Protein AF-0000000081410925 (afdb_homodimer)

Nearest PDB structures (foldseek):
  9ftc-assembly1_A  TM=9.498E-01  e=1.057E-33  Aeromonas caviae
  9ftc-assembly1_B  TM=9.482E-01  e=2.779E-33  Aeromonas caviae
  9ftb-assembly1_A-2  TM=9.381E-01  e=1.888E-33  Aeromonas caviae
  6ckj-assembly1_A  TM=8.652E-01  e=1.733E-23  Neisseria meningitidis
  1eyr-assembly1_B  TM=8.735E-01  e=2.282E-22  Neisseria meningitidis

Foldseek 3Di:
DAEEEEEEDEQDFDQDHRQQQDDAPHGGLLLLQLCQVVVLPRHPAYEYAYQDPVSQVSSVVSPHDHPDHHDPVCRDPPHDPLVSQLVVCVVDPDGFKYKYFYSRQNLDHSVLVVVQVVVCVVDVQAFKEAEKEWDPDDCQQDWDQDPVRDIDGPNVVCVPPDPVRDDTDMDHLRGMMMGGPVCSNVVPDAPDPSYHYSYDYPLSGQDDRHPVSSVVVSVSVVVCVVVVNRD/DAEEEEEEDEQDFDQDHRQQQDDAPHGGLLLLLLCQVVVLPRHPAYEYAYQDPVSQVSSVVSPHDHPDHHDPVCRDPPHDPLVSQLVVCVVDPDGFKYKYFYSRQNLDHSVLVVVQVVVCVVDVQAFKEAEKEWDPDDCQQDWDQDPVRDIDGPNVVCVPPDPVRDDTDMDHLRGMMMGGPVCSNVVPDAPDPSYHYSYDYPLSGQDDRHPVSSVVCSVSVVVCVVVVNRD

pLDDT: mean 94.56, std 4.9, range [74.19, 98.88]

Solvent-accessible surface area (backbone atoms only — not comparable to full-atom values): 24768 Å² total; per-residue (Å²): 140,41,30,32,35,40,25,60,48,58,55,76,34,85,70,41,70,44,49,55,64,37,71,51,98,86,38,36,30,29,53,49,30,46,45,42,51,61,71,49,68,68,44,79,41,47,34,42,46,23,61,29,67,68,60,43,50,55,39,43,75,62,71,33,41,54,94,57,70,41,55,69,84,65,52,47,98,76,53,52,68,65,59,50,50,38,53,51,54,72,75,44,79,92,42,57,31,37,28,41,35,37,29,63,19,82,59,58,42,42,69,58,54,49,48,24,51,50,52,37,67,74,32,81,87,42,41,30,16,30,37,23,22,60,57,94,57,70,62,60,65,22,24,28,68,47,99,84,55,18,31,31,56,66,40,64,91,40,71,84,55,55,74,88,76,46,81,73,46,27,35,78,31,62,37,42,38,34,27,33,42,64,37,54,70,69,62,60,69,66,81,23,71,40,15,35,69,34,78,44,63,59,77,55,53,57,57,65,69,39,67,67,30,46,54,37,43,50,34,43,47,53,24,33,52,74,69,65,68,70,101,141,43,28,32,33,41,25,59,47,57,56,75,33,85,72,41,68,43,49,54,63,37,71,49,96,85,36,37,29,31,52,47,31,47,45,42,51,62,72,50,68,68,45,80,41,47,35,43,46,22,62,27,68,69,60,43,52,56,39,43,74,63,71,32,40,55,95,57,70,42,58,68,84,64,52,47,96,77,52,53,69,65,59,51,51,38,52,51,54,72,75,44,78,93,42,55,31,36,28,41,35,36,30,62,18,80,59,59,40,41,68,57,53,49,49,23,52,51,52,38,68,74,31,81,85,41,42,30,15,29,38,22,22,61,57,94,56,69,63,59,66,21,24,28,67,47,99,83,54,18,30,29,56,67,40,65,89,41,72,84,54,56,75,87,77,48,79,74,45,29,36,79,32,62,37,40,38,34,27,32,41,65,36,53,70,68,62,59,68,66,80,23,72,40,15,36,68,34,79,44,62,60,77,53,51,60,56,64,69,40,68,66,31,45,54,38,43,51,35,43,48,53,23,33,52,74,68,66,66,69,98

Organism: NCBI:txid198620

Sequence (462 aa):
MSNVAIIPARGGSKRIPRKNLKPFDGVPMIVRSIRTALDSGLFDQVVVSTDDEEIADVSRAHGADVPFLRPAQLADDFTGTAAVIVHALQQLPAFDYTCCVYATAPLLQARYLREGFELLEQHADKSFAFSVSSFGFPVQRALTLDGQGALTALYPQFRDTRSQDLPEAFQDAGQFYWGRREAWLRGEVLYSPASLPVILPRHLVQDIDTAEDWTRAEYLYAALKAGGELQMSNVAIIPARGGSKRIPRKNLKPFDGVPMIVRSIRTALDSGLFDQVVVSTDDEEIADVSRAHGADVPFLRPAQLADDFTGTAAVIVHALQQLPAFDYTCCVYATAPLLQARYLREGFELLEQHADKSFAFSVSSFGFPVQRALTLDGQGALTALYPQFRDTRSQDLPEAFQDAGQFYWGRREAWLRGEVLYSPASLPVILPRHLVQDIDTAEDWTRAEYLYAALKAGGELQ

InterPro domains:
  IPR003329 Acylneuraminate cytidylyltransferase [PF02348] (4-132)
  IPR020039 Pseudaminic acid cytidylyltransferase [TIGR03584] (4-222)
  IPR029044 Nucleotide-diphospho-sugar transferases [G3DSA:3.90.550.10] (2-223)
  IPR029044 Nucleotide-diphospho-sugar transferases [SSF53448] (1-224)
  IPR050793 CMP-NeuNAc synthase [PTHR21485] (3-223)

Secondary structure (DSSP, 8-state):
--EEEEEE--S--SSSTTTTTSEETTEEHHHHHHHHHHHHT--SEEEEE-S-HHHHHHHHHTT-B--SPPPGGGSSSS--HHHHHHHHHHHS---SEEEEE-TT-TT--HHHHHHHHHHHHH-TT--EEEEEEE-SS-GGG-EEE-TTS-EEESSGGGTTS-GGGSPP-EEEEEEEEEEEHHHHHHT--SSSTTEEEEEPPGGG----SSHHHHHHHHHHHHHHHHHT---/--EEEEEE--S--SSSTTTTTSEETTEEHHHHHHHHHHHHT--SEEEEE-S-HHHHHHHHHTT-B--SPPPGGGSSSS--HHHHHHHHHHHS---SEEEEE-TT-TT--HHHHHHHHHHHHH-TT--EEEEEEE-SS-GGG-EEE-TTS-EEESSGGGTTS-GGGSPP-EEEEEEEEEEEHHHHHHT--SSSTTEEEEEPPGGG----SSHHHHHHHHHHHHHHHHHT---

Radius of gyration: 24.31 Å; Cα contacts (8 Å, |Δi|>4): 952; chains: 2; bounding box: 45×69×60 Å

Structure (mmCIF, N/CA/C/O backbone):
data_AF-0000000081410925-model_v1
#
loop_
_entity.id
_entity.type
_entity.pdbx_description
1 polymer 'Pseudaminic acid cytidylyltransferase'
#
loop_
_atom_site.group_PDB
_atom_site.id
_atom_site.type_symbol
_atom_site.label_atom_id
_atom_site.label_alt_id
_atom_site.label_comp_id
_atom_site.label_asym_id
_atom_site.label_entity_id
_atom_site.label_seq_id
_atom_site.pdbx_PDB_ins_code
_atom_site.Cartn_x
_atom_site.Cartn_y
_atom_site.Cartn_z
_atom_site.occupancy
_atom_site.B_iso_or_equiv
_atom_site.auth_seq_id
_atom_site.auth_comp_id
_atom_site.auth_asym_id
_atom_site.auth_atom_id
_atom_site.pdbx_PDB_model_num
ATOM 1 N N . MET A 1 1 ? 5.086 35.594 11.102 1 85.62 1 MET A N 1
ATOM 2 C CA . MET A 1 1 ? 4.391 34.375 10.68 1 85.62 1 MET A CA 1
ATOM 3 C C . MET A 1 1 ? 4.277 33.375 11.836 1 85.62 1 MET A C 1
ATOM 5 O O . MET A 1 1 ? 5.246 33.156 12.562 1 85.62 1 MET A O 1
ATOM 9 N N . SER A 1 2 ? 2.957 32.906 12.102 1 97.06 2 SER A N 1
ATOM 10 C CA . SER A 1 2 ? 2.729 32.031 13.242 1 97.06 2 SER A CA 1
ATOM 11 C C . SER A 1 2 ? 2.064 30.734 12.82 1 97.06 2 SER A C 1
ATOM 13 O O . SER A 1 2 ? 1.214 30.719 11.93 1 97.06 2 SER A O 1
ATOM 15 N N . ASN A 1 3 ? 2.543 29.688 13.391 1 98.56 3 ASN A N 1
ATOM 16 C CA . ASN A 1 3 ? 2.086 28.359 13.039 1 98.56 3 ASN A CA 1
ATOM 17 C C . ASN A 1 3 ? 1.581 27.594 14.266 1 98.56 3 ASN A C 1
ATOM 19 O O . ASN A 1 3 ? 2.195 27.656 15.336 1 98.56 3 ASN A O 1
ATOM 23 N N . VAL A 1 4 ? 0.459 26.938 14.102 1 98.81 4 VAL A N 1
ATOM 24 C CA . VAL A 1 4 ? -0.024 26.062 15.164 1 98.81 4 VAL A CA 1
ATOM 25 C C . VAL A 1 4 ? -0.277 24.656 14.602 1 98.81 4 VAL A C 1
ATOM 27 O O . VAL A 1 4 ? -0.769 24.516 13.484 1 98.81 4 VAL A O 1
ATOM 30 N N . ALA A 1 5 ? 0.145 23.641 15.312 1 98.88 5 ALA A N 1
ATOM 31 C CA . ALA A 1 5 ? -0.257 22.266 15.031 1 98.88 5 ALA A CA 1
ATOM 32 C C . ALA A 1 5 ? -1.471 21.859 15.867 1 98.88 5 ALA A C 1
ATOM 34 O O . ALA A 1 5 ? -1.516 22.125 17.078 1 98.88 5 ALA A O 1
ATOM 35 N N . ILE A 1 6 ? -2.443 21.328 15.242 1 98.88 6 ILE A N 1
ATOM 36 C CA . ILE A 1 6 ? -3.588 20.75 15.922 1 98.88 6 ILE A CA 1
ATOM 37 C C . ILE A 1 6 ? -3.598 19.234 15.703 1 98.88 6 ILE A C 1
ATOM 39 O O . ILE A 1 6 ? -3.643 18.766 14.57 1 98.88 6 ILE A O 1
ATOM 43 N N . ILE A 1 7 ? -3.555 18.469 16.781 1 98.81 7 ILE A N 1
ATOM 44 C CA . ILE A 1 7 ? -3.57 17 16.75 1 98.81 7 ILE A CA 1
ATOM 45 C C . ILE A 1 7 ? -4.906 16.5 17.297 1 98.81 7 ILE A C 1
ATOM 47 O O . ILE A 1 7 ? -5.129 16.469 18.5 1 98.81 7 ILE A O 1
ATOM 51 N N . PRO A 1 8 ? -5.77 16.109 16.375 1 98.12 8 PRO A N 1
ATOM 52 C CA . PRO A 1 8 ? -7.055 15.57 16.844 1 98.12 8 PRO A CA 1
ATOM 53 C C . PRO A 1 8 ? -6.938 14.148 17.375 1 98.12 8 PRO A C 1
ATOM 55 O O . PRO A 1 8 ? -6.375 13.273 16.719 1 98.12 8 PRO A O 1
ATOM 58 N N . ALA A 1 9 ? -7.449 13.906 18.609 1 96.94 9 ALA A N 1
ATOM 59 C CA . ALA A 1 9 ? -7.387 12.586 19.234 1 96.94 9 ALA A CA 1
ATOM 60 C C . ALA A 1 9 ? -8.625 12.32 20.078 1 96.94 9 ALA A C 1
ATOM 62 O O . ALA A 1 9 ? -8.664 12.711 21.25 1 96.94 9 ALA A O 1
ATOM 63 N N . ARG A 1 10 ? -9.547 11.648 19.547 1 94.5 10 ARG A N 1
ATOM 64 C CA . ARG A 1 10 ? -10.75 11.367 20.328 1 94.5 10 ARG A CA 1
ATOM 65 C C . ARG A 1 10 ? -10.562 10.133 21.203 1 94.5 10 ARG A C 1
ATOM 67 O O . ARG A 1 10 ? -9.742 9.266 20.891 1 94.5 10 ARG A O 1
ATOM 74 N N . GLY A 1 11 ? -11.398 10.047 22.172 1 91.94 11 GLY A N 1
ATOM 75 C CA . GLY A 1 11 ? -11.312 8.93 23.109 1 91.94 11 GLY A CA 1
ATOM 76 C C . GLY A 1 11 ? -11.875 7.641 22.531 1 91.94 11 GLY A C 1
ATOM 77 O O . GLY A 1 11 ? -11.375 6.555 22.844 1 91.94 11 GLY A O 1
ATOM 78 N N . GLY A 1 12 ? -12.859 7.848 21.734 1 87.75 12 GLY A N 1
ATOM 79 C CA . GLY A 1 12 ? -13.555 6.68 21.219 1 87.75 12 GLY A CA 1
ATOM 80 C C . GLY A 1 12 ? -13.023 6.211 19.875 1 87.75 12 GLY A C 1
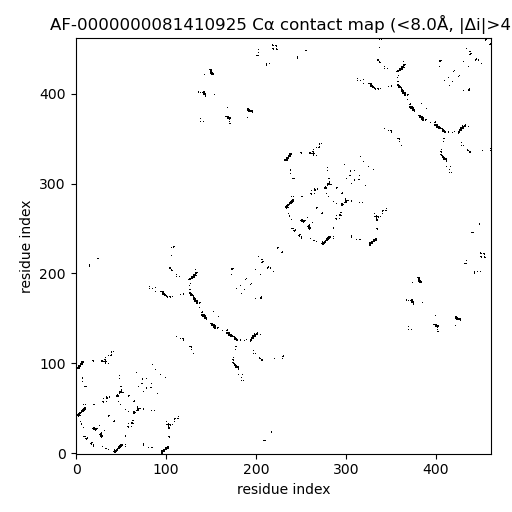ATOM 81 O O . GLY A 1 12 ? -12.969 6.98 18.922 1 87.75 12 GLY A O 1
ATOM 82 N N . SER A 1 13 ? -12.273 5.129 19.875 1 84.44 13 SER A N 1
ATOM 83 C CA . SER A 1 13 ? -11.898 4.418 18.656 1 84.44 13 SER A CA 1
ATOM 84 C C . SER A 1 13 ? -12.531 3.035 18.594 1 84.44 13 SER A C 1
ATOM 86 O O . SER A 1 13 ? -12.281 2.193 19.469 1 84.44 13 SER A O 1
ATOM 88 N N . LYS A 1 14 ? -13.297 2.84 17.578 1 83.31 14 LYS A N 1
ATOM 89 C CA . LYS A 1 14 ? -14.109 1.63 17.516 1 83.31 14 LYS A CA 1
ATOM 90 C C . LYS A 1 14 ? -13.297 0.436 17.031 1 83.31 14 LYS A C 1
ATOM 92 O O . LYS A 1 14 ? -13.336 -0.639 17.641 1 83.31 14 LYS A O 1
ATOM 97 N N . ARG A 1 15 ? -12.539 0.593 16.047 1 85.81 15 ARG A N 1
ATOM 98 C CA . ARG A 1 15 ? -11.859 -0.526 15.398 1 85.81 15 ARG A CA 1
ATOM 99 C C . ARG A 1 15 ? -10.617 -0.936 16.172 1 85.81 15 ARG A C 1
ATOM 101 O O . ARG A 1 15 ? -10.273 -2.117 16.219 1 85.81 15 ARG A O 1
ATOM 108 N N . ILE A 1 16 ? -9.922 0.066 16.719 1 92.62 16 ILE A N 1
ATOM 109 C CA . ILE A 1 16 ? -8.797 -0.135 17.625 1 92.62 16 ILE A CA 1
ATOM 110 C C . ILE A 1 16 ? -9.047 0.612 18.938 1 92.62 16 ILE A C 1
ATOM 112 O O . ILE A 1 16 ? -8.75 1.804 19.047 1 92.62 16 ILE A O 1
ATOM 116 N N . PRO A 1 17 ? -9.578 -0.077 19.906 1 92.88 17 PRO A N 1
ATOM 117 C CA . PRO A 1 17 ? -9.93 0.598 21.156 1 92.88 17 PRO A CA 1
ATOM 118 C C . PRO A 1 17 ? -8.758 1.346 21.781 1 92.88 17 PRO A C 1
ATOM 120 O O . PRO A 1 17 ? -7.668 0.781 21.922 1 92.88 17 PRO A O 1
ATOM 123 N N . ARG A 1 18 ? -9 2.652 22.094 1 94.81 18 ARG A N 1
ATOM 124 C CA . ARG A 1 18 ? -8.023 3.51 22.75 1 94.81 18 ARG A CA 1
ATOM 125 C C . ARG A 1 18 ? -6.73 3.586 21.953 1 94.81 18 ARG A C 1
ATOM 127 O O . ARG A 1 18 ? -5.637 3.547 22.516 1 94.81 18 ARG A O 1
ATOM 134 N N . LYS A 1 19 ? -6.816 3.625 20.672 1 95.12 19 LYS A N 1
ATOM 135 C CA . LYS A 1 19 ? -5.672 3.539 19.766 1 95.12 19 LYS A CA 1
ATOM 136 C C . LYS A 1 19 ? -4.648 4.629 20.078 1 95.12 19 LYS A C 1
ATOM 138 O O . LYS A 1 19 ? -3.439 4.398 19.984 1 95.12 19 LYS A O 1
ATOM 143 N N . ASN A 1 20 ? -5.07 5.848 20.531 1 97.06 20 ASN A N 1
ATOM 144 C CA . ASN A 1 20 ? -4.172 6.969 20.781 1 97.06 20 ASN A CA 1
ATOM 145 C C . ASN A 1 20 ? -3.27 6.711 21.984 1 97.06 20 ASN A C 1
ATOM 147 O O . ASN A 1 20 ? -2.158 7.234 22.047 1 97.06 20 ASN A O 1
ATOM 151 N N . LEU A 1 21 ? -3.781 5.852 22.844 1 97.81 21 LEU A N 1
ATOM 152 C CA . LEU A 1 21 ? -3.041 5.59 24.078 1 97.81 21 LEU A CA 1
ATOM 153 C C . LEU A 1 21 ? -2.334 4.238 24 1 97.81 21 LEU A C 1
ATOM 155 O O . LEU A 1 21 ? -1.508 3.92 24.859 1 97.81 21 LEU A O 1
ATOM 159 N N . LYS A 1 22 ? -2.68 3.441 23.016 1 97.12 22 LYS A N 1
ATOM 160 C CA . LYS A 1 22 ? -2.061 2.127 22.875 1 97.12 22 LYS A CA 1
ATOM 161 C C . LYS A 1 22 ? -0.561 2.25 22.609 1 97.12 22 LYS A C 1
ATOM 163 O O . LYS A 1 22 ? -0.129 3.09 21.828 1 97.12 22 LYS A O 1
ATOM 168 N N . PRO A 1 23 ? 0.211 1.453 23.312 1 97.44 23 PRO A N 1
ATOM 169 C CA . PRO A 1 23 ? 1.661 1.549 23.125 1 97.44 23 PRO A CA 1
ATOM 170 C C . PRO A 1 23 ? 2.102 1.174 21.719 1 97.44 23 PRO A C 1
ATOM 172 O O . PRO A 1 23 ? 1.662 0.154 21.188 1 97.44 23 PRO A O 1
ATOM 175 N N . PHE A 1 24 ? 2.898 1.967 21.172 1 96.94 24 PHE A N 1
ATOM 176 C CA . PHE A 1 24 ? 3.559 1.77 19.875 1 96.94 24 PHE A CA 1
ATOM 177 C C . PHE A 1 24 ? 5.059 2.002 20 1 96.94 24 PHE A C 1
ATOM 179 O O . PHE A 1 24 ? 5.504 3.139 20.172 1 96.94 24 PHE A O 1
ATOM 186 N N . ASP A 1 25 ? 5.797 0.923 19.891 1 94.5 25 ASP A N 1
ATOM 187 C CA . ASP A 1 25 ? 7.242 0.938 20.094 1 94.5 25 ASP A CA 1
ATOM 188 C C . ASP A 1 25 ? 7.605 1.61 21.422 1 94.5 25 ASP A C 1
ATOM 190 O O . ASP A 1 25 ? 8.438 2.52 21.453 1 94.5 25 ASP A O 1
ATOM 194 N N . GLY A 1 26 ? 6.844 1.349 22.469 1 95.25 26 GLY A N 1
ATOM 195 C CA . GLY A 1 26 ? 7.238 1.67 23.828 1 95.25 26 GLY A CA 1
ATOM 196 C C . GLY A 1 26 ? 6.582 2.93 24.359 1 95.25 26 GLY A C 1
ATOM 197 O O . GLY A 1 26 ? 6.727 3.264 25.547 1 95.25 26 GLY A O 1
ATOM 198 N N . VAL A 1 27 ? 5.895 3.693 23.594 1 96.62 27 VAL A N 1
ATOM 199 C CA . VAL A 1 27 ? 5.211 4.895 24.078 1 96.62 27 VAL A CA 1
ATOM 200 C C . VAL A 1 27 ? 3.801 4.945 23.484 1 96.62 27 VAL A C 1
ATOM 202 O O . VAL A 1 27 ? 3.527 4.336 22.453 1 96.62 27 VAL A O 1
ATOM 205 N N . PRO A 1 28 ? 2.918 5.652 24.141 1 98.12 28 PRO A N 1
ATOM 206 C CA . PRO A 1 28 ? 1.59 5.797 23.547 1 98.12 28 PRO A CA 1
ATOM 207 C C . PRO A 1 28 ? 1.642 6.359 22.125 1 98.12 28 PRO A C 1
ATOM 209 O O . PRO A 1 28 ? 2.445 7.25 21.844 1 98.12 28 PRO A O 1
ATOM 212 N N . MET A 1 29 ? 0.774 5.93 21.281 1 98.06 29 MET A N 1
ATOM 213 C CA . MET A 1 29 ? 0.774 6.23 19.844 1 98.06 29 MET A CA 1
ATOM 214 C C . MET A 1 29 ? 0.79 7.738 19.609 1 98.06 29 MET A C 1
ATOM 216 O O . MET A 1 29 ? 1.584 8.234 18.812 1 98.06 29 MET A O 1
ATOM 220 N N . ILE A 1 30 ? 0.045 8.492 20.375 1 98.38 30 ILE A N 1
ATOM 221 C CA . ILE A 1 30 ? -0.135 9.922 20.125 1 98.38 30 ILE A CA 1
ATOM 222 C C . ILE A 1 30 ? 1.165 10.664 20.406 1 98.38 30 ILE A C 1
ATOM 224 O O . ILE A 1 30 ? 1.417 11.727 19.844 1 98.38 30 ILE A O 1
ATOM 228 N N . VAL A 1 31 ? 1.984 10.148 21.281 1 98.25 31 VAL A N 1
ATOM 229 C CA . VAL A 1 31 ? 3.205 10.805 21.75 1 98.25 31 VAL A CA 1
ATOM 230 C C . VAL A 1 31 ? 4.168 10.977 20.578 1 98.25 31 VAL A C 1
ATOM 232 O O . VAL A 1 31 ? 4.902 11.961 20.5 1 98.25 31 VAL A O 1
ATOM 235 N N . ARG A 1 32 ? 4.109 10.078 19.656 1 97.06 32 ARG A N 1
ATOM 236 C CA . ARG A 1 32 ? 5.016 10.125 18.5 1 97.06 32 ARG A CA 1
ATOM 237 C C . ARG A 1 32 ? 4.73 11.344 17.641 1 97.06 32 ARG A C 1
ATOM 239 O O . ARG A 1 32 ? 5.652 12.055 17.234 1 97.06 32 ARG A O 1
ATOM 246 N N . SER A 1 33 ? 3.484 11.578 17.359 1 98.25 33 SER A N 1
ATOM 247 C CA . SER A 1 33 ? 3.107 12.758 16.578 1 98.25 33 SER A CA 1
ATOM 248 C C . SER A 1 33 ? 3.389 14.039 17.344 1 98.25 33 SER A C 1
ATOM 250 O O . SER A 1 33 ? 3.85 15.031 16.766 1 98.25 33 SER A O 1
ATOM 252 N N . ILE A 1 34 ? 3.139 14.031 18.672 1 98.69 34 ILE A N 1
ATOM 253 C CA . ILE A 1 34 ? 3.395 15.195 19.516 1 98.69 34 ILE A CA 1
ATOM 254 C C . ILE A 1 34 ? 4.879 15.547 19.469 1 98.69 34 ILE A C 1
ATOM 256 O O . ILE A 1 34 ? 5.242 16.688 19.188 1 98.69 34 ILE A O 1
ATOM 260 N N . ARG A 1 35 ? 5.691 14.562 19.672 1 97.94 35 ARG A N 1
ATOM 261 C CA . ARG A 1 35 ? 7.133 14.789 19.734 1 97.94 35 ARG A CA 1
ATOM 262 C C . ARG A 1 35 ? 7.66 15.281 18.391 1 97.94 35 ARG A C 1
ATOM 264 O O . ARG A 1 35 ? 8.484 16.188 18.344 1 97.94 35 ARG A O 1
ATOM 271 N N . THR A 1 36 ? 7.168 14.688 17.297 1 98 36 THR A N 1
ATOM 272 C CA . THR A 1 36 ? 7.613 15.109 15.977 1 98 36 THR A CA 1
ATOM 273 C C . THR A 1 36 ? 7.23 16.562 15.719 1 98 36 THR A C 1
ATOM 275 O O . THR A 1 36 ? 8.039 17.344 15.203 1 98 36 THR A O 1
ATOM 278 N N . ALA A 1 37 ? 6.055 16.922 16.094 1 98.56 37 ALA A N 1
ATOM 279 C CA . ALA A 1 37 ? 5.602 18.297 15.922 1 98.56 37 ALA A CA 1
ATOM 280 C C . ALA A 1 37 ? 6.441 19.266 16.75 1 98.56 37 ALA A C 1
ATOM 282 O O . ALA A 1 37 ? 6.906 20.297 16.234 1 98.56 37 ALA A O 1
ATOM 283 N N . LEU A 1 38 ? 6.711 18.922 17.984 1 98.44 38 LEU A N 1
ATOM 284 C CA . LEU A 1 38 ? 7.484 19.766 18.891 1 98.44 38 LEU A CA 1
ATOM 285 C C . LEU A 1 38 ? 8.93 19.891 18.406 1 98.44 38 LEU A C 1
ATOM 287 O O . LEU A 1 38 ? 9.461 21 18.312 1 98.44 38 LEU A O 1
ATOM 291 N N . ASP A 1 39 ? 9.469 18.797 18.047 1 97.25 39 ASP A N 1
ATOM 292 C CA . ASP A 1 39 ? 10.883 18.75 17.703 1 97.25 39 ASP A CA 1
ATOM 293 C C . ASP A 1 39 ? 11.141 19.406 16.344 1 97.25 39 ASP A C 1
ATOM 295 O O . ASP A 1 39 ? 12.281 19.75 16.031 1 97.25 39 ASP A O 1
ATOM 299 N N . SER A 1 40 ? 10.102 19.516 15.555 1 97.75 40 SER A N 1
ATOM 300 C CA . SER A 1 40 ? 10.25 20.094 14.219 1 97.75 40 SER A CA 1
ATOM 301 C C . SER A 1 40 ? 10.68 21.547 14.297 1 97.75 40 SER A C 1
ATOM 303 O O . SER A 1 40 ? 11.266 22.078 13.352 1 97.75 40 SER A O 1
ATOM 305 N N . GLY A 1 41 ? 10.281 22.281 15.367 1 97.44 41 GLY A N 1
ATOM 306 C CA . GLY A 1 41 ? 10.562 23.703 15.523 1 97.44 41 GLY A CA 1
ATOM 307 C C . GLY A 1 41 ? 9.711 24.578 14.625 1 97.44 41 GLY A C 1
ATOM 308 O O . GLY A 1 41 ? 9.969 25.781 14.484 1 97.44 41 GLY A O 1
ATOM 309 N N . LEU A 1 42 ? 8.719 24 14.031 1 98.25 42 LEU A N 1
ATOM 310 C CA . LEU A 1 42 ? 7.918 24.703 13.031 1 98.25 42 LEU A CA 1
ATOM 311 C C . LEU A 1 42 ? 6.742 25.422 13.688 1 98.25 42 LEU A C 1
ATOM 313 O O . LEU A 1 42 ? 6.129 26.297 13.07 1 98.25 42 LEU A O 1
ATOM 317 N N . PHE A 1 43 ? 6.438 25.047 14.883 1 98.69 43 PHE A N 1
ATOM 318 C CA . PHE A 1 43 ? 5.156 25.469 15.438 1 98.69 43 PHE A CA 1
ATOM 319 C C . PHE A 1 43 ? 5.363 26.344 16.672 1 98.69 43 PHE A C 1
ATOM 321 O O . PHE A 1 43 ? 6.199 26.031 17.516 1 98.69 43 PHE A O 1
ATOM 328 N N . ASP A 1 44 ? 4.613 27.391 16.75 1 98.62 44 ASP A N 1
ATOM 329 C CA . ASP A 1 44 ? 4.57 28.219 17.953 1 98.62 44 ASP A CA 1
ATOM 330 C C . ASP A 1 44 ? 3.822 27.516 19.078 1 98.62 44 ASP A C 1
ATOM 332 O O . ASP A 1 44 ? 4.086 27.766 20.25 1 98.62 44 ASP A O 1
ATOM 336 N N . GLN A 1 45 ? 2.928 26.719 18.719 1 98.62 45 GLN A N 1
ATOM 337 C CA . GLN A 1 45 ? 2.146 25.922 19.656 1 98.62 45 GLN A CA 1
ATOM 338 C C . GLN A 1 45 ? 1.742 24.578 19.062 1 98.62 45 GLN A C 1
ATOM 340 O O . GLN A 1 45 ? 1.415 24.5 17.875 1 98.62 45 GLN A O 1
ATOM 345 N N . VAL A 1 46 ? 1.784 23.531 19.859 1 98.88 46 VAL A N 1
ATOM 346 C CA . VAL A 1 46 ? 1.276 22.203 19.516 1 98.88 46 VAL A CA 1
ATOM 347 C C . VAL A 1 46 ? 0.104 21.844 20.422 1 98.88 46 VAL A C 1
ATOM 349 O O . VAL A 1 46 ? 0.271 21.719 21.641 1 98.88 46 VAL A O 1
ATOM 352 N N . VAL A 1 47 ? -1.062 21.688 19.812 1 98.88 47 VAL A N 1
ATOM 353 C CA . VAL A 1 47 ? -2.299 21.531 20.578 1 98.88 47 VAL A CA 1
ATOM 354 C C . VAL A 1 47 ? -2.928 20.172 20.281 1 98.88 47 VAL A C 1
ATOM 356 O O . VAL A 1 47 ? -3.033 19.781 19.109 1 98.88 47 VAL A O 1
ATOM 359 N N . VAL A 1 48 ? -3.295 19.469 21.328 1 98.88 48 VAL A N 1
ATOM 360 C CA . VAL A 1 48 ? -4.094 18.25 21.156 1 98.88 48 VAL A CA 1
ATOM 361 C C . VAL A 1 48 ? -5.566 18.562 21.406 1 98.88 48 VAL A C 1
ATOM 363 O O . VAL A 1 48 ? -5.918 19.141 22.453 1 98.88 48 VAL A O 1
ATOM 366 N N . SER A 1 49 ? -6.395 18.328 20.422 1 98.69 49 SER A N 1
ATOM 367 C CA . SER A 1 49 ? -7.84 18.422 20.578 1 98.69 49 SER A CA 1
ATOM 368 C C . SER A 1 49 ? -8.453 17.078 20.938 1 98.69 49 SER A C 1
ATOM 370 O O . SER A 1 49 ? -8.484 16.172 20.109 1 98.69 49 SER A O 1
ATOM 372 N N . THR A 1 50 ? -8.984 16.922 22.125 1 98.31 50 THR A N 1
ATOM 373 C CA . THR A 1 50 ? -9.5 15.648 22.594 1 98.31 50 THR A CA 1
ATOM 374 C C . THR A 1 50 ? -10.688 15.859 23.531 1 98.31 50 THR A C 1
ATOM 376 O O . THR A 1 50 ? -10.836 16.922 24.125 1 98.31 50 THR A O 1
ATOM 379 N N . ASP A 1 51 ? -11.547 14.852 23.562 1 97.56 51 ASP A N 1
ATOM 380 C CA . ASP A 1 51 ? -12.656 14.82 24.5 1 97.56 51 ASP A CA 1
ATOM 381 C C . ASP A 1 51 ? -12.32 13.953 25.719 1 97.56 51 ASP A C 1
ATOM 383 O O . ASP A 1 51 ? -13.156 13.773 26.609 1 97.56 51 ASP A O 1
ATOM 387 N N . ASP A 1 52 ? -11.195 13.406 25.766 1 97.69 52 ASP A N 1
ATOM 388 C CA . ASP A 1 52 ? -10.82 12.375 26.734 1 97.69 52 ASP A CA 1
ATOM 389 C C . ASP A 1 52 ? -9.766 12.891 27.703 1 97.69 52 ASP A C 1
ATOM 391 O O . ASP A 1 52 ? -8.688 13.328 27.281 1 97.69 52 ASP A O 1
ATOM 395 N N . GLU A 1 53 ? -10.031 12.703 28.969 1 98 53 GLU A N 1
ATOM 396 C CA . GLU A 1 53 ? -9.156 13.258 29.984 1 98 53 GLU A CA 1
ATOM 397 C C . GLU A 1 53 ? -7.824 12.508 30.031 1 98 53 GLU A C 1
ATOM 399 O O . GLU A 1 53 ? -6.777 13.109 30.281 1 98 53 GLU A O 1
ATOM 404 N N . GLU A 1 54 ? -7.918 11.25 29.844 1 98.19 54 GLU A N 1
ATOM 405 C CA . GLU A 1 54 ? -6.676 10.484 29.875 1 98.19 54 GLU A CA 1
ATOM 406 C C . GLU A 1 54 ? -5.754 10.883 28.719 1 98.19 54 GLU A C 1
ATOM 408 O O . GLU A 1 54 ? -4.543 11.023 28.922 1 98.19 54 GLU A O 1
ATOM 413 N N . ILE A 1 55 ? -6.238 11.086 27.562 1 98.44 55 ILE A N 1
ATOM 414 C CA . ILE A 1 55 ? -5.465 11.547 26.422 1 98.44 55 ILE A CA 1
ATOM 415 C C . ILE A 1 55 ? -4.906 12.938 26.688 1 98.44 55 ILE A C 1
ATOM 417 O O . ILE A 1 55 ? -3.746 13.219 26.375 1 98.44 55 ILE A O 1
ATOM 421 N N . ALA A 1 56 ? -5.715 13.789 27.281 1 98.69 56 ALA A N 1
ATOM 422 C CA . ALA A 1 56 ? -5.273 15.133 27.641 1 98.69 56 ALA A CA 1
ATOM 423 C C . ALA A 1 56 ? -4.066 15.086 28.562 1 98.69 56 ALA A C 1
ATOM 425 O O . ALA A 1 56 ? -3.066 15.773 28.328 1 98.69 56 ALA A O 1
ATOM 426 N N . ASP A 1 57 ? -4.191 14.258 29.547 1 98.69 57 ASP A N 1
ATOM 427 C CA . ASP A 1 57 ? -3.131 14.156 30.547 1 98.69 57 ASP A CA 1
ATOM 428 C C . ASP A 1 57 ? -1.832 13.656 29.906 1 98.69 57 ASP A C 1
ATOM 430 O O . ASP A 1 57 ? -0.764 14.227 30.141 1 98.69 57 ASP A O 1
ATOM 434 N N . VAL A 1 58 ? -1.945 12.594 29.141 1 98.56 58 VAL A N 1
ATOM 435 C CA . VAL A 1 58 ? -0.778 12.031 28.469 1 98.56 58 VAL A CA 1
ATOM 436 C C . VAL A 1 58 ? -0.163 13.07 27.531 1 98.56 58 VAL A C 1
ATOM 438 O O . VAL A 1 58 ? 1.061 13.211 27.469 1 98.56 58 VAL A O 1
ATOM 441 N N . SER A 1 59 ? -0.953 13.82 26.828 1 98.81 59 SER A N 1
ATOM 442 C CA . SER A 1 59 ? -0.484 14.828 25.891 1 98.81 59 SER A CA 1
ATOM 443 C C . SER A 1 59 ? 0.273 15.945 26.609 1 98.81 59 SER A C 1
ATOM 445 O O . SER A 1 59 ? 1.369 16.328 26.188 1 98.81 59 SER A O 1
ATOM 447 N N . ARG A 1 60 ? -0.262 16.438 27.719 1 98.75 60 ARG A N 1
ATOM 448 C CA . ARG A 1 60 ? 0.397 17.484 28.5 1 98.75 60 ARG A CA 1
ATOM 449 C C . ARG A 1 60 ? 1.733 17 29.047 1 98.75 60 ARG A C 1
ATOM 451 O O . ARG A 1 60 ? 2.727 17.719 29.016 1 98.75 60 ARG A O 1
ATOM 458 N N . ALA A 1 61 ? 1.674 15.773 29.484 1 98.62 61 ALA A N 1
ATOM 459 C CA . ALA A 1 61 ? 2.879 15.195 30.062 1 98.62 61 ALA A CA 1
ATOM 460 C C . ALA A 1 61 ? 4.004 15.117 29.031 1 98.62 61 ALA A C 1
ATOM 462 O O . ALA A 1 61 ? 5.184 15.07 29.406 1 98.62 61 ALA A O 1
ATOM 463 N N . HIS A 1 62 ? 3.643 15.18 27.812 1 98.5 62 HIS A N 1
ATOM 464 C CA . HIS A 1 62 ? 4.656 15.055 26.766 1 98.5 62 HIS A CA 1
ATOM 465 C C . HIS A 1 62 ? 4.828 16.359 26 1 98.5 62 HIS A C 1
ATOM 467 O O . HIS A 1 62 ? 5.348 16.375 24.891 1 98.5 62 HIS A O 1
ATOM 473 N N . GLY A 1 63 ? 4.324 17.422 26.516 1 98.5 63 GLY A N 1
ATOM 474 C CA . GLY A 1 63 ? 4.734 18.734 26.078 1 98.5 63 GLY A CA 1
ATOM 475 C C . GLY A 1 63 ? 3.686 19.438 25.234 1 98.5 63 GLY A C 1
ATOM 476 O O . GLY A 1 63 ? 3.818 20.625 24.938 1 98.5 63 GLY A O 1
ATOM 477 N N . ALA A 1 64 ? 2.629 18.766 24.844 1 98.81 64 ALA A N 1
ATOM 478 C CA . ALA A 1 64 ? 1.578 19.391 24.062 1 98.81 64 ALA A CA 1
ATOM 479 C C . ALA A 1 64 ? 0.627 20.188 24.953 1 98.81 64 ALA A C 1
ATOM 481 O O . ALA A 1 64 ? 0.536 19.938 26.156 1 98.81 64 ALA A O 1
ATOM 482 N N . ASP A 1 65 ? 0.005 21.156 24.375 1 98.75 65 ASP A N 1
ATOM 483 C CA . ASP A 1 65 ? -1.038 21.906 25.078 1 98.75 65 ASP A CA 1
ATOM 484 C C . ASP A 1 65 ? -2.408 21.281 24.859 1 98.75 65 ASP A C 1
ATOM 486 O O . ASP A 1 65 ? -2.711 20.797 23.766 1 98.75 65 ASP A O 1
ATOM 490 N N . VAL A 1 66 ? -3.152 21.266 25.875 1 98.69 66 VAL A N 1
ATOM 491 C CA . VAL A 1 66 ? -4.566 20.906 25.812 1 98.69 66 VAL A CA 1
ATOM 492 C C . VAL A 1 66 ? -5.402 22 26.469 1 98.69 66 VAL A C 1
ATOM 494 O O . VAL A 1 66 ? -5.914 21.812 27.578 1 98.69 66 VAL A O 1
ATOM 497 N N . PRO A 1 67 ? -5.594 23.062 25.766 1 98.25 67 PRO A N 1
ATOM 498 C CA . PRO A 1 67 ? -6.18 24.25 26.391 1 98.25 67 PRO A CA 1
ATOM 499 C C . PRO A 1 67 ? -7.695 24.156 26.562 1 98.25 67 PRO A C 1
ATOM 501 O O . PRO A 1 67 ? -8.305 25 27.219 1 98.25 67 PRO A O 1
ATOM 504 N N . PHE A 1 68 ? -8.352 23.203 26.016 1 97.62 68 PHE A N 1
ATOM 505 C CA . PHE A 1 68 ? -9.781 22.922 26.125 1 97.62 68 PHE A CA 1
ATOM 506 C C . PHE A 1 68 ? -10.055 21.438 25.969 1 97.62 68 PHE A C 1
ATOM 508 O O . PHE A 1 68 ? -9.195 20.672 25.516 1 97.62 68 PHE A O 1
ATOM 515 N N . LEU A 1 69 ? -11.203 21.031 26.453 1 97.38 69 LEU A N 1
ATOM 516 C CA . LEU A 1 69 ? -11.727 19.719 26.109 1 97.38 69 LEU A CA 1
ATOM 517 C C . LEU A 1 69 ? -12.742 19.812 24.984 1 97.38 69 LEU A C 1
ATOM 519 O O . LEU A 1 69 ? -13.664 20.625 25.031 1 97.38 69 LEU A O 1
ATOM 523 N N . ARG A 1 70 ? -12.445 19.016 23.984 1 96.75 70 ARG A N 1
ATOM 524 C CA . ARG A 1 70 ? -13.336 19.016 22.828 1 96.75 70 ARG A CA 1
ATOM 525 C C . ARG A 1 70 ? -14.75 18.594 23.219 1 96.75 70 ARG A C 1
ATOM 527 O O . ARG A 1 70 ? -14.93 17.625 23.953 1 96.75 70 ARG A O 1
ATOM 534 N N . PRO A 1 71 ? -15.75 19.328 22.75 1 96 71 PRO A N 1
ATOM 535 C CA . PRO A 1 71 ? -17.125 18.922 23.031 1 96 71 PRO A CA 1
ATOM 536 C C . PRO A 1 71 ? -17.469 17.547 22.5 1 96 71 PRO A C 1
ATOM 538 O O . PRO A 1 71 ? -17.016 17.172 21.406 1 96 71 PRO A O 1
ATOM 541 N N . ALA A 1 72 ? -18.359 16.875 23.141 1 92.56 72 ALA A N 1
ATOM 542 C CA . ALA A 1 72 ? -18.719 15.5 22.812 1 92.56 72 ALA A CA 1
ATOM 543 C C . ALA A 1 72 ? -19.328 15.414 21.406 1 92.56 72 ALA A C 1
ATOM 545 O O . ALA A 1 72 ? -19.141 14.414 20.703 1 92.56 72 ALA A O 1
ATOM 546 N N . GLN A 1 73 ? -20.016 16.438 21.031 1 92.5 73 GLN A N 1
ATOM 547 C CA . GLN A 1 73 ? -20.688 16.438 19.75 1 92.5 73 GLN A CA 1
ATOM 548 C C . GLN A 1 73 ? -19.688 16.422 18.594 1 92.5 73 GLN A C 1
ATOM 550 O O . GLN A 1 73 ? -20.016 16.016 17.484 1 92.5 73 GLN A O 1
ATOM 555 N N . LEU A 1 74 ? -18.438 16.844 18.891 1 93.75 74 LEU A N 1
ATOM 556 C CA . LEU A 1 74 ? -17.406 16.875 17.875 1 93.75 74 LEU A CA 1
ATOM 557 C C . LEU A 1 74 ? -16.5 15.641 17.984 1 93.75 74 LEU A C 1
ATOM 559 O O . LEU A 1 74 ? -15.469 15.57 17.312 1 93.75 74 LEU A O 1
ATOM 563 N N . ALA A 1 75 ? -16.891 14.688 18.859 1 89.81 75 ALA A N 1
ATOM 564 C CA . ALA A 1 75 ? -16.062 13.508 19.094 1 89.81 75 ALA A CA 1
ATOM 565 C C . ALA A 1 75 ? -16.781 12.234 18.656 1 89.81 75 ALA A C 1
ATOM 567 O O . ALA A 1 75 ? -16.422 11.141 19.109 1 89.81 75 ALA A O 1
ATOM 568 N N . ASP A 1 76 ? -17.719 12.422 17.781 1 85.44 76 ASP A N 1
ATOM 569 C CA . ASP A 1 76 ? -18.453 11.242 17.312 1 85.44 76 ASP A CA 1
ATOM 570 C C . ASP A 1 76 ? -17.859 10.719 16.016 1 85.44 76 ASP A C 1
ATOM 572 O O . ASP A 1 76 ? -16.828 11.211 15.547 1 85.44 76 ASP A O 1
ATOM 576 N N . ASP A 1 77 ? -18.391 9.648 15.445 1 79.69 77 ASP A N 1
ATOM 577 C CA . ASP A 1 77 ? -17.828 8.953 14.289 1 79.69 77 ASP A CA 1
ATOM 578 C C . ASP A 1 77 ? -18.219 9.641 12.984 1 79.69 77 ASP A C 1
ATOM 580 O O . ASP A 1 77 ? -17.797 9.219 11.906 1 79.69 77 ASP A O 1
ATOM 584 N N . PHE A 1 78 ? -18.891 10.734 13.094 1 79.62 78 PHE A N 1
ATOM 585 C CA . PHE A 1 78 ? -19.406 11.375 11.898 1 79.62 78 PHE A CA 1
ATOM 586 C C . PH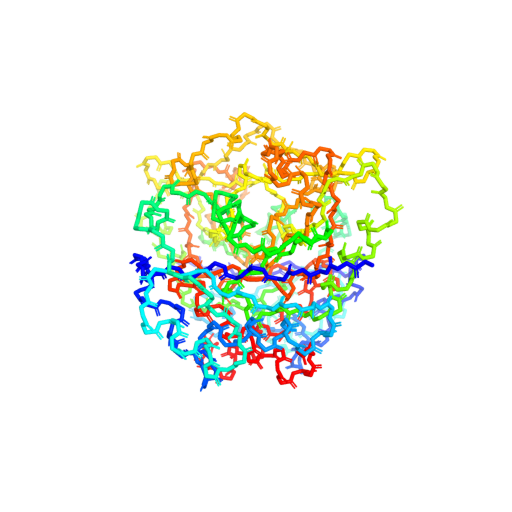E A 1 78 ? -18.734 12.727 11.672 1 79.62 78 PHE A C 1
ATOM 588 O O . PHE A 1 78 ? -18.797 13.281 10.57 1 79.62 78 PHE A O 1
ATOM 595 N N . THR A 1 79 ? -18.219 13.172 12.781 1 83.62 79 THR A N 1
ATOM 596 C CA . THR A 1 79 ? -17.547 14.477 12.688 1 83.62 79 THR A CA 1
ATOM 597 C C . THR A 1 79 ? -16.25 14.367 11.898 1 83.62 79 THR A C 1
ATOM 599 O O . THR A 1 79 ? -15.398 13.539 12.211 1 83.62 79 THR A O 1
ATOM 602 N N . GLY A 1 80 ? -16.094 15.203 10.891 1 86.38 80 GLY A N 1
ATOM 603 C CA . GLY A 1 80 ? -14.883 15.227 10.094 1 86.38 80 GLY A CA 1
ATOM 604 C C . GLY A 1 80 ? -13.758 16.016 10.758 1 86.38 80 GLY A C 1
ATOM 605 O O . GLY A 1 80 ? -14.008 16.812 11.656 1 86.38 80 GLY A O 1
ATOM 606 N N . THR A 1 81 ? -12.609 15.797 10.281 1 89.44 81 THR A N 1
ATOM 607 C CA . THR A 1 81 ? -11.414 16.438 10.82 1 89.44 81 THR A CA 1
ATOM 608 C C . THR A 1 81 ? -11.492 17.953 10.68 1 89.44 81 THR A C 1
ATOM 610 O O . THR A 1 81 ? -11.055 18.688 11.57 1 89.44 81 THR A O 1
ATOM 613 N N . ALA A 1 82 ? -12.062 18.422 9.641 1 93.5 82 ALA A N 1
ATOM 614 C CA . ALA A 1 82 ? -12.156 19.859 9.406 1 93.5 82 ALA A CA 1
ATOM 615 C C . ALA A 1 82 ? -12.938 20.547 10.523 1 93.5 82 ALA A C 1
ATOM 617 O O . ALA A 1 82 ? -12.555 21.625 10.977 1 93.5 82 ALA A O 1
ATOM 618 N N . ALA A 1 83 ? -14 19.953 10.938 1 95.06 83 ALA A N 1
ATOM 619 C CA . ALA A 1 83 ? -14.805 20.531 12.008 1 95.06 83 ALA A CA 1
ATOM 620 C C . ALA A 1 83 ? -14.016 20.625 13.312 1 95.06 83 ALA A C 1
ATOM 622 O O . ALA A 1 83 ? -14.164 21.594 14.062 1 95.06 83 ALA A O 1
ATOM 623 N N . VAL A 1 84 ? -13.211 19.672 13.562 1 96.69 84 VAL A N 1
ATOM 624 C CA . VAL A 1 84 ? -12.375 19.641 14.758 1 96.69 84 VAL A CA 1
ATOM 625 C C . VAL A 1 84 ? -11.336 20.75 14.695 1 96.69 84 VAL A C 1
ATOM 627 O O . VAL A 1 84 ? -11.078 21.438 15.688 1 96.69 84 VAL A O 1
ATOM 630 N N . ILE A 1 85 ? -10.773 20.922 13.523 1 97.94 85 ILE A N 1
ATOM 631 C CA . ILE A 1 85 ? -9.758 21.969 13.328 1 97.94 85 ILE A CA 1
ATOM 632 C C . ILE A 1 85 ? -10.391 23.344 13.516 1 97.94 85 ILE A C 1
ATOM 634 O O . ILE A 1 85 ? -9.828 24.203 14.211 1 97.94 85 ILE A O 1
ATOM 638 N N . VAL A 1 86 ? -11.516 23.531 12.945 1 97.69 86 VAL A N 1
ATOM 639 C CA . VAL A 1 86 ? -12.211 24.797 13.047 1 97.69 86 VAL A CA 1
ATOM 640 C C . VAL A 1 86 ? -12.547 25.094 14.508 1 97.69 86 VAL A C 1
ATOM 642 O O . VAL A 1 86 ? -12.359 26.219 14.977 1 97.69 86 VAL A O 1
ATOM 645 N N . HIS A 1 87 ? -13.039 24.156 15.25 1 97.94 87 HIS A N 1
ATOM 646 C CA . HIS A 1 87 ? -13.32 24.328 16.672 1 97.94 87 HIS A CA 1
ATOM 647 C C . HIS A 1 87 ? -12.07 24.781 17.422 1 97.94 87 HIS A C 1
ATOM 649 O O . HIS A 1 87 ? -12.133 25.719 18.234 1 97.94 87 HIS A O 1
ATOM 655 N N . ALA A 1 88 ? -10.977 24.094 17.203 1 98.06 88 ALA A N 1
ATOM 656 C CA . ALA A 1 88 ? -9.727 24.438 17.875 1 98.06 88 ALA A CA 1
ATOM 657 C C . ALA A 1 88 ? -9.305 25.875 17.547 1 98.06 88 ALA A C 1
ATOM 659 O O . ALA A 1 88 ? -8.883 26.625 18.438 1 98.06 88 ALA A O 1
ATOM 660 N N . LEU A 1 89 ? -9.453 26.219 16.281 1 97.5 89 LEU A N 1
ATOM 661 C CA . LEU A 1 89 ? -9.055 27.547 15.836 1 97.5 89 LEU A CA 1
ATOM 662 C C . LEU A 1 89 ? -9.883 28.625 16.531 1 97.5 89 LEU A C 1
ATOM 664 O O . LEU A 1 89 ? -9.398 29.734 16.75 1 97.5 89 LEU A O 1
ATOM 668 N N . GLN A 1 90 ? -11.078 28.266 16.844 1 96.94 90 GLN A N 1
ATOM 669 C CA . GLN A 1 90 ? -11.969 29.219 17.5 1 96.94 90 GLN A CA 1
ATOM 670 C C . GLN A 1 90 ? -11.602 29.375 18.969 1 96.94 90 GLN A C 1
ATOM 672 O O . GLN A 1 90 ? -11.984 30.359 19.609 1 96.94 90 GLN A O 1
ATOM 677 N N . GLN A 1 91 ? -10.906 28.438 19.531 1 97.06 91 GLN A N 1
ATOM 678 C CA . GLN A 1 91 ? -10.531 28.453 20.938 1 97.06 91 GLN A CA 1
ATOM 679 C C . GLN A 1 91 ? -9.133 29.031 21.141 1 97.06 91 GLN A C 1
ATOM 681 O O . GLN A 1 91 ? -8.711 29.297 22.266 1 97.06 91 GLN A O 1
ATOM 686 N N . LEU A 1 92 ? -8.414 29.188 20.062 1 97.44 92 LEU A N 1
ATOM 687 C CA . LEU A 1 92 ? -7.016 29.594 20.125 1 97.44 92 LEU A CA 1
ATOM 688 C C . LEU A 1 92 ? -6.832 31 19.594 1 97.44 92 LEU A C 1
ATOM 690 O O . LEU A 1 92 ? -7.699 31.516 18.875 1 97.44 92 LEU A O 1
ATOM 694 N N . PRO A 1 93 ? -5.656 31.656 19.984 1 94.94 93 PRO A N 1
ATOM 695 C CA . PRO A 1 93 ? -5.316 32.906 19.281 1 94.94 93 PRO A CA 1
ATOM 696 C C . PRO A 1 93 ? -5.211 32.719 17.766 1 94.94 93 PRO A C 1
ATOM 698 O O . PRO A 1 93 ? -5.188 31.562 17.281 1 94.94 93 PRO A O 1
ATOM 701 N N . ALA A 1 94 ? -5.16 33.844 17.047 1 96.44 94 ALA A N 1
ATOM 702 C CA . ALA A 1 94 ? -5.078 33.781 15.594 1 96.44 94 ALA A CA 1
ATOM 703 C C . ALA A 1 94 ? -3.668 33.406 15.141 1 96.44 94 ALA A C 1
ATOM 705 O O . ALA A 1 94 ? -2.701 34.094 15.492 1 96.44 94 ALA A O 1
ATOM 706 N N . PHE A 1 95 ? -3.588 32.312 14.453 1 97.62 95 PHE A N 1
ATOM 707 C CA . PHE A 1 95 ? -2.361 31.891 13.781 1 97.62 95 PHE A CA 1
ATOM 708 C C . PHE A 1 95 ? -2.5 32 12.273 1 97.62 95 PHE A C 1
ATOM 710 O O . PHE A 1 95 ? -3.586 31.797 11.727 1 97.62 95 PHE A O 1
ATOM 717 N N . ASP A 1 96 ? -1.456 32.312 11.648 1 98 96 ASP A N 1
ATOM 718 C CA . ASP A 1 96 ? -1.488 32.469 10.203 1 98 96 ASP A CA 1
ATOM 719 C C . ASP A 1 96 ? -1.698 31.109 9.516 1 98 96 ASP A C 1
ATOM 721 O O . ASP A 1 96 ? -2.488 31 8.578 1 98 96 ASP A O 1
ATOM 725 N N . TYR A 1 97 ? -0.952 30.094 9.945 1 98.5 97 TYR A N 1
ATOM 726 C CA . TYR A 1 97 ? -1.019 28.75 9.383 1 98.5 97 TYR A CA 1
ATOM 727 C C . TYR A 1 97 ? -1.38 27.719 10.453 1 98.5 97 TYR A C 1
ATOM 729 O O . TYR A 1 97 ? -0.989 27.875 11.617 1 98.5 97 TYR A O 1
ATOM 737 N N . THR A 1 98 ? -2.184 26.781 10.055 1 98.62 98 THR A N 1
ATOM 738 C CA . THR A 1 98 ? -2.564 25.656 10.906 1 98.62 98 THR A CA 1
ATOM 739 C C . THR A 1 98 ? -2.256 24.328 10.227 1 98.62 98 THR A C 1
ATOM 741 O O . THR A 1 98 ? -2.623 24.125 9.07 1 98.62 98 THR A O 1
ATOM 744 N N . CYS A 1 99 ? -1.592 23.516 10.945 1 98.88 99 CYS A N 1
ATOM 745 C CA . CYS A 1 99 ? -1.323 22.172 10.445 1 98.88 99 CYS A CA 1
ATOM 746 C C . CYS A 1 99 ? -2.047 21.125 11.281 1 98.88 99 CYS A C 1
ATOM 748 O O . CYS A 1 99 ? -1.793 21 12.477 1 98.88 99 CYS A O 1
ATOM 750 N N . CYS A 1 100 ? -2.947 20.453 10.625 1 98.75 100 CYS A N 1
ATOM 751 C CA . CYS A 1 100 ? -3.496 19.25 11.242 1 98.75 100 CYS A CA 1
ATOM 752 C C . CYS A 1 100 ? -2.492 18.094 11.195 1 98.75 100 CYS A C 1
ATOM 754 O O . CYS A 1 100 ? -2.072 17.688 10.117 1 98.75 100 CYS A O 1
ATOM 756 N N . VAL A 1 101 ? -2.094 17.594 12.32 1 98.81 101 VAL A N 1
ATOM 757 C CA . VAL A 1 101 ? -1.207 16.438 12.406 1 98.81 101 VAL A CA 1
ATOM 758 C C . VAL A 1 101 ? -1.962 15.258 13.008 1 98.81 101 VAL A C 1
ATOM 760 O O . VAL A 1 101 ? -2.455 15.336 14.141 1 98.81 101 VAL A O 1
ATOM 763 N N . TYR A 1 102 ? -2.041 14.195 12.25 1 98 102 TYR A N 1
ATOM 764 C CA . TYR A 1 102 ? -2.789 13.047 12.758 1 98 102 TYR A CA 1
ATOM 765 C C . TYR A 1 102 ? -2.061 12.398 13.93 1 98 102 TYR A C 1
ATOM 767 O O . TYR A 1 102 ? -0.833 12.273 13.914 1 98 102 TYR A O 1
ATOM 775 N N . ALA A 1 103 ? -2.842 11.938 14.906 1 97.69 103 ALA A N 1
ATOM 776 C CA . ALA A 1 103 ? -2.314 11.352 16.141 1 97.69 103 ALA A CA 1
ATOM 777 C C . ALA A 1 103 ? -1.712 9.977 15.875 1 97.69 103 ALA A C 1
ATOM 779 O O . ALA A 1 103 ? -0.845 9.523 16.625 1 97.69 103 ALA A O 1
ATOM 780 N N . THR A 1 104 ? -2.133 9.336 14.789 1 95.81 104 THR A N 1
ATOM 781 C CA . THR A 1 104 ? -1.703 7.969 14.508 1 95.81 104 THR A CA 1
ATOM 782 C C . THR A 1 104 ? -0.812 7.93 13.266 1 95.81 104 THR A C 1
ATOM 784 O O . THR A 1 104 ? -1.025 7.109 12.367 1 95.81 104 THR A O 1
ATOM 787 N N . ALA A 1 105 ? 0.18 8.797 13.297 1 96.88 105 ALA A N 1
ATOM 788 C CA . ALA A 1 105 ? 1.125 8.898 12.188 1 96.88 105 ALA A CA 1
ATOM 789 C C . ALA A 1 105 ? 2.555 8.664 12.664 1 96.88 105 ALA A C 1
ATOM 791 O O . ALA A 1 105 ? 3.395 9.562 12.594 1 96.88 105 ALA A O 1
ATOM 792 N N . PRO A 1 106 ? 2.902 7.418 12.984 1 96 106 PRO A N 1
ATOM 793 C CA . PRO A 1 106 ? 4.211 7.145 13.586 1 96 106 PRO A CA 1
ATOM 794 C C . PRO A 1 106 ? 5.359 7.328 12.594 1 96 106 PRO A C 1
ATOM 796 O O . PRO A 1 106 ? 6.52 7.422 13 1 96 106 PRO A O 1
ATOM 799 N N . LEU A 1 107 ? 5.07 7.43 11.312 1 96.5 107 LEU A N 1
ATOM 800 C CA . LEU A 1 107 ? 6.125 7.539 10.312 1 96.5 107 LEU A CA 1
ATOM 801 C C . LEU A 1 107 ? 6.312 8.984 9.875 1 96.5 107 LEU A C 1
ATOM 803 O O . LEU A 1 107 ? 7.074 9.266 8.945 1 96.5 107 LEU A O 1
ATOM 807 N N . LEU A 1 108 ? 5.633 9.891 10.562 1 97.62 108 LEU A N 1
ATOM 808 C CA . LEU A 1 108 ? 5.727 11.32 10.289 1 97.62 108 LEU A CA 1
ATOM 809 C C . LEU A 1 108 ? 7.16 11.812 10.453 1 97.62 108 LEU A C 1
ATOM 811 O O . LEU A 1 108 ? 7.844 11.438 11.406 1 97.62 108 LEU A O 1
ATOM 815 N N . GLN A 1 109 ? 7.594 12.617 9.508 1 97.31 109 GLN A N 1
ATOM 816 C CA . GLN A 1 109 ? 8.93 13.211 9.57 1 97.31 109 GLN A CA 1
ATOM 817 C C . GLN A 1 109 ? 8.859 14.734 9.5 1 97.31 109 GLN A C 1
ATOM 819 O O . GLN A 1 109 ? 8.07 15.289 8.727 1 97.31 109 GLN A O 1
ATOM 824 N N . ALA A 1 110 ? 9.742 15.359 10.242 1 97.88 110 ALA A N 1
ATOM 825 C CA . ALA A 1 110 ? 9.758 16.812 10.328 1 97.88 110 ALA A CA 1
ATOM 826 C C . ALA A 1 110 ? 10.086 17.453 8.977 1 97.88 110 ALA A C 1
ATOM 828 O O . ALA A 1 110 ? 9.57 18.516 8.648 1 97.88 110 ALA A O 1
ATOM 829 N N . ARG A 1 111 ? 10.891 16.781 8.227 1 97.88 111 ARG A N 1
ATOM 830 C CA . ARG A 1 111 ? 11.305 17.344 6.945 1 97.88 111 ARG A CA 1
ATOM 831 C C . ARG A 1 111 ? 10.109 17.516 6.012 1 97.88 111 ARG A C 1
ATOM 833 O O . ARG A 1 111 ? 10.047 18.5 5.258 1 97.88 111 ARG A O 1
ATOM 840 N N . TYR A 1 112 ? 9.172 16.641 6.078 1 98.31 112 TYR A N 1
ATOM 841 C CA . TYR A 1 112 ? 8.008 16.75 5.195 1 98.31 112 TYR A CA 1
ATOM 842 C C . TYR A 1 112 ? 7.023 17.781 5.73 1 98.31 112 TYR A C 1
ATOM 844 O O . TYR A 1 112 ? 6.34 18.453 4.953 1 98.31 112 TYR A O 1
ATOM 852 N N . LEU A 1 113 ? 6.953 17.922 7.082 1 98.56 113 LEU A N 1
ATOM 853 C CA . LEU A 1 113 ? 6.203 19.031 7.645 1 98.56 113 LEU A CA 1
ATOM 854 C C . LEU A 1 113 ? 6.738 20.359 7.129 1 98.56 113 LEU A C 1
ATOM 856 O O . LEU A 1 113 ? 5.965 21.234 6.711 1 98.56 113 LEU A O 1
ATOM 860 N N . ARG A 1 114 ? 8.039 20.469 7.172 1 98.62 114 ARG A N 1
ATOM 861 C CA . ARG A 1 114 ? 8.68 21.688 6.695 1 98.62 114 ARG A CA 1
ATOM 862 C C . ARG A 1 114 ? 8.398 21.922 5.215 1 98.62 114 ARG A C 1
ATOM 864 O O . ARG A 1 114 ? 8.086 23.047 4.805 1 98.62 114 ARG A O 1
ATOM 871 N N . GLU A 1 115 ? 8.5 20.891 4.457 1 98.62 115 GLU A N 1
ATOM 872 C CA . GLU A 1 115 ? 8.227 20.984 3.025 1 98.62 115 GLU A CA 1
ATOM 873 C C . GLU A 1 115 ? 6.812 21.5 2.766 1 98.62 115 GLU A C 1
ATOM 875 O O . GLU A 1 115 ? 6.605 22.359 1.903 1 98.62 115 GLU A O 1
ATOM 880 N N . GLY A 1 116 ? 5.859 20.953 3.469 1 98.56 116 GLY A N 1
ATOM 881 C CA . GLY A 1 116 ? 4.484 21.391 3.309 1 98.56 116 GLY A CA 1
ATOM 882 C C . GLY A 1 116 ? 4.293 22.859 3.633 1 98.56 116 GLY A C 1
ATOM 883 O O . GLY A 1 116 ? 3.59 23.578 2.912 1 98.56 116 GLY A O 1
ATOM 884 N N . PHE A 1 117 ? 4.973 23.312 4.707 1 98.56 117 PHE A N 1
ATOM 885 C CA . PHE A 1 117 ? 4.895 24.719 5.098 1 98.56 117 PHE A CA 1
ATOM 886 C C . PHE A 1 117 ? 5.473 25.625 4.008 1 98.56 117 PHE A C 1
ATOM 888 O O . PHE A 1 117 ? 4.84 26.594 3.6 1 98.56 117 PHE A O 1
ATOM 895 N N . GLU A 1 118 ? 6.609 25.234 3.551 1 98.31 118 GLU A N 1
ATOM 896 C CA . GLU A 1 118 ? 7.316 26.016 2.545 1 98.31 118 GLU A CA 1
ATOM 897 C C . GLU A 1 118 ? 6.516 26.094 1.246 1 98.31 118 GLU A C 1
ATOM 899 O O . GLU A 1 118 ? 6.457 27.156 0.611 1 98.31 118 GLU A O 1
ATOM 904 N N . LEU A 1 119 ? 5.93 24.953 0.893 1 97.38 119 LEU A N 1
ATOM 905 C CA . LEU A 1 119 ? 5.102 24.922 -0.309 1 97.38 119 LEU A CA 1
ATOM 906 C C . LEU A 1 119 ? 3.955 25.922 -0.208 1 97.38 119 LEU A C 1
ATOM 908 O O . LEU A 1 119 ? 3.691 26.672 -1.153 1 97.38 119 LEU A O 1
ATOM 912 N N . LEU A 1 120 ? 3.324 25.875 0.894 1 96.62 120 LEU A N 1
ATOM 913 C CA . LEU A 1 120 ? 2.18 26.766 1.081 1 96.62 120 LEU A CA 1
ATOM 914 C C . LEU A 1 120 ? 2.623 28.219 1.129 1 96.62 120 LEU A C 1
ATOM 916 O O . LEU A 1 120 ? 1.941 29.109 0.592 1 96.62 120 LEU A O 1
ATOM 920 N N . GLU A 1 121 ? 3.719 28.5 1.751 1 96.88 121 GLU A N 1
ATOM 921 C CA . GLU A 1 121 ? 4.258 29.844 1.826 1 96.88 121 GLU A CA 1
ATOM 922 C C . GLU A 1 121 ? 4.594 30.391 0.438 1 96.88 121 GLU A C 1
ATOM 924 O O . GLU A 1 121 ? 4.383 31.562 0.156 1 96.88 121 GLU A O 1
ATOM 929 N N . GLN A 1 122 ? 5.059 29.531 -0.401 1 96.56 122 GLN A N 1
ATOM 930 C CA . GLN A 1 122 ? 5.535 29.922 -1.722 1 96.56 122 GLN A CA 1
ATOM 931 C C . GLN A 1 122 ? 4.375 30.094 -2.695 1 96.56 122 GLN A C 1
ATOM 933 O O . GLN A 1 122 ? 4.543 30.688 -3.768 1 96.56 122 GLN A O 1
ATOM 938 N N . HIS A 1 123 ? 3.217 29.625 -2.328 1 96.5 123 HIS A N 1
ATOM 939 C CA . HIS A 1 123 ? 2.066 29.688 -3.223 1 96.5 123 HIS A CA 1
ATOM 940 C C . HIS A 1 123 ? 0.881 30.375 -2.551 1 96.5 123 HIS A C 1
ATOM 942 O O . HIS A 1 123 ? -0.025 29.703 -2.049 1 96.5 123 HIS A O 1
ATOM 948 N N . ALA A 1 124 ? 0.839 31.625 -2.695 1 95.12 124 ALA A N 1
ATOM 949 C CA . ALA A 1 124 ? -0.128 32.438 -1.971 1 95.12 124 ALA A CA 1
ATOM 950 C C . ALA A 1 124 ? -1.553 32.156 -2.428 1 95.12 124 ALA A C 1
ATOM 952 O O . ALA A 1 124 ? -2.512 32.406 -1.69 1 95.12 124 ALA A O 1
ATOM 953 N N . ASP A 1 125 ? -1.681 31.594 -3.578 1 95.12 125 ASP A N 1
ATOM 954 C CA . ASP A 1 125 ? -3 31.344 -4.152 1 95.12 125 ASP A CA 1
ATOM 955 C C . ASP A 1 125 ? -3.531 29.984 -3.723 1 95.12 125 ASP A C 1
ATOM 957 O O . ASP A 1 125 ? -4.645 29.594 -4.09 1 95.12 125 ASP A O 1
ATOM 961 N N . LYS A 1 126 ? -2.793 29.25 -2.953 1 97.25 126 LYS A N 1
ATOM 962 C CA . LYS A 1 126 ? -3.197 27.922 -2.504 1 97.25 126 LYS A CA 1
ATOM 963 C C . LYS A 1 126 ? -3.621 27.938 -1.039 1 97.25 126 LYS A C 1
ATOM 965 O O . LYS A 1 126 ? -3.098 28.734 -0.245 1 97.25 126 LYS A O 1
ATOM 970 N N . SER A 1 127 ? -4.547 27.109 -0.748 1 98.06 127 SER A N 1
ATOM 971 C CA . SER A 1 127 ? -5.16 27.078 0.577 1 98.06 127 SER A CA 1
ATOM 972 C C . SER A 1 127 ? -4.504 26.031 1.468 1 98.06 127 SER A C 1
ATOM 974 O O . SER A 1 127 ? -4.395 26.219 2.682 1 98.06 127 SER A O 1
ATOM 976 N N . PHE A 1 128 ? -4.102 24.938 0.855 1 98.25 128 PHE A N 1
ATOM 977 C CA . PHE A 1 128 ? -3.652 23.797 1.639 1 98.25 128 PHE A CA 1
ATOM 978 C C . PHE A 1 128 ? -2.424 23.156 1.006 1 98.25 128 PHE A C 1
ATOM 980 O O . PHE A 1 128 ? -2.16 23.359 -0.182 1 98.25 128 PHE A O 1
ATOM 987 N N . ALA A 1 129 ? -1.62 22.469 1.765 1 98.44 129 ALA A N 1
ATOM 988 C CA . ALA A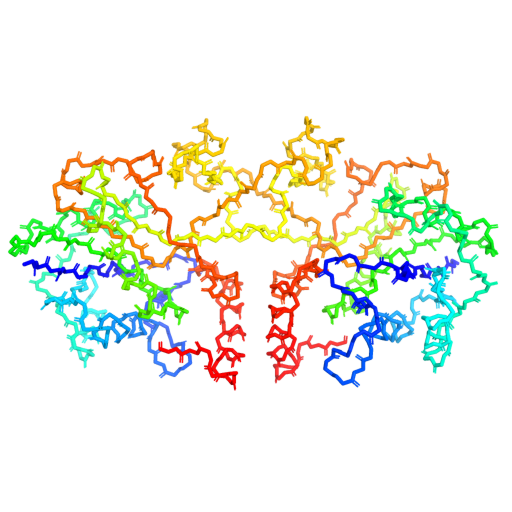 1 129 ? -0.562 21.547 1.373 1 98.44 129 ALA A CA 1
ATOM 989 C C . ALA A 1 129 ? -0.524 20.328 2.301 1 98.44 129 ALA A C 1
ATOM 991 O O . ALA A 1 129 ? -0.383 20.484 3.516 1 98.44 129 ALA A O 1
ATOM 992 N N . PHE A 1 130 ? -0.715 19.156 1.705 1 98.06 130 PHE A N 1
ATOM 993 C CA . PHE A 1 130 ? -0.806 18.031 2.623 1 98.06 130 PHE A CA 1
ATOM 994 C C . PHE A 1 130 ? -0.131 16.797 2.033 1 98.06 130 PHE A C 1
ATOM 996 O O . PHE A 1 130 ? 0.241 16.797 0.858 1 98.06 130 PHE A O 1
ATOM 1003 N N . SER A 1 131 ? 0.066 15.828 2.859 1 98.5 131 SER A N 1
ATOM 1004 C CA . SER A 1 131 ? 0.857 14.648 2.529 1 98.5 131 SER A CA 1
ATOM 1005 C C . SER A 1 131 ? 0.057 13.664 1.68 1 98.5 131 SER A C 1
ATOM 1007 O O . SER A 1 131 ? -1.082 13.328 2.014 1 98.5 131 SER A O 1
ATOM 1009 N N . VAL A 1 132 ? 0.69 13.211 0.616 1 98.06 132 VAL A N 1
ATOM 1010 C CA . VAL A 1 132 ? 0.137 12.172 -0.247 1 98.06 132 VAL A CA 1
ATOM 1011 C C . VAL A 1 132 ? 1.227 11.172 -0.608 1 98.06 132 VAL A C 1
ATOM 1013 O O . VAL A 1 132 ? 2.406 11.391 -0.328 1 98.06 132 VAL A O 1
ATOM 1016 N N . SER A 1 133 ? 0.786 10.078 -1.179 1 96.81 133 SER A N 1
ATOM 1017 C CA . SER A 1 133 ? 1.702 9.078 -1.705 1 96.81 133 SER A CA 1
ATOM 1018 C C . SER A 1 133 ? 1.108 8.367 -2.918 1 96.81 133 SER A C 1
ATOM 1020 O O . SER A 1 133 ? -0.114 8.312 -3.074 1 96.81 133 SER A O 1
ATOM 1022 N N . SER A 1 134 ? 1.95 7.883 -3.74 1 94.62 134 SER A N 1
ATOM 1023 C CA . SER A 1 134 ? 1.479 7.113 -4.887 1 94.62 134 SER A CA 1
ATOM 1024 C C . SER A 1 134 ? 0.952 5.75 -4.453 1 94.62 134 SER A C 1
ATOM 1026 O O . SER A 1 134 ? 1.304 5.25 -3.381 1 94.62 134 SER A O 1
ATOM 1028 N N . PHE A 1 135 ? 0.067 5.238 -5.293 1 92.81 135 PHE A N 1
ATOM 1029 C CA . PHE A 1 135 ? -0.327 3.848 -5.117 1 92.81 135 PHE A CA 1
ATOM 1030 C C . PHE A 1 135 ? 0.748 2.908 -5.652 1 92.81 135 PHE A C 1
ATOM 1032 O O . PHE A 1 135 ? 1.39 3.203 -6.664 1 92.81 135 PHE A O 1
ATOM 1039 N N . GLY A 1 136 ? 0.917 1.839 -4.992 1 87.88 136 GLY A N 1
ATOM 1040 C CA . GLY A 1 136 ? 1.843 0.833 -5.484 1 87.88 136 GLY A CA 1
ATOM 1041 C C . GLY A 1 136 ? 1.266 -0.011 -6.605 1 87.88 136 GLY A C 1
ATOM 1042 O O . GLY A 1 136 ? 1.971 -0.827 -7.203 1 87.88 136 GLY A O 1
ATOM 1043 N N . PHE A 1 137 ? 0.096 0.112 -6.918 1 90.31 137 PHE A N 1
ATOM 1044 C CA . PHE A 1 137 ? -0.671 -0.593 -7.941 1 90.31 137 PHE A CA 1
ATOM 1045 C C . PHE A 1 137 ? -1.667 0.343 -8.609 1 90.31 137 PHE A C 1
ATOM 1047 O O . PHE A 1 137 ? -2.295 1.171 -7.949 1 90.31 137 PHE A O 1
ATOM 1054 N N . PRO A 1 138 ? -1.796 0.254 -9.945 1 92.56 138 PRO A N 1
ATOM 1055 C CA . PRO A 1 138 ? -2.77 1.13 -10.602 1 92.56 138 PRO A CA 1
ATOM 1056 C C . PRO A 1 138 ? -4.199 0.892 -10.117 1 92.56 138 PRO A C 1
ATOM 1058 O O . PRO A 1 138 ? -4.773 -0.166 -10.383 1 92.56 138 PRO A O 1
ATOM 1061 N N . VAL A 1 139 ? -4.789 1.908 -9.57 1 95.06 139 VAL A N 1
ATOM 1062 C CA . VAL A 1 139 ? -6.098 1.778 -8.938 1 95.06 139 VAL A CA 1
ATOM 1063 C C . VAL A 1 139 ? -7.156 1.489 -9.992 1 95.06 139 VAL A C 1
ATOM 1065 O O . VAL A 1 139 ? -8.203 0.913 -9.695 1 95.06 139 VAL A O 1
ATOM 1068 N N . GLN A 1 140 ? -6.891 1.842 -11.234 1 93.81 140 GLN A N 1
ATOM 1069 C CA . GLN A 1 140 ? -7.793 1.598 -12.352 1 93.81 140 GLN A CA 1
ATOM 1070 C C . GLN A 1 140 ? -7.941 0.104 -12.625 1 93.81 140 GLN A C 1
ATOM 1072 O O . GLN A 1 140 ? -8.906 -0.324 -13.266 1 93.81 140 GLN A O 1
ATOM 1077 N N . ARG A 1 141 ? -7.035 -0.707 -12.062 1 92.31 141 ARG A N 1
ATOM 1078 C CA . ARG A 1 141 ? -7.051 -2.15 -12.273 1 92.31 141 ARG A CA 1
ATOM 1079 C C . ARG A 1 141 ? -7.523 -2.879 -11.023 1 92.31 141 ARG A C 1
ATOM 1081 O O . ARG A 1 141 ? -7.348 -4.094 -10.898 1 92.31 141 ARG A O 1
ATOM 1088 N N . ALA A 1 142 ? -8.109 -2.105 -10.141 1 94.88 142 ALA A N 1
ATOM 1089 C CA . ALA A 1 142 ? -8.625 -2.691 -8.906 1 94.88 142 ALA A CA 1
ATOM 1090 C C . ALA A 1 142 ? -9.68 -3.752 -9.203 1 94.88 142 ALA A C 1
ATOM 1092 O O . ALA A 1 142 ? -10.344 -3.703 -10.242 1 94.88 142 ALA A O 1
ATOM 1093 N N . LEU A 1 143 ? -9.75 -4.695 -8.32 1 94.69 143 LEU A N 1
ATOM 1094 C CA . LEU A 1 143 ? -10.688 -5.805 -8.406 1 94.69 143 LEU A CA 1
ATOM 1095 C C . LEU A 1 143 ? -11.703 -5.746 -7.266 1 94.69 143 LEU A C 1
ATOM 1097 O O . LEU A 1 143 ? -11.5 -5.035 -6.281 1 94.69 143 LEU A O 1
ATOM 1101 N N . THR A 1 144 ? -12.805 -6.402 -7.438 1 94.5 144 THR A N 1
ATOM 1102 C CA . THR A 1 144 ? -13.797 -6.598 -6.391 1 94.5 144 THR A CA 1
ATOM 1103 C C . THR A 1 144 ? -14.312 -8.031 -6.398 1 94.5 144 THR A C 1
ATOM 1105 O O . THR A 1 144 ? -14.016 -8.805 -7.312 1 94.5 144 THR A O 1
ATOM 1108 N N . LEU A 1 145 ? -14.938 -8.438 -5.285 1 93.38 145 LEU A N 1
ATOM 1109 C CA . LEU A 1 145 ? -15.555 -9.758 -5.191 1 93.38 145 LEU A CA 1
ATOM 1110 C C . LEU A 1 145 ? -17.031 -9.688 -5.574 1 93.38 145 LEU A C 1
ATOM 1112 O O . LEU A 1 145 ? -17.766 -8.812 -5.105 1 93.38 145 LEU A O 1
ATOM 1116 N N . ASP A 1 146 ? -17.391 -10.609 -6.375 1 89.81 146 ASP A N 1
ATOM 1117 C CA . ASP A 1 146 ? -18.812 -10.656 -6.707 1 89.81 146 ASP A CA 1
ATOM 1118 C C . ASP A 1 146 ? -19.594 -11.461 -5.66 1 89.81 146 ASP A C 1
ATOM 1120 O O . ASP A 1 146 ? -19.047 -11.82 -4.617 1 89.81 146 ASP A O 1
ATOM 1124 N N . GLY A 1 147 ? -20.875 -11.602 -5.879 1 86.31 147 GLY A N 1
ATOM 1125 C CA . GLY A 1 147 ? -21.734 -12.266 -4.914 1 86.31 147 GLY A CA 1
ATOM 1126 C C . GLY A 1 147 ? -21.328 -13.695 -4.625 1 86.31 147 GLY A C 1
ATOM 1127 O O . GLY A 1 147 ? -21.688 -14.25 -3.586 1 86.31 147 GLY A O 1
ATOM 1128 N N . GLN A 1 148 ? -20.531 -14.281 -5.465 1 88.12 148 GLN A N 1
ATOM 1129 C CA . GLN A 1 148 ? -20.109 -15.672 -5.305 1 88.12 148 GLN A CA 1
ATOM 1130 C C . GLN A 1 148 ? -18.672 -15.758 -4.82 1 88.12 148 GLN A C 1
ATOM 1132 O O . GLN A 1 148 ? -18.109 -16.859 -4.695 1 88.12 148 GLN A O 1
ATOM 1137 N N . GLY A 1 149 ? -18.078 -14.641 -4.652 1 90.62 149 GLY A N 1
ATOM 1138 C CA . GLY A 1 149 ? -16.719 -14.617 -4.137 1 90.62 149 GLY A CA 1
ATOM 1139 C C . GLY A 1 149 ? -15.656 -14.648 -5.227 1 90.62 149 GLY A C 1
ATOM 1140 O O . GLY A 1 149 ? -14.477 -14.844 -4.945 1 90.62 149 GLY A O 1
ATOM 1141 N N . ALA A 1 150 ? -16.141 -14.469 -6.422 1 91.69 150 ALA A N 1
ATOM 1142 C CA . ALA A 1 150 ? -15.203 -14.445 -7.543 1 91.69 150 ALA A CA 1
ATOM 1143 C C . ALA A 1 150 ? -14.703 -13.031 -7.809 1 91.69 150 ALA A C 1
ATOM 1145 O O . ALA A 1 150 ? -15.352 -12.055 -7.418 1 91.69 150 ALA A O 1
ATOM 1146 N N . LEU A 1 151 ? -13.57 -12.961 -8.422 1 93.38 151 LEU A N 1
ATOM 1147 C CA . LEU A 1 151 ? -12.961 -11.672 -8.703 1 93.38 151 LEU A CA 1
ATOM 1148 C C . LEU A 1 151 ? -13.516 -11.07 -9.992 1 93.38 151 LEU A C 1
ATOM 1150 O O . LEU A 1 151 ? -13.75 -11.797 -10.969 1 93.38 151 LEU A O 1
ATOM 1154 N N . THR A 1 152 ? -13.711 -9.828 -9.914 1 91.75 152 THR A N 1
ATOM 1155 C CA . THR A 1 152 ? -14.094 -9.078 -11.102 1 91.75 152 THR A CA 1
ATOM 1156 C C . THR A 1 152 ? -13.453 -7.691 -11.102 1 91.75 152 THR A C 1
ATOM 1158 O O . THR A 1 152 ? -13.008 -7.211 -10.055 1 91.75 152 THR A O 1
ATOM 1161 N N . ALA A 1 153 ? -13.367 -7.117 -12.281 1 91.12 153 ALA A N 1
ATOM 1162 C CA . ALA A 1 153 ? -12.789 -5.781 -12.383 1 91.12 153 ALA A CA 1
ATOM 1163 C C . ALA A 1 153 ? -13.711 -4.734 -11.766 1 91.12 153 ALA A C 1
ATOM 1165 O O . ALA A 1 153 ? -14.906 -4.684 -12.078 1 91.12 153 ALA A O 1
ATOM 1166 N N . LEU A 1 154 ? -13.156 -3.867 -10.914 1 92.44 154 LEU A N 1
ATOM 1167 C CA . LEU A 1 154 ? -13.93 -2.758 -10.367 1 92.44 154 LEU A CA 1
ATOM 1168 C C . LEU A 1 154 ? -14.25 -1.73 -11.445 1 92.44 154 LEU A C 1
ATOM 1170 O O . LEU A 1 154 ? -15.344 -1.172 -11.469 1 92.44 154 LEU A O 1
ATOM 1174 N N . TYR A 1 155 ? -13.211 -1.521 -12.344 1 91.94 155 TYR A N 1
ATOM 1175 C CA . TYR A 1 155 ? -13.336 -0.616 -13.477 1 91.94 155 TYR A CA 1
ATOM 1176 C C . TYR A 1 155 ? -13.016 -1.336 -14.781 1 91.94 155 TYR A C 1
ATOM 1178 O O . TYR A 1 155 ? -11.938 -1.151 -15.352 1 91.94 155 TYR A O 1
ATOM 1186 N N . PRO A 1 156 ? -13.992 -2.027 -15.336 1 89.88 156 PRO A N 1
ATOM 1187 C CA . PRO A 1 156 ? -13.766 -2.879 -16.516 1 89.88 156 PRO A CA 1
ATOM 1188 C C . PRO A 1 156 ? -13.281 -2.092 -17.734 1 89.88 156 PRO A C 1
ATOM 1190 O O . PRO A 1 156 ? -12.633 -2.654 -18.609 1 89.88 156 PRO A O 1
ATOM 1193 N N . GLN A 1 157 ? -13.555 -0.786 -17.766 1 90.44 157 GLN A N 1
ATOM 1194 C CA . GLN A 1 157 ? -13.188 0.031 -18.922 1 90.44 157 GLN A CA 1
ATOM 1195 C C . GLN A 1 157 ? -11.672 0.136 -19.062 1 90.44 157 GLN A C 1
ATOM 1197 O O . GLN A 1 157 ? -11.172 0.481 -20.125 1 90.44 157 GLN A O 1
ATOM 1202 N N . PHE A 1 158 ? -10.945 -0.189 -18.016 1 89.94 158 PHE A N 1
ATOM 1203 C CA . PHE A 1 158 ? -9.5 -0.038 -18.078 1 89.94 158 PHE A CA 1
ATOM 1204 C C . PHE A 1 158 ? -8.82 -1.39 -18.266 1 89.94 158 PHE A C 1
ATOM 1206 O O . PHE A 1 158 ? -7.594 -1.487 -18.203 1 89.94 158 PHE A O 1
ATOM 1213 N N . ARG A 1 159 ? -9.469 -2.443 -18.469 1 82.81 159 ARG A N 1
ATOM 1214 C CA . ARG A 1 159 ? -8.953 -3.809 -18.547 1 82.81 159 ARG A CA 1
ATOM 1215 C C . ARG A 1 159 ? -7.832 -3.918 -19.578 1 82.81 159 ARG A C 1
ATOM 1217 O O . ARG A 1 159 ? -6.824 -4.586 -19.328 1 82.81 159 ARG A O 1
ATOM 1224 N N . ASP A 1 160 ? -7.977 -3.252 -20.594 1 80.19 160 ASP A N 1
ATOM 1225 C CA . ASP A 1 160 ? -7.055 -3.457 -21.703 1 80.19 160 ASP A CA 1
ATOM 1226 C C . ASP A 1 160 ? -6.074 -2.293 -21.828 1 80.19 160 ASP A C 1
ATOM 1228 O O . ASP A 1 160 ? -5.309 -2.215 -22.781 1 80.19 160 ASP A O 1
ATOM 1232 N N . THR A 1 161 ? -6.164 -1.399 -20.875 1 82.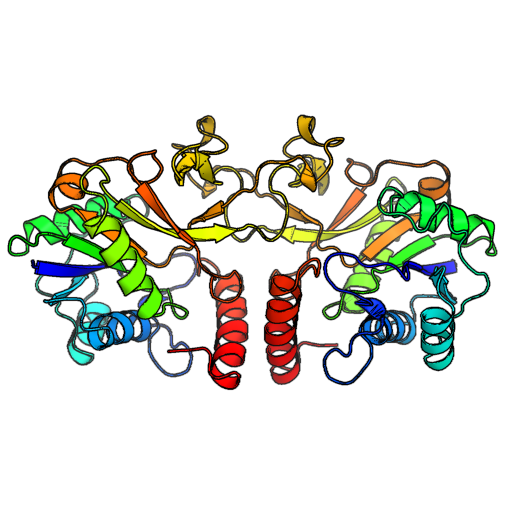81 161 THR A N 1
ATOM 1233 C CA . THR A 1 161 ? -5.238 -0.272 -20.891 1 82.81 161 THR A CA 1
ATOM 1234 C C . THR A 1 161 ? -3.91 -0.653 -20.234 1 82.81 161 THR A C 1
ATOM 1236 O O . THR A 1 161 ? -3.887 -1.288 -19.188 1 82.81 161 THR A O 1
ATOM 1239 N N . ARG A 1 162 ? -2.824 -0.34 -20.953 1 74.19 162 ARG A N 1
ATOM 1240 C CA . ARG A 1 162 ? -1.518 -0.608 -20.359 1 74.19 162 ARG A CA 1
ATOM 1241 C C . ARG A 1 162 ? -1.303 0.231 -19.109 1 74.19 162 ARG A C 1
ATOM 1243 O O . ARG A 1 162 ? -1.692 1.399 -19.062 1 74.19 162 ARG A O 1
ATOM 1250 N N . SER A 1 163 ? -0.675 -0.333 -18.047 1 77.75 163 SER A N 1
ATOM 1251 C CA . SER A 1 163 ? -0.471 0.339 -16.781 1 77.75 163 SER A CA 1
ATOM 1252 C C . SER A 1 163 ? 0.258 1.666 -16.953 1 77.75 163 SER A C 1
ATOM 1254 O O . SER A 1 163 ? -0.042 2.645 -16.266 1 77.75 163 SER A O 1
ATOM 1256 N N . GLN A 1 164 ? 1.185 1.748 -17.906 1 75.75 164 GLN A N 1
ATOM 1257 C CA . GLN A 1 164 ? 1.976 2.957 -18.109 1 75.75 164 GLN A CA 1
ATOM 1258 C C . GLN A 1 164 ? 1.14 4.059 -18.75 1 75.75 164 GLN A C 1
ATOM 1260 O O . GLN A 1 164 ? 1.538 5.227 -18.766 1 75.75 164 GLN A O 1
ATOM 1265 N N . ASP A 1 165 ? 0.004 3.695 -19.359 1 82.88 165 ASP A N 1
ATOM 1266 C CA . ASP A 1 165 ? -0.88 4.652 -20.016 1 82.88 165 ASP A CA 1
ATOM 1267 C C . ASP A 1 165 ? -1.962 5.152 -19.062 1 82.88 165 ASP A C 1
ATOM 1269 O O . ASP A 1 165 ? -2.76 6.02 -19.422 1 82.88 165 ASP A O 1
ATOM 1273 N N . LEU A 1 166 ? -1.998 4.598 -17.906 1 88.44 166 LEU A N 1
ATOM 1274 C CA . LEU A 1 166 ? -2.953 5.043 -16.891 1 88.44 166 LEU A CA 1
ATOM 1275 C C . LEU A 1 166 ? -2.391 6.203 -16.078 1 88.44 166 LEU A C 1
ATOM 1277 O O . LEU A 1 166 ? -1.199 6.223 -15.758 1 88.44 166 LEU A O 1
ATOM 1281 N N . PRO A 1 167 ? -3.227 7.219 -15.836 1 88.25 167 PRO A N 1
ATOM 1282 C CA . PRO A 1 167 ? -2.729 8.297 -14.977 1 88.25 167 PRO A CA 1
ATOM 1283 C C . PRO A 1 167 ? -2.268 7.801 -13.609 1 88.25 167 PRO A C 1
ATOM 1285 O O . PRO A 1 167 ? -2.885 6.898 -13.039 1 88.25 167 PRO A O 1
ATOM 1288 N N . GLU A 1 168 ? -1.188 8.438 -13.203 1 91.5 168 GLU A N 1
ATOM 1289 C CA . GLU A 1 168 ? -0.735 8.125 -11.852 1 91.5 168 GLU A CA 1
ATOM 1290 C C . GLU A 1 168 ? -1.749 8.586 -10.812 1 91.5 168 GLU A C 1
ATOM 1292 O O . GLU A 1 168 ? -2.33 9.664 -10.938 1 91.5 168 GLU A O 1
ATOM 1297 N N . ALA A 1 169 ? -1.949 7.762 -9.867 1 94.88 169 ALA A N 1
ATOM 1298 C CA . ALA A 1 169 ? -2.895 8.086 -8.805 1 94.88 169 ALA A CA 1
ATOM 1299 C C . ALA A 1 169 ? -2.182 8.211 -7.461 1 94.88 169 ALA A C 1
ATOM 1301 O O . ALA A 1 169 ? -1.162 7.559 -7.227 1 94.88 169 ALA A O 1
ATOM 1302 N N . PHE A 1 170 ? -2.762 9.07 -6.637 1 96.5 170 PHE A N 1
ATOM 1303 C CA . PHE A 1 170 ? -2.223 9.328 -5.305 1 96.5 170 PHE A CA 1
ATOM 1304 C C . PHE A 1 170 ? -3.279 9.062 -4.238 1 96.5 170 PHE A C 1
ATOM 1306 O O . PHE A 1 170 ? -4.477 9.156 -4.508 1 96.5 170 PHE A O 1
ATOM 1313 N N . GLN A 1 171 ? -2.77 8.68 -3.139 1 95.88 171 GLN A N 1
ATOM 1314 C CA . GLN A 1 171 ? -3.615 8.547 -1.958 1 95.88 171 GLN A CA 1
ATOM 1315 C C . GLN A 1 171 ? -3.232 9.555 -0.883 1 95.88 171 GLN A C 1
ATOM 1317 O O . GLN A 1 171 ? -2.07 9.961 -0.789 1 95.88 171 GLN A O 1
ATOM 1322 N N . ASP A 1 172 ? -4.258 9.945 -0.112 1 95.38 172 ASP A N 1
ATOM 1323 C CA . ASP A 1 172 ? -3.961 10.664 1.123 1 95.38 172 ASP A CA 1
ATOM 1324 C C . ASP A 1 172 ? -3.059 9.844 2.037 1 95.38 172 ASP A C 1
ATOM 1326 O O . ASP A 1 172 ? -3.33 8.664 2.289 1 95.38 172 ASP A O 1
ATOM 1330 N N . ALA A 1 173 ? -1.947 10.453 2.463 1 96.88 173 ALA A N 1
ATOM 1331 C CA . ALA A 1 173 ? -1.009 9.711 3.303 1 96.88 173 ALA A CA 1
ATOM 1332 C C . ALA A 1 173 ? -1.479 9.672 4.754 1 96.88 173 ALA A C 1
ATOM 1334 O O . ALA A 1 173 ? -0.935 8.93 5.57 1 96.88 173 ALA A O 1
ATOM 1335 N N . GLY A 1 174 ? -2.463 10.516 5.082 1 95.62 174 GLY A N 1
ATOM 1336 C CA . GLY A 1 174 ? -3.031 10.508 6.418 1 95.62 174 GLY A CA 1
ATOM 1337 C C . GLY A 1 174 ? -2.039 10.922 7.492 1 95.62 174 GLY A C 1
ATOM 1338 O O . GLY A 1 174 ? -2.023 10.359 8.586 1 95.62 174 GLY A O 1
ATOM 1339 N N . GLN A 1 175 ? -1.157 11.859 7.172 1 98.06 175 GLN A N 1
ATOM 1340 C CA . GLN A 1 175 ? -0.162 12.25 8.164 1 98.06 175 GLN A CA 1
ATOM 1341 C C . GLN A 1 175 ? -0.357 13.695 8.602 1 98.06 175 GLN A C 1
ATOM 1343 O O . GLN A 1 175 ? -0.419 13.984 9.797 1 98.06 175 GLN A O 1
ATOM 1348 N N . PHE A 1 176 ? -0.445 14.641 7.602 1 98.75 176 PHE A N 1
ATOM 1349 C CA . PHE A 1 176 ? -0.6 16.047 7.992 1 98.75 176 PHE A CA 1
ATOM 1350 C C . PHE A 1 176 ? -1.261 16.844 6.879 1 98.75 176 PHE A C 1
ATOM 1352 O O . PHE A 1 176 ? -1.21 16.453 5.711 1 98.75 176 PHE A O 1
ATOM 1359 N N . TYR A 1 177 ? -1.845 18 7.281 1 98.62 177 TYR A N 1
ATOM 1360 C CA . TYR A 1 177 ? -2.547 18.922 6.395 1 98.62 177 TYR A CA 1
ATOM 1361 C C . TYR A 1 177 ? -2.307 20.375 6.812 1 98.62 177 TYR A C 1
ATOM 1363 O O . TYR A 1 177 ? -2.963 20.875 7.727 1 98.62 177 TYR A O 1
ATOM 1371 N N . TRP A 1 178 ? -1.41 20.984 6.113 1 98.75 178 TRP A N 1
ATOM 1372 C CA . TRP A 1 178 ? -1.248 22.422 6.301 1 98.75 178 TRP A CA 1
ATOM 1373 C C . TRP A 1 178 ? -2.4 23.188 5.664 1 98.75 178 TRP A C 1
ATOM 1375 O O . TRP A 1 178 ? -2.857 22.844 4.57 1 98.75 178 TRP A O 1
ATOM 1385 N N . GLY A 1 179 ? -2.781 24.219 6.355 1 98.5 179 GLY A N 1
ATOM 1386 C CA . GLY A 1 179 ? -3.77 25.125 5.785 1 98.5 179 GLY A CA 1
ATOM 1387 C C . GLY A 1 179 ? -3.656 26.547 6.312 1 98.5 179 GLY A C 1
ATOM 1388 O O . GLY A 1 179 ? -3.146 26.766 7.414 1 98.5 179 GLY A O 1
ATOM 1389 N N . ARG A 1 180 ? -4.074 27.453 5.496 1 98.31 180 ARG A N 1
ATOM 1390 C CA . ARG A 1 180 ? -4.262 28.812 5.977 1 98.31 180 ARG A CA 1
ATOM 1391 C C . ARG A 1 180 ? -5.461 28.906 6.914 1 98.31 180 ARG A C 1
ATOM 1393 O O . ARG A 1 180 ? -6.48 28.25 6.695 1 98.31 180 ARG A O 1
ATOM 1400 N N . ARG A 1 181 ? -5.301 29.812 7.891 1 97.38 181 ARG A N 1
ATOM 1401 C CA . ARG A 1 181 ? -6.355 29.953 8.883 1 97.38 181 ARG A CA 1
ATOM 1402 C C . ARG A 1 181 ? -7.703 30.219 8.219 1 97.38 181 ARG A C 1
ATOM 1404 O O . ARG A 1 181 ? -8.688 29.531 8.5 1 97.38 181 ARG A O 1
ATOM 1411 N N . GLU A 1 182 ? -7.703 31.078 7.328 1 97 182 GLU A N 1
ATOM 1412 C CA . GLU A 1 182 ? -8.953 31.484 6.695 1 97 182 GLU A CA 1
ATOM 1413 C C . GLU A 1 182 ? -9.539 30.359 5.852 1 97 182 GLU A C 1
ATOM 1415 O O . GLU A 1 182 ? -10.758 30.219 5.758 1 97 182 GLU A O 1
ATOM 1420 N N . ALA A 1 183 ? -8.695 29.625 5.203 1 97.75 183 ALA A N 1
ATOM 1421 C CA . ALA A 1 183 ? -9.18 28.5 4.398 1 97.75 183 ALA A CA 1
ATOM 1422 C C . ALA A 1 183 ? -9.906 27.484 5.266 1 97.75 183 ALA A C 1
ATOM 1424 O O . ALA A 1 183 ? -10.969 26.984 4.887 1 97.75 183 ALA A O 1
ATOM 1425 N N . TRP A 1 184 ? -9.328 27.156 6.398 1 97.81 184 TRP A N 1
ATOM 1426 C CA . TRP A 1 184 ? -9.992 26.266 7.34 1 97.81 184 TRP A CA 1
ATOM 1427 C C . TRP A 1 184 ? -11.344 26.828 7.773 1 97.81 184 TRP A C 1
ATOM 1429 O O . TRP A 1 184 ? -12.359 26.125 7.727 1 97.81 184 TRP A O 1
ATOM 1439 N N . LEU A 1 185 ? -11.344 28.094 8.164 1 97.44 185 LEU A N 1
ATOM 1440 C CA . LEU A 1 185 ? -12.523 28.719 8.742 1 97.44 185 LEU A CA 1
ATOM 1441 C C . LEU A 1 185 ? -13.641 28.828 7.711 1 97.44 185 LEU A C 1
ATOM 1443 O O . LEU A 1 185 ? -14.82 28.734 8.062 1 97.44 185 LEU A O 1
ATOM 1447 N N . ARG A 1 186 ? -13.266 28.953 6.488 1 96.44 186 ARG A N 1
ATOM 1448 C CA . ARG A 1 186 ? -14.25 29.078 5.414 1 96.44 186 ARG A CA 1
ATOM 1449 C C . ARG A 1 186 ? -14.734 27.703 4.961 1 96.44 186 ARG A C 1
ATOM 1451 O O . ARG A 1 186 ? -15.672 27.594 4.176 1 96.44 186 ARG A O 1
ATOM 1458 N N . GLY A 1 187 ? -14.125 26.703 5.418 1 94.69 187 GLY A N 1
ATOM 1459 C CA . GLY A 1 187 ? -14.523 25.359 5.039 1 94.69 187 GLY A CA 1
ATOM 1460 C C . GLY A 1 187 ? -14.141 25 3.613 1 94.69 187 GLY A C 1
ATOM 1461 O O . GLY A 1 187 ? -14.891 24.312 2.912 1 94.69 187 GLY A O 1
ATOM 1462 N N . GLU A 1 188 ? -13.047 25.484 3.184 1 94.12 188 GLU A N 1
ATOM 1463 C CA . GLU A 1 188 ? -12.594 25.156 1.835 1 94.12 188 GLU A CA 1
ATOM 1464 C C . GLU A 1 188 ? -12.281 23.672 1.701 1 94.12 188 GLU A C 1
ATOM 1466 O O . GLU A 1 188 ? -11.812 23.047 2.652 1 94.12 188 GLU A O 1
ATOM 1471 N N . VAL A 1 189 ? -12.484 23.219 0.507 1 89.94 189 VAL A N 1
ATOM 1472 C CA . VAL A 1 189 ? -12.352 21.797 0.24 1 89.94 189 VAL A CA 1
ATOM 1473 C C . VAL A 1 189 ? -10.867 21.422 0.142 1 89.94 189 VAL A C 1
ATOM 1475 O O . VAL A 1 189 ? -10.109 22.062 -0.582 1 89.94 189 VAL A O 1
ATOM 1478 N N . LEU A 1 190 ? -10.523 20.375 0.832 1 91.06 190 LEU A N 1
ATOM 1479 C CA . LEU A 1 190 ? -9.133 19.922 0.877 1 91.06 190 LEU A CA 1
ATOM 1480 C C . LEU A 1 190 ? -8.734 19.266 -0.441 1 91.06 190 LEU A C 1
ATOM 1482 O O . LEU A 1 190 ? -7.723 19.641 -1.042 1 91.06 190 LEU A O 1
ATOM 1486 N N . TYR A 1 191 ? -9.555 18.312 -0.954 1 88.94 191 TYR A N 1
ATOM 1487 C CA . TYR A 1 191 ? -9.266 17.594 -2.191 1 88.94 191 TYR A CA 1
ATOM 1488 C C . TYR A 1 191 ? -9.711 18.406 -3.406 1 88.94 191 TYR A C 1
ATOM 1490 O O . TYR A 1 191 ? -10.688 18.047 -4.074 1 88.94 191 TYR A O 1
ATOM 1498 N N . SER A 1 192 ? -8.969 19.453 -3.678 1 89.06 192 SER A N 1
ATOM 1499 C CA . SER A 1 192 ? -9.297 20.391 -4.742 1 89.06 192 SER A CA 1
ATOM 1500 C C . SER A 1 192 ? -8.039 21.016 -5.348 1 89.06 192 SER A C 1
ATOM 1502 O O . SER A 1 192 ? -6.941 20.844 -4.82 1 89.06 192 SER A O 1
ATOM 1504 N N . PRO A 1 193 ? -8.234 21.734 -6.406 1 90.25 193 PRO A N 1
ATOM 1505 C CA . PRO A 1 193 ? -7.09 22.406 -7.023 1 90.25 193 PRO A CA 1
ATOM 1506 C C . PRO A 1 193 ? -6.473 23.469 -6.121 1 90.25 193 PRO A C 1
ATOM 1508 O O . PRO A 1 193 ? -5.391 23.984 -6.418 1 90.25 193 PRO A O 1
ATOM 1511 N N . ALA A 1 194 ? -7.074 23.766 -5.008 1 94.38 194 ALA A N 1
ATOM 1512 C CA . ALA A 1 194 ? -6.535 24.734 -4.055 1 94.38 194 ALA A CA 1
ATOM 1513 C C . ALA A 1 194 ? -5.48 24.094 -3.156 1 94.38 194 ALA A C 1
ATOM 1515 O O . ALA A 1 194 ? -4.84 24.766 -2.355 1 94.38 194 ALA A O 1
ATOM 1516 N N . SER A 1 195 ? -5.234 22.844 -3.363 1 96.56 195 SER A N 1
ATOM 1517 C CA . SER A 1 195 ? -4.324 22.094 -2.502 1 96.56 195 SER A CA 1
ATOM 1518 C C . SER A 1 195 ? -3.094 21.625 -3.271 1 96.56 195 SER A C 1
ATOM 1520 O O . SER A 1 195 ? -3.191 21.25 -4.441 1 96.56 195 SER A O 1
ATOM 1522 N N . LEU A 1 196 ? -1.971 21.656 -2.568 1 97.62 196 LEU A N 1
ATOM 1523 C CA . LEU A 1 196 ? -0.714 21.172 -3.123 1 97.62 196 LEU A CA 1
ATOM 1524 C C . LEU A 1 196 ? -0.283 19.875 -2.436 1 97.62 196 LEU A C 1
ATOM 1526 O O . LEU A 1 196 ? -0.479 19.719 -1.229 1 97.62 196 LEU A O 1
ATOM 1530 N N . PRO A 1 197 ? 0.329 19 -3.18 1 97.94 197 PRO A N 1
ATOM 1531 C CA . PRO A 1 197 ? 0.781 17.734 -2.604 1 97.94 197 PRO A CA 1
ATOM 1532 C C . PRO A 1 197 ? 2.174 17.828 -1.984 1 97.94 197 PRO A C 1
ATOM 1534 O O . PRO A 1 197 ? 3.049 18.516 -2.527 1 97.94 197 PRO A O 1
ATOM 1537 N N . VAL A 1 198 ? 2.359 17.328 -0.847 1 98.38 198 VAL A N 1
ATOM 1538 C CA . VAL A 1 198 ? 3.666 16.875 -0.371 1 98.38 198 VAL A CA 1
ATOM 1539 C C . VAL A 1 198 ? 3.812 15.375 -0.589 1 98.38 198 VAL A C 1
ATOM 1541 O O . VAL A 1 198 ? 3.234 14.57 0.149 1 98.38 198 VAL A O 1
ATOM 1544 N N . ILE A 1 199 ? 4.562 14.969 -1.533 1 97.62 199 ILE A N 1
ATOM 1545 C CA . ILE A 1 199 ? 4.625 13.578 -1.962 1 97.62 199 ILE A CA 1
ATOM 1546 C C . ILE A 1 199 ? 5.645 12.82 -1.112 1 97.62 199 ILE A C 1
ATOM 1548 O O . ILE A 1 199 ? 6.836 13.125 -1.139 1 97.62 199 ILE A O 1
ATOM 1552 N N . LEU A 1 200 ? 5.172 11.875 -0.421 1 97.62 200 LEU A N 1
ATOM 1553 C CA . LEU A 1 200 ? 6 11.031 0.435 1 97.62 200 LEU A CA 1
ATOM 1554 C C . LEU A 1 200 ? 6.367 9.734 -0.272 1 97.62 200 LEU A C 1
ATOM 1556 O O . LEU A 1 200 ? 5.551 9.164 -0.998 1 97.62 200 LEU A O 1
ATOM 1560 N N . PRO A 1 201 ? 7.613 9.25 0.009 1 95.62 201 PRO A N 1
ATOM 1561 C CA . PRO A 1 201 ? 7.875 7.875 -0.424 1 95.62 201 PRO A CA 1
ATOM 1562 C C . PRO A 1 201 ? 6.938 6.859 0.232 1 95.62 201 PRO A C 1
ATOM 1564 O O . PRO A 1 201 ? 6.586 7.008 1.404 1 95.62 201 PRO A O 1
ATOM 1567 N N . ARG A 1 202 ? 6.605 5.809 -0.457 1 94 202 ARG A N 1
ATOM 1568 C CA . ARG A 1 202 ? 5.586 4.859 -0.021 1 94 202 ARG A CA 1
ATOM 1569 C C . ARG A 1 202 ? 6.016 4.141 1.252 1 94 202 ARG A C 1
ATOM 1571 O O . ARG A 1 202 ? 5.18 3.773 2.078 1 94 202 ARG A O 1
ATOM 1578 N N . HIS A 1 203 ? 7.305 4.004 1.443 1 93.06 203 HIS A N 1
ATOM 1579 C CA . HIS A 1 203 ? 7.773 3.275 2.615 1 93.06 203 HIS A CA 1
ATOM 1580 C C . HIS A 1 203 ? 7.602 4.102 3.885 1 93.06 203 HIS A C 1
ATOM 1582 O O . HIS A 1 203 ? 7.793 3.596 4.992 1 93.06 203 HIS A O 1
ATOM 1588 N N . LEU A 1 204 ? 7.121 5.371 3.74 1 95.5 204 LEU A N 1
ATOM 1589 C CA . LEU A 1 204 ? 6.902 6.234 4.895 1 95.5 204 LEU A CA 1
ATOM 1590 C C . LEU A 1 204 ? 5.41 6.465 5.125 1 95.5 204 LEU A C 1
ATOM 1592 O O . LEU A 1 204 ? 5.027 7.363 5.875 1 95.5 204 LEU A O 1
ATOM 1596 N N . VAL A 1 205 ? 4.613 5.664 4.52 1 95.69 205 VAL A N 1
ATOM 1597 C CA . VAL A 1 205 ? 3.176 5.906 4.59 1 95.69 205 VAL A CA 1
ATOM 1598 C C . VAL A 1 205 ? 2.461 4.637 5.047 1 95.69 205 VAL A C 1
ATOM 1600 O O . VAL A 1 205 ? 2.572 3.59 4.406 1 95.69 205 VAL A O 1
ATOM 1603 N N . GLN A 1 206 ? 1.738 4.754 6.137 1 94.81 206 GLN A N 1
ATOM 1604 C CA . GLN A 1 206 ? 0.87 3.711 6.672 1 94.81 206 GLN A CA 1
ATOM 1605 C C . GLN A 1 206 ? -0.249 4.309 7.52 1 94.81 206 GLN A C 1
ATOM 1607 O O . GLN A 1 206 ? -0.009 4.77 8.641 1 94.81 206 GLN A O 1
ATOM 1612 N N . ASP A 1 207 ? -1.396 4.324 6.953 1 92.06 207 ASP A N 1
ATOM 1613 C CA . ASP A 1 207 ? -2.553 4.699 7.762 1 92.06 207 ASP A CA 1
ATOM 1614 C C . ASP A 1 207 ? -2.908 3.602 8.758 1 92.06 207 ASP A C 1
ATOM 1616 O O . ASP A 1 207 ? -2.703 2.418 8.484 1 92.06 207 ASP A O 1
ATOM 1620 N N . ILE A 1 208 ? -3.436 3.998 9.906 1 93.5 208 ILE A N 1
ATOM 1621 C CA . ILE A 1 208 ? -3.727 3.023 10.953 1 93.5 208 ILE A CA 1
ATOM 1622 C C . ILE A 1 208 ? -5.203 3.102 11.336 1 93.5 208 ILE A C 1
ATOM 1624 O O . ILE A 1 208 ? -5.586 3.895 12.195 1 93.5 208 ILE A O 1
ATOM 1628 N N . ASP A 1 209 ? -5.992 2.209 10.711 1 87.44 209 ASP A N 1
ATOM 1629 C CA . ASP A 1 209 ? -7.426 2.184 10.969 1 87.44 209 ASP A CA 1
ATOM 1630 C C . ASP A 1 209 ? -7.859 0.833 11.539 1 87.44 209 ASP A C 1
ATOM 1632 O O . ASP A 1 209 ? -8.875 0.74 12.234 1 87.44 209 ASP A O 1
ATOM 1636 N N . THR A 1 210 ? -7.125 -0.188 11.211 1 90.38 210 THR A N 1
ATOM 1637 C CA . THR A 1 210 ? -7.461 -1.548 11.617 1 90.38 210 THR A CA 1
ATOM 1638 C C . THR A 1 210 ? -6.277 -2.207 12.32 1 90.38 210 THR A C 1
ATOM 1640 O O . THR A 1 210 ? -5.164 -1.678 12.305 1 90.38 210 THR A O 1
ATOM 1643 N N . ALA A 1 211 ? -6.633 -3.389 12.891 1 93.19 211 ALA A N 1
ATOM 1644 C CA . ALA A 1 211 ? -5.566 -4.16 13.523 1 93.19 211 ALA A CA 1
ATOM 1645 C C . ALA A 1 211 ? -4.496 -4.551 12.508 1 93.19 211 ALA A C 1
ATOM 1647 O O . ALA A 1 211 ? -3.305 -4.57 12.836 1 93.19 211 ALA A O 1
ATOM 1648 N N . GLU A 1 212 ? -4.914 -4.789 11.328 1 93.19 212 GLU A N 1
ATOM 1649 C CA . GLU A 1 212 ? -3.967 -5.109 10.266 1 93.19 212 GLU A CA 1
ATOM 1650 C C . GLU A 1 212 ? -3.061 -3.918 9.961 1 93.19 212 GLU A C 1
ATOM 1652 O O . GLU A 1 212 ? -1.856 -4.082 9.766 1 93.19 212 GLU A O 1
ATOM 1657 N N . ASP A 1 213 ? -3.652 -2.812 9.922 1 94.06 213 ASP A N 1
ATOM 1658 C CA . ASP A 1 213 ? -2.863 -1.603 9.719 1 94.06 213 ASP A CA 1
ATOM 1659 C C . ASP A 1 213 ? -1.819 -1.433 10.82 1 94.06 213 ASP A C 1
ATOM 1661 O O . ASP A 1 213 ? -0.674 -1.069 10.539 1 94.06 213 ASP A O 1
ATOM 1665 N N . TRP A 1 214 ? -2.291 -1.672 12.031 1 95.12 214 TRP A N 1
ATOM 1666 C CA . TRP A 1 214 ? -1.392 -1.543 13.18 1 95.12 214 TRP A CA 1
ATOM 1667 C C . TRP A 1 214 ? -0.193 -2.475 13.031 1 95.12 214 TRP A C 1
ATOM 1669 O O . TRP A 1 214 ? 0.954 -2.049 13.188 1 95.12 214 TRP A O 1
ATOM 1679 N N . THR A 1 215 ? -0.458 -3.688 12.711 1 93.12 215 THR A N 1
ATOM 1680 C CA . THR A 1 215 ? 0.592 -4.684 12.531 1 93.12 215 THR A CA 1
ATOM 1681 C C . THR A 1 215 ? 1.569 -4.25 11.445 1 93.12 215 THR A C 1
ATOM 1683 O O . THR A 1 215 ? 2.785 -4.301 11.633 1 93.12 215 THR A O 1
ATOM 1686 N N . ARG A 1 216 ? 1.056 -3.791 10.352 1 93.38 216 ARG A N 1
ATOM 1687 C CA . ARG A 1 216 ? 1.898 -3.33 9.258 1 93.38 216 ARG A CA 1
ATOM 1688 C C . ARG A 1 216 ? 2.748 -2.137 9.68 1 93.38 216 ARG A C 1
ATOM 1690 O O . ARG A 1 216 ? 3.93 -2.057 9.344 1 93.38 216 ARG A O 1
ATOM 1697 N N . ALA A 1 217 ? 2.156 -1.249 10.367 1 95.19 217 ALA A N 1
ATOM 1698 C CA . ALA A 1 217 ? 2.873 -0.072 10.852 1 95.19 217 ALA A CA 1
ATOM 1699 C C . ALA A 1 217 ? 4.02 -0.47 11.773 1 95.19 217 ALA A C 1
ATOM 1701 O O . ALA A 1 217 ? 5.109 0.104 11.703 1 95.19 217 ALA A O 1
ATOM 1702 N N . GLU A 1 218 ? 3.77 -1.428 12.594 1 94.62 218 GLU A N 1
ATOM 1703 C CA . GLU A 1 218 ? 4.809 -1.891 13.508 1 94.62 218 GLU A CA 1
ATOM 1704 C C . GLU A 1 218 ? 5.996 -2.469 12.742 1 94.62 218 GLU A C 1
ATOM 1706 O O . GLU A 1 218 ? 7.152 -2.17 13.062 1 94.62 218 GLU A O 1
ATOM 1711 N N . TYR A 1 219 ? 5.73 -3.258 11.789 1 91.81 219 TYR A N 1
ATOM 1712 C CA . TYR A 1 219 ? 6.805 -3.846 11 1 91.81 219 TYR A CA 1
ATOM 1713 C C . TYR A 1 219 ? 7.598 -2.766 10.273 1 91.81 219 TYR A C 1
ATOM 1715 O O . TYR A 1 219 ? 8.828 -2.76 10.305 1 91.81 219 TYR A O 1
ATOM 1723 N N . LEU A 1 220 ? 6.898 -1.879 9.633 1 93.19 220 LEU A N 1
ATOM 1724 C CA . LEU A 1 220 ? 7.559 -0.815 8.883 1 93.19 220 LEU A CA 1
ATOM 1725 C C . LEU A 1 220 ? 8.383 0.069 9.812 1 93.19 220 LEU A C 1
ATOM 1727 O O . LEU A 1 220 ? 9.531 0.406 9.492 1 93.19 220 LEU A O 1
ATOM 1731 N N . TYR A 1 221 ? 7.809 0.405 10.93 1 95.25 221 TYR A N 1
ATOM 1732 C CA . TYR A 1 221 ? 8.492 1.263 11.891 1 95.25 221 TYR A CA 1
ATOM 1733 C C . TYR A 1 221 ? 9.789 0.619 12.375 1 95.25 221 TYR A C 1
ATOM 1735 O O . TYR A 1 221 ? 10.836 1.268 12.406 1 95.25 221 TYR A O 1
ATOM 1743 N N . ALA A 1 222 ? 9.633 -0.634 12.727 1 92.81 222 ALA A N 1
ATOM 1744 C CA . ALA A 1 222 ? 10.805 -1.359 13.211 1 92.81 222 ALA A CA 1
ATOM 1745 C C . ALA A 1 222 ? 11.914 -1.379 12.164 1 92.81 222 ALA A C 1
ATOM 1747 O O . ALA A 1 222 ? 13.078 -1.148 12.484 1 92.81 222 ALA A O 1
ATOM 1748 N N . ALA A 1 223 ? 11.586 -1.587 10.992 1 91.81 223 ALA A N 1
ATOM 1749 C CA . ALA A 1 223 ? 12.562 -1.662 9.906 1 91.81 223 ALA A CA 1
ATOM 1750 C C . ALA A 1 223 ? 13.195 -0.299 9.641 1 91.81 223 ALA A C 1
ATOM 1752 O O . ALA A 1 223 ? 14.414 -0.198 9.461 1 91.81 223 ALA A O 1
ATOM 1753 N N . LEU A 1 224 ? 12.367 0.688 9.602 1 93.38 224 LEU A N 1
ATOM 1754 C CA . LEU A 1 224 ? 12.852 2.039 9.336 1 93.38 224 LEU A CA 1
ATOM 1755 C C . LEU A 1 224 ? 13.75 2.525 10.469 1 93.38 224 LEU A C 1
ATOM 1757 O O . LEU A 1 224 ? 14.758 3.191 10.219 1 93.38 224 LEU A O 1
ATOM 1761 N N . LYS A 1 225 ? 13.328 2.217 11.648 1 92.44 225 LYS A N 1
ATOM 1762 C CA . LYS A 1 225 ? 14.156 2.537 12.805 1 92.44 225 LYS A CA 1
ATOM 1763 C C . LYS A 1 225 ? 15.523 1.862 12.711 1 92.44 225 LYS A C 1
ATOM 1765 O O . LYS A 1 225 ? 16.547 2.508 12.898 1 92.44 225 LYS A O 1
ATOM 1770 N N . ALA A 1 226 ? 15.523 0.619 12.383 1 89.88 226 ALA A N 1
ATOM 1771 C CA . ALA A 1 226 ? 16.766 -0.131 12.227 1 89.88 226 ALA A CA 1
ATOM 1772 C C . ALA A 1 226 ? 17.609 0.429 11.086 1 89.88 226 ALA A C 1
ATOM 1774 O O . ALA A 1 226 ? 18.844 0.432 11.164 1 89.88 226 ALA A O 1
ATOM 1775 N N . GLY A 1 227 ? 16.953 0.953 10.078 1 88.31 227 GLY A N 1
ATOM 1776 C CA . GLY A 1 227 ? 17.641 1.492 8.914 1 88.31 227 GLY A CA 1
ATOM 1777 C C . GLY A 1 227 ? 18.078 2.932 9.094 1 88.31 227 GLY A C 1
ATOM 1778 O O . GLY A 1 227 ? 18.766 3.492 8.227 1 88.31 227 GLY A O 1
ATOM 1779 N N . GLY A 1 228 ? 17.703 3.582 10.172 1 88.94 228 GLY A N 1
ATOM 1780 C CA . GLY A 1 228 ? 18.078 4.961 10.445 1 88.94 228 GLY A CA 1
ATOM 1781 C C . GLY A 1 228 ? 17.297 5.969 9.633 1 88.94 228 GLY A C 1
ATOM 1782 O O . GLY A 1 228 ? 17.797 7.051 9.32 1 88.94 228 GLY A O 1
ATOM 1783 N N . GLU A 1 229 ? 16.078 5.598 9.258 1 89 229 GLU A N 1
ATOM 1784 C CA . GLU A 1 229 ? 15.305 6.449 8.367 1 89 229 GLU A CA 1
ATOM 1785 C C . GLU A 1 229 ? 14.352 7.352 9.156 1 89 229 GLU A C 1
ATOM 1787 O O . GLU A 1 229 ? 13.773 8.289 8.594 1 89 229 GLU A O 1
ATOM 1792 N N . LEU A 1 230 ? 14.203 7 10.422 1 87.75 230 LEU A N 1
ATOM 1793 C CA . LEU A 1 230 ? 13.266 7.777 11.227 1 87.75 230 LEU A CA 1
ATOM 1794 C C . LEU A 1 230 ? 13.945 9.008 11.812 1 87.75 230 LEU A C 1
ATOM 1796 O O . LEU A 1 230 ? 15.031 8.906 12.383 1 87.75 230 LEU A O 1
ATOM 1800 N N . GLN A 1 231 ? 13.586 10.195 11.32 1 75.38 231 GLN A N 1
ATOM 1801 C CA . GLN A 1 231 ? 14.18 11.445 11.789 1 75.38 231 GLN A CA 1
ATOM 1802 C C . GLN A 1 231 ? 13.203 12.234 12.656 1 75.38 231 GLN A C 1
ATOM 1804 O O . GLN A 1 231 ? 11.992 12.141 12.477 1 75.38 231 GLN A O 1
ATOM 1809 N N . MET B 1 1 ? -2.758 -36.344 -9.516 1 85.75 1 MET B N 1
ATOM 1810 C CA . MET B 1 1 ? -2.752 -34.906 -9.734 1 85.75 1 MET B CA 1
ATOM 1811 C C . MET B 1 1 ? -1.325 -34.375 -9.781 1 85.75 1 MET B C 1
ATOM 1813 O O . MET B 1 1 ? -0.483 -34.781 -8.969 1 85.75 1 MET B O 1
ATOM 1817 N N . SER B 1 2 ? -1.007 -33.594 -10.922 1 97 2 SER B N 1
ATOM 1818 C CA . SER B 1 2 ? 0.36 -33.125 -11.109 1 97 2 SER B CA 1
ATOM 1819 C C . SER B 1 2 ? 0.409 -31.594 -11.203 1 97 2 SER B C 1
ATOM 1821 O O . SER B 1 2 ? -0.482 -30.969 -11.789 1 97 2 SER B O 1
ATOM 1823 N N . ASN B 1 3 ? 1.365 -31.062 -10.555 1 98.56 3 ASN B N 1
ATOM 1824 C CA . ASN B 1 3 ? 1.516 -29.625 -10.461 1 98.56 3 ASN B CA 1
ATOM 1825 C C . ASN B 1 3 ? 2.889 -29.172 -10.953 1 98.56 3 ASN B C 1
ATOM 1827 O O . ASN B 1 3 ? 3.9 -29.797 -10.648 1 98.56 3 ASN B O 1
ATOM 1831 N N . VAL B 1 4 ? 2.885 -28.109 -11.734 1 98.81 4 VAL B N 1
ATOM 1832 C CA . VAL B 1 4 ? 4.156 -27.5 -12.133 1 98.81 4 VAL B CA 1
ATOM 1833 C C . VAL B 1 4 ? 4.152 -26.016 -11.781 1 98.81 4 VAL B C 1
ATOM 1835 O O . VAL B 1 4 ? 3.133 -25.344 -11.938 1 98.81 4 VAL B O 1
ATOM 1838 N N . ALA B 1 5 ? 5.238 -25.531 -11.219 1 98.88 5 ALA B N 1
ATOM 1839 C CA . ALA B 1 5 ? 5.465 -24.094 -11.07 1 98.88 5 ALA B CA 1
ATOM 1840 C C . ALA B 1 5 ? 6.281 -23.547 -12.242 1 98.88 5 ALA B C 1
ATOM 1842 O O . ALA B 1 5 ? 7.293 -24.141 -12.633 1 98.88 5 ALA B O 1
ATOM 1843 N N . ILE B 1 6 ? 5.816 -22.516 -12.828 1 98.88 6 ILE B N 1
ATOM 1844 C CA . ILE B 1 6 ? 6.57 -21.781 -13.844 1 98.88 6 ILE B CA 1
ATOM 1845 C C . ILE B 1 6 ? 6.945 -20.406 -13.312 1 98.88 6 ILE B C 1
ATOM 1847 O O . ILE B 1 6 ? 6.074 -19.609 -12.945 1 98.88 6 ILE B O 1
ATOM 1851 N N . ILE B 1 7 ? 8.242 -20.094 -13.266 1 98.81 7 ILE B N 1
ATOM 1852 C CA . ILE B 1 7 ? 8.773 -18.828 -12.797 1 98.81 7 ILE B CA 1
ATOM 1853 C C . ILE B 1 7 ? 9.344 -18.047 -13.977 1 98.81 7 ILE B C 1
ATOM 1855 O O . ILE B 1 7 ? 10.453 -18.328 -14.438 1 98.81 7 ILE B O 1
ATOM 1859 N N . PRO B 1 8 ? 8.578 -17.078 -14.445 1 98.06 8 PRO B N 1
ATOM 1860 C CA . PRO B 1 8 ? 9.086 -16.266 -15.547 1 98.06 8 PRO B CA 1
ATOM 1861 C C . PRO B 1 8 ? 10.141 -15.25 -15.094 1 98.06 8 PRO B C 1
ATOM 1863 O O . PRO B 1 8 ? 9.914 -14.5 -14.148 1 98.06 8 PRO B O 1
ATOM 1866 N N . ALA B 1 9 ? 11.32 -15.242 -15.766 1 96.88 9 ALA B N 1
ATOM 1867 C CA . ALA B 1 9 ? 12.398 -14.328 -15.414 1 96.88 9 ALA B CA 1
ATOM 1868 C C . ALA B 1 9 ? 13.18 -13.898 -16.656 1 96.88 9 ALA B C 1
ATOM 1870 O O . ALA B 1 9 ? 14.094 -14.594 -17.094 1 96.88 9 ALA B O 1
ATOM 1871 N N . ARG B 1 10 ? 12.859 -12.781 -17.156 1 94.44 10 ARG B N 1
ATOM 1872 C CA . ARG B 1 10 ? 13.562 -12.32 -18.344 1 94.44 10 ARG B CA 1
ATOM 1873 C C . ARG B 1 10 ? 14.859 -11.602 -17.969 1 94.44 10 ARG B C 1
ATOM 1875 O O . ARG B 1 10 ? 14.984 -11.07 -16.859 1 94.44 10 ARG B O 1
ATOM 1882 N N . GLY B 1 11 ? 15.727 -11.531 -18.922 1 91.75 11 GLY B N 1
ATOM 1883 C CA . GLY B 1 11 ? 17.016 -10.891 -18.688 1 91.75 11 GLY B CA 1
ATOM 1884 C C . GLY B 1 11 ? 16.938 -9.383 -18.656 1 91.75 11 GLY B C 1
ATOM 1885 O O . GLY B 1 11 ? 17.672 -8.727 -17.922 1 91.75 11 GLY B O 1
ATOM 1886 N N . GLY B 1 12 ? 16.016 -8.922 -19.453 1 87.5 12 GLY B N 1
ATOM 1887 C CA . GLY B 1 12 ? 15.93 -7.477 -19.594 1 87.5 12 GLY B CA 1
ATOM 1888 C C . GLY B 1 12 ? 14.922 -6.84 -18.656 1 87.5 12 GLY B C 1
ATOM 1889 O O . GLY B 1 12 ? 13.75 -7.223 -18.641 1 87.5 12 GLY B O 1
ATOM 1890 N N . SER B 1 13 ? 15.414 -6.191 -17.609 1 83.94 13 SER B N 1
ATOM 1891 C CA . SER B 1 13 ? 14.602 -5.328 -16.766 1 83.94 13 SER B CA 1
ATOM 1892 C C . SER B 1 13 ? 15.023 -3.867 -16.891 1 83.94 13 SER B C 1
ATOM 1894 O O . SER B 1 13 ? 16.156 -3.514 -16.594 1 83.94 13 SER B O 1
ATOM 1896 N N . LYS B 1 14 ? 14.078 -3.066 -17.297 1 83 14 LYS B N 1
ATOM 1897 C CA . LYS B 1 14 ? 14.422 -1.689 -17.641 1 83 14 LYS B CA 1
ATOM 1898 C C . LYS B 1 14 ? 14.492 -0.811 -16.391 1 83 14 LYS B C 1
ATOM 1900 O O . LYS B 1 14 ? 15.453 -0.054 -16.219 1 83 14 LYS B O 1
ATOM 1905 N N . ARG B 1 15 ? 13.602 -0.922 -15.531 1 85.62 15 ARG B N 1
ATOM 1906 C CA . ARG B 1 15 ? 13.492 -0.008 -14.398 1 85.62 15 ARG B CA 1
ATOM 1907 C C . ARG B 1 15 ? 14.469 -0.382 -13.289 1 85.62 15 ARG B C 1
ATOM 1909 O O . ARG B 1 15 ? 15 0.492 -12.602 1 85.62 15 ARG B O 1
ATOM 1916 N N . ILE B 1 16 ? 14.641 -1.706 -13.102 1 92.44 16 ILE B N 1
ATOM 1917 C CA . ILE B 1 16 ? 15.648 -2.258 -12.211 1 92.44 16 ILE B CA 1
ATOM 1918 C C . ILE B 1 16 ? 16.547 -3.229 -12.977 1 92.44 16 ILE B C 1
ATOM 1920 O O . ILE B 1 16 ? 16.219 -4.41 -13.117 1 92.44 16 ILE B O 1
ATOM 1924 N N . PRO B 1 17 ? 17.656 -2.744 -13.438 1 92.75 17 PRO B N 1
ATOM 1925 C CA . PRO B 1 17 ? 18.5 -3.592 -14.273 1 92.75 17 PRO B CA 1
ATOM 1926 C C . PRO B 1 17 ? 18.891 -4.895 -13.578 1 92.75 17 PRO B C 1
ATOM 1928 O O . PRO B 1 17 ? 19.344 -4.875 -12.43 1 92.75 17 PRO B O 1
ATOM 1931 N N . ARG B 1 18 ? 18.672 -6.027 -14.297 1 94.69 18 ARG B N 1
ATOM 1932 C CA . ARG B 1 18 ? 19.031 -7.359 -13.828 1 94.69 18 ARG B CA 1
ATOM 1933 C C . ARG B 1 18 ? 18.391 -7.664 -12.484 1 94.69 18 ARG B C 1
ATOM 1935 O O . ARG B 1 18 ? 19.016 -8.234 -11.594 1 94.69 18 ARG B O 1
ATOM 1942 N N . LYS B 1 19 ? 17.188 -7.254 -12.266 1 95 19 LYS B N 1
ATOM 1943 C CA . LYS B 1 19 ? 16.516 -7.332 -10.977 1 95 19 LYS B CA 1
ATOM 1944 C C . LYS B 1 19 ? 16.469 -8.766 -10.469 1 95 19 LYS B C 1
ATOM 1946 O O . LYS B 1 19 ? 16.578 -9.016 -9.266 1 95 19 LYS B O 1
ATOM 1951 N N . ASN B 1 20 ? 16.375 -9.797 -11.367 1 96.94 20 ASN B N 1
ATOM 1952 C CA . ASN B 1 20 ? 16.25 -11.195 -10.969 1 96.94 20 ASN B CA 1
ATOM 1953 C C . ASN B 1 20 ? 17.531 -11.703 -10.32 1 96.94 20 ASN B C 1
ATOM 1955 O O . ASN B 1 20 ? 17.5 -12.609 -9.484 1 96.94 20 ASN B O 1
ATOM 1959 N N . LEU B 1 21 ? 18.625 -11.055 -10.711 1 97.75 21 LEU B N 1
ATOM 1960 C CA . LEU B 1 21 ? 19.922 -11.508 -10.219 1 97.75 21 LEU B CA 1
ATOM 1961 C C . LEU B 1 21 ? 20.422 -10.586 -9.117 1 97.75 21 LEU B C 1
ATOM 1963 O O . LEU B 1 21 ? 21.422 -10.906 -8.445 1 97.75 21 LEU B O 1
ATOM 1967 N N . LYS B 1 22 ? 19.797 -9.453 -8.961 1 97.06 22 LYS B N 1
ATOM 1968 C CA . LYS B 1 22 ? 20.219 -8.5 -7.93 1 97.06 22 LYS B CA 1
ATOM 1969 C C . LYS B 1 22 ? 20.062 -9.102 -6.535 1 97.06 22 LYS B C 1
ATOM 1971 O O . LYS B 1 22 ? 19.047 -9.742 -6.234 1 97.06 22 LYS B O 1
ATOM 1976 N N . PRO B 1 23 ? 21.078 -8.938 -5.711 1 97.38 23 PRO B N 1
ATOM 1977 C CA . PRO B 1 23 ? 21 -9.516 -4.367 1 97.38 23 PRO B CA 1
ATOM 1978 C C . PRO B 1 23 ? 19.875 -8.906 -3.529 1 97.38 23 PRO B C 1
ATOM 1980 O O . PRO B 1 23 ? 19.734 -7.68 -3.486 1 97.38 23 PRO B O 1
ATOM 1983 N N . PHE B 1 24 ? 19.141 -9.727 -2.932 1 96.88 24 PHE B N 1
ATOM 1984 C CA . PHE B 1 24 ? 18.094 -9.391 -1.974 1 96.88 24 PHE B CA 1
ATOM 1985 C C . PHE B 1 24 ? 18.25 -10.211 -0.697 1 96.88 24 PHE B C 1
ATOM 1987 O O . PHE B 1 24 ? 18.016 -11.422 -0.696 1 96.88 24 PHE B O 1
ATOM 1994 N N . ASP B 1 25 ? 18.625 -9.531 0.35 1 94.44 25 ASP B N 1
ATOM 1995 C CA . ASP B 1 25 ? 18.938 -10.164 1.629 1 94.44 25 ASP B CA 1
ATOM 1996 C C . ASP B 1 25 ? 19.922 -11.312 1.448 1 94.44 25 ASP B C 1
ATOM 1998 O O . ASP B 1 25 ? 19.688 -12.43 1.908 1 94.44 25 ASP B O 1
ATOM 2002 N N . GLY B 1 26 ? 20.922 -11.125 0.602 1 95.19 26 GLY B N 1
ATOM 2003 C CA . GLY B 1 26 ? 22.094 -11.984 0.557 1 95.19 26 GLY B CA 1
ATOM 2004 C C . GLY B 1 26 ? 22.047 -13 -0.572 1 95.19 26 GLY B C 1
ATOM 2005 O O . GLY B 1 26 ? 23.016 -13.734 -0.801 1 95.19 26 GLY B O 1
ATOM 2006 N N . VAL B 1 27 ? 20.984 -13.148 -1.284 1 96.62 27 VAL B N 1
ATOM 2007 C CA . VAL B 1 27 ? 20.906 -14.078 -2.406 1 96.62 27 VAL B CA 1
ATOM 2008 C C . VAL B 1 27 ? 20.219 -13.391 -3.592 1 96.62 27 VAL B C 1
ATOM 2010 O O . VAL B 1 27 ? 19.484 -12.422 -3.418 1 96.62 27 VAL B O 1
ATOM 2013 N N . PRO B 1 28 ? 20.484 -13.875 -4.777 1 98.06 28 PRO B N 1
ATOM 2014 C CA . PRO B 1 28 ? 19.75 -13.305 -5.914 1 98.06 28 PRO B CA 1
ATOM 2015 C C . PRO B 1 28 ? 18.234 -13.352 -5.734 1 98.06 28 PRO B C 1
ATOM 2017 O O . PRO B 1 28 ? 17.703 -14.344 -5.223 1 98.06 28 PRO B O 1
ATOM 2020 N N . MET B 1 29 ? 17.547 -12.383 -6.203 1 98 29 MET B N 1
ATOM 2021 C CA . MET B 1 29 ? 16.109 -12.188 -5.98 1 98 29 MET B CA 1
ATOM 2022 C C . MET B 1 29 ? 15.328 -13.422 -6.406 1 98 29 MET B C 1
ATOM 2024 O O . MET B 1 29 ? 14.469 -13.898 -5.66 1 98 29 MET B O 1
ATOM 2028 N N . ILE B 1 30 ? 15.68 -14.031 -7.508 1 98.38 30 ILE B N 1
ATOM 2029 C CA . ILE B 1 30 ? 14.883 -15.109 -8.078 1 98.38 30 ILE B CA 1
ATOM 2030 C C . ILE B 1 30 ? 14.977 -16.344 -7.195 1 98.38 30 ILE B C 1
ATOM 2032 O O . ILE B 1 30 ? 14.07 -17.188 -7.184 1 98.38 30 ILE B O 1
ATOM 2036 N N . VAL B 1 31 ? 16.047 -16.5 -6.469 1 98.25 31 VAL B N 1
ATOM 2037 C CA . VAL B 1 31 ? 16.328 -17.688 -5.66 1 98.25 31 VAL B CA 1
ATOM 2038 C C . VAL B 1 31 ? 15.266 -17.828 -4.57 1 98.25 31 VAL B C 1
ATOM 2040 O O . VAL B 1 31 ? 14.891 -18.938 -4.203 1 98.25 31 VAL B O 1
ATOM 2043 N N . ARG B 1 32 ? 14.758 -16.734 -4.133 1 97 32 ARG B N 1
ATOM 2044 C CA . ARG B 1 32 ? 13.766 -16.75 -3.061 1 97 32 ARG B CA 1
ATOM 2045 C C . ARG B 1 32 ? 12.477 -17.422 -3.523 1 97 32 ARG B C 1
ATOM 2047 O O . ARG B 1 32 ? 11.914 -18.266 -2.818 1 97 32 ARG B O 1
ATOM 2054 N N . SER B 1 33 ? 12.016 -17.047 -4.68 1 98.19 33 SER B N 1
ATOM 2055 C CA . SER B 1 33 ? 10.812 -17.672 -5.234 1 98.19 33 SER B CA 1
ATOM 2056 C C . SER B 1 33 ? 11.055 -19.141 -5.57 1 98.19 33 SER B C 1
ATOM 2058 O O . SER B 1 33 ? 10.188 -19.984 -5.34 1 98.19 33 SER B O 1
ATOM 2060 N N . ILE B 1 34 ? 12.258 -19.453 -6.09 1 98.69 34 ILE B N 1
ATOM 2061 C CA . ILE B 1 34 ? 12.617 -20.828 -6.422 1 98.69 34 ILE B CA 1
ATOM 2062 C C . ILE B 1 34 ? 12.57 -21.703 -5.164 1 98.69 34 ILE B C 1
ATOM 2064 O O . ILE B 1 34 ? 11.906 -22.734 -5.141 1 98.69 34 ILE B O 1
ATOM 2068 N N . ARG B 1 35 ? 13.203 -21.234 -4.145 1 97.94 35 ARG B N 1
ATOM 2069 C CA . ARG B 1 35 ? 13.289 -21.984 -2.902 1 97.94 35 ARG B CA 1
ATOM 2070 C C . ARG B 1 35 ? 11.914 -22.188 -2.281 1 97.94 35 ARG B C 1
ATOM 2072 O O . ARG B 1 35 ? 11.594 -23.281 -1.805 1 97.94 35 ARG B O 1
ATOM 2079 N N . THR B 1 36 ? 11.109 -21.125 -2.293 1 97.94 36 THR B N 1
ATOM 2080 C CA . THR B 1 36 ? 9.766 -21.234 -1.73 1 97.94 36 THR B CA 1
ATOM 2081 C C . THR B 1 36 ? 8.938 -22.266 -2.498 1 97.94 36 THR B C 1
ATOM 2083 O O . THR B 1 36 ? 8.234 -23.078 -1.896 1 97.94 36 THR B O 1
ATOM 2086 N N . ALA B 1 37 ? 9.039 -22.25 -3.777 1 98.56 37 ALA B N 1
ATOM 2087 C CA . ALA B 1 37 ? 8.312 -23.203 -4.602 1 98.56 37 ALA B CA 1
ATOM 2088 C C . ALA B 1 37 ? 8.781 -24.625 -4.328 1 98.56 37 ALA B C 1
ATOM 2090 O O . ALA B 1 37 ? 7.961 -25.531 -4.121 1 98.56 37 ALA B O 1
ATOM 2091 N N . LEU B 1 38 ? 10.078 -24.828 -4.246 1 98.44 38 LEU B N 1
ATOM 2092 C CA . LEU B 1 38 ? 10.648 -26.156 -4.016 1 98.44 38 LEU B CA 1
ATOM 2093 C C . LEU B 1 38 ? 10.289 -26.656 -2.623 1 98.44 38 LEU B C 1
ATOM 2095 O O . LEU B 1 38 ? 9.82 -27.797 -2.471 1 98.44 38 LEU B O 1
ATOM 2099 N N . ASP B 1 39 ? 10.414 -25.812 -1.691 1 97.31 39 ASP B N 1
ATOM 2100 C CA . ASP B 1 39 ? 10.242 -26.203 -0.297 1 97.31 39 ASP B CA 1
ATOM 2101 C C . ASP B 1 39 ? 8.773 -26.438 0.032 1 97.31 39 ASP B C 1
ATOM 2103 O O . ASP B 1 39 ? 8.445 -27.062 1.035 1 97.31 39 ASP B O 1
ATOM 2107 N N . SER B 1 40 ? 7.898 -25.875 -0.781 1 97.75 40 SER B N 1
ATOM 2108 C CA . SER B 1 40 ? 6.469 -26 -0.53 1 97.75 40 SER B CA 1
ATOM 2109 C C . SER B 1 40 ? 6.016 -27.453 -0.632 1 97.75 40 SER B C 1
ATOM 2111 O O . SER B 1 40 ? 4.992 -27.828 -0.055 1 97.75 40 SER B O 1
ATOM 2113 N N . GLY B 1 41 ? 6.676 -28.281 -1.472 1 97.44 41 GLY B N 1
ATOM 2114 C CA . GLY B 1 41 ? 6.297 -29.656 -1.715 1 97.44 41 GLY B CA 1
ATOM 2115 C C . GLY B 1 41 ? 5.062 -29.797 -2.586 1 97.44 41 GLY B C 1
ATOM 2116 O O . GLY B 1 41 ? 4.5 -30.891 -2.705 1 97.44 41 GLY B O 1
ATOM 2117 N N . LEU B 1 42 ? 4.664 -28.734 -3.178 1 98.25 42 LEU B N 1
ATOM 2118 C CA . LEU B 1 42 ? 3.406 -28.703 -3.918 1 98.25 42 LEU B CA 1
ATOM 2119 C C . LEU B 1 42 ? 3.625 -29.078 -5.379 1 98.25 42 LEU B C 1
ATOM 2121 O O . LEU B 1 42 ? 2.67 -29.406 -6.09 1 98.25 42 LEU B O 1
ATOM 2125 N N . PHE B 1 43 ? 4.852 -29.031 -5.801 1 98.69 43 PHE B N 1
ATOM 2126 C CA . PHE B 1 43 ? 5.086 -29.078 -7.238 1 98.69 43 PHE B CA 1
ATOM 2127 C C . PHE B 1 43 ? 5.898 -30.312 -7.605 1 98.69 43 PHE B C 1
ATOM 2129 O O . PHE B 1 43 ? 6.875 -30.656 -6.926 1 98.69 43 PHE B O 1
ATOM 2136 N N . ASP B 1 44 ? 5.512 -30.953 -8.656 1 98.62 44 ASP B N 1
ATOM 2137 C CA . ASP B 1 44 ? 6.293 -32.031 -9.242 1 98.62 44 ASP B CA 1
ATOM 2138 C C . ASP B 1 44 ? 7.535 -31.516 -9.953 1 98.62 44 ASP B C 1
ATOM 2140 O O . ASP B 1 44 ? 8.547 -32.219 -10.055 1 98.62 44 ASP B O 1
ATOM 2144 N N . GLN B 1 45 ? 7.438 -30.344 -10.422 1 98.62 45 GLN B N 1
ATOM 2145 C CA . GLN B 1 45 ? 8.539 -29.672 -11.094 1 98.62 45 GLN B CA 1
ATOM 2146 C C . GLN B 1 45 ? 8.469 -28.172 -10.898 1 98.62 45 GLN B C 1
ATOM 2148 O O . GLN B 1 45 ? 7.383 -27.578 -10.906 1 98.62 45 GLN B O 1
ATOM 2153 N N . VAL B 1 46 ? 9.602 -27.531 -10.695 1 98.88 46 VAL B N 1
ATOM 2154 C CA . VAL B 1 46 ? 9.75 -26.078 -10.648 1 98.88 46 VAL B CA 1
ATOM 2155 C C . VAL B 1 46 ? 10.625 -25.609 -11.812 1 98.88 46 VAL B C 1
ATOM 2157 O O . VAL B 1 46 ? 11.805 -25.969 -11.898 1 98.88 46 VAL B O 1
ATOM 2160 N N . VAL B 1 47 ? 10.016 -24.828 -12.703 1 98.88 47 VAL B N 1
ATOM 2161 C CA . VAL B 1 47 ? 10.664 -24.453 -13.961 1 98.88 47 VAL B CA 1
ATOM 2162 C C . VAL B 1 47 ? 10.852 -22.953 -14.031 1 98.88 47 VAL B C 1
ATOM 2164 O O . VAL B 1 47 ? 9.922 -22.188 -13.734 1 98.88 47 VAL B O 1
ATOM 2167 N N . VAL B 1 48 ? 12.062 -22.531 -14.359 1 98.88 48 VAL B N 1
ATOM 2168 C CA . VAL B 1 48 ? 12.297 -21.125 -14.664 1 98.88 48 VAL B CA 1
ATOM 2169 C C . VAL B 1 48 ? 12.281 -20.906 -16.172 1 98.88 48 VAL B C 1
ATOM 2171 O O . VAL B 1 48 ? 12.992 -21.594 -16.922 1 98.88 48 VAL B O 1
ATOM 2174 N N . SER B 1 49 ? 11.391 -20.062 -16.641 1 98.62 49 SER B N 1
ATOM 2175 C CA . SER B 1 49 ? 11.359 -19.641 -18.031 1 98.62 49 SER B CA 1
ATOM 2176 C C . SER B 1 49 ? 12.148 -18.344 -18.234 1 98.62 49 SER B C 1
ATOM 2178 O O . SER B 1 49 ? 11.734 -17.281 -17.781 1 98.62 49 SER B O 1
ATOM 2180 N N . THR B 1 50 ? 13.266 -18.406 -18.938 1 98.25 50 THR B N 1
ATOM 2181 C CA . THR B 1 50 ? 14.141 -17.25 -19.109 1 98.25 50 THR B CA 1
ATOM 2182 C C . THR B 1 50 ? 14.812 -17.266 -20.469 1 98.25 50 THR B C 1
ATOM 2184 O O . THR B 1 50 ? 14.945 -18.328 -21.094 1 98.25 50 THR B O 1
ATOM 2187 N N . ASP B 1 51 ? 15.148 -16.078 -20.938 1 97.5 51 ASP B N 1
ATOM 2188 C CA . ASP B 1 51 ? 15.93 -15.93 -22.156 1 97.5 51 ASP B CA 1
ATOM 2189 C C . ASP B 1 51 ? 17.406 -15.695 -21.844 1 97.5 51 ASP B C 1
ATOM 2191 O O . ASP B 1 51 ? 18.219 -15.516 -22.75 1 97.5 51 ASP B O 1
ATOM 2195 N N . ASP B 1 52 ? 17.75 -15.672 -20.641 1 97.62 52 ASP B N 1
ATOM 2196 C CA . ASP B 1 52 ? 19.062 -15.234 -20.172 1 97.62 52 ASP B CA 1
ATOM 2197 C C . ASP B 1 52 ? 19.859 -16.406 -19.578 1 97.62 52 ASP B C 1
ATOM 2199 O O . ASP B 1 52 ? 19.406 -17.062 -18.641 1 97.62 52 ASP B O 1
ATOM 2203 N N . GLU B 1 53 ? 21.062 -16.547 -20.062 1 98 53 GLU B N 1
ATOM 2204 C CA . GLU B 1 53 ? 21.875 -17.688 -19.656 1 98 53 GLU B CA 1
ATOM 2205 C C . GLU B 1 53 ? 22.328 -17.578 -18.203 1 98 53 GLU B C 1
ATOM 2207 O O . GLU B 1 53 ? 22.406 -18.578 -17.5 1 98 53 GLU B O 1
ATOM 2212 N N . GLU B 1 54 ? 22.625 -16.391 -17.844 1 98.19 54 GLU B N 1
ATOM 2213 C CA . GLU B 1 54 ? 23.047 -16.203 -16.453 1 98.19 54 GLU B CA 1
ATOM 2214 C C . GLU B 1 54 ? 21.922 -16.531 -15.477 1 98.19 54 GLU B C 1
ATOM 2216 O O . GLU B 1 54 ? 22.156 -17.188 -14.453 1 98.19 54 GLU B O 1
ATOM 2221 N N . ILE B 1 55 ? 20.734 -16.156 -15.734 1 98.38 55 ILE B N 1
ATOM 2222 C CA . ILE B 1 55 ? 19.578 -16.484 -14.914 1 98.38 55 ILE B CA 1
ATOM 2223 C C . ILE B 1 55 ? 19.344 -18 -14.914 1 98.38 55 ILE B C 1
ATOM 2225 O O . ILE B 1 55 ? 19.062 -18.578 -13.867 1 98.38 55 ILE B O 1
ATOM 2229 N N . ALA B 1 56 ? 19.484 -18.609 -16.062 1 98.69 56 ALA B N 1
ATOM 2230 C CA . ALA B 1 56 ? 19.344 -20.047 -16.172 1 98.69 56 ALA B CA 1
ATOM 2231 C C . ALA B 1 56 ? 20.312 -20.781 -15.258 1 98.69 56 ALA B C 1
ATOM 2233 O O . ALA B 1 56 ? 19.938 -21.672 -14.516 1 98.69 56 ALA B O 1
ATOM 2234 N N . ASP B 1 57 ? 21.531 -20.328 -15.32 1 98.69 57 ASP B N 1
ATOM 2235 C CA . ASP B 1 57 ? 22.578 -20.969 -14.539 1 98.69 57 ASP B CA 1
ATOM 2236 C C . ASP B 1 57 ? 22.312 -20.828 -13.047 1 98.69 57 ASP B C 1
ATOM 2238 O O . ASP B 1 57 ? 22.406 -21.812 -12.305 1 98.69 57 ASP B O 1
ATOM 2242 N N . VAL B 1 58 ? 21.984 -19.625 -12.633 1 98.56 58 VAL B N 1
ATOM 2243 C CA . VAL B 1 58 ? 21.688 -19.375 -11.227 1 98.56 58 VAL B CA 1
ATOM 2244 C C . VAL B 1 58 ? 20.5 -20.219 -10.789 1 98.56 58 VAL B C 1
ATOM 2246 O O . VAL B 1 58 ? 20.5 -20.781 -9.695 1 98.56 58 VAL B O 1
ATOM 2249 N N . SER B 1 59 ? 19.484 -20.328 -11.602 1 98.81 59 SER B N 1
ATOM 2250 C CA . SER B 1 59 ? 18.266 -21.078 -11.289 1 98.81 59 SER B CA 1
ATOM 2251 C C . SER B 1 59 ? 18.578 -22.562 -11.117 1 98.81 59 SER B C 1
ATOM 2253 O O . SER B 1 59 ? 18.141 -23.172 -10.141 1 98.81 59 SER B O 1
ATOM 2255 N N . ARG B 1 60 ? 19.359 -23.141 -12.023 1 98.75 60 ARG B N 1
ATOM 2256 C CA . ARG B 1 60 ? 19.734 -24.547 -11.93 1 98.75 60 ARG B CA 1
ATOM 2257 C C . ARG B 1 60 ? 20.547 -24.812 -10.664 1 98.75 60 ARG B C 1
ATOM 2259 O O . ARG B 1 60 ? 20.328 -25.812 -9.984 1 98.75 60 ARG B O 1
ATOM 2266 N N . ALA B 1 61 ? 21.422 -23.875 -10.414 1 98.62 61 ALA B N 1
ATOM 2267 C CA . ALA B 1 61 ? 22.281 -24.016 -9.25 1 98.62 61 ALA B CA 1
ATOM 2268 C C . ALA B 1 61 ? 21.469 -24.062 -7.961 1 98.62 61 ALA B C 1
ATOM 2270 O O . ALA B 1 61 ? 21.922 -24.594 -6.945 1 98.62 61 ALA B O 1
ATOM 2271 N N . HIS B 1 62 ? 20.266 -23.594 -8.047 1 98.5 62 HIS B N 1
ATOM 2272 C CA . HIS B 1 62 ? 19.453 -23.531 -6.84 1 98.5 62 HIS B CA 1
ATOM 2273 C C . HIS B 1 62 ? 18.266 -24.484 -6.934 1 98.5 62 HIS B C 1
ATOM 2275 O O . HIS B 1 62 ? 17.281 -24.344 -6.203 1 98.5 62 HIS B O 1
ATOM 2281 N N . GLY B 1 63 ? 18.297 -25.359 -7.855 1 98.5 63 GLY B N 1
ATOM 2282 C CA . GLY B 1 63 ? 17.422 -26.531 -7.812 1 98.5 63 GLY B CA 1
ATOM 2283 C C . GLY B 1 63 ? 16.281 -26.453 -8.812 1 98.5 63 GLY B C 1
ATOM 2284 O O . GLY B 1 63 ? 15.57 -27.438 -9.016 1 98.5 63 GLY B O 1
ATOM 2285 N N . ALA B 1 64 ? 16.094 -25.328 -9.477 1 98.81 64 ALA B N 1
ATOM 2286 C CA . ALA B 1 64 ? 15.031 -25.234 -10.469 1 98.81 64 ALA B CA 1
ATOM 2287 C C . ALA B 1 64 ? 15.461 -25.828 -11.805 1 98.81 64 ALA B C 1
ATOM 2289 O O . ALA B 1 64 ? 16.656 -25.969 -12.078 1 98.81 64 ALA B O 1
ATOM 2290 N N . ASP B 1 65 ? 14.508 -26.25 -12.562 1 98.75 65 ASP B N 1
ATOM 2291 C CA . ASP B 1 65 ? 14.766 -26.719 -13.922 1 98.75 65 ASP B CA 1
ATOM 2292 C C . ASP B 1 65 ? 14.688 -25.562 -14.922 1 98.75 65 ASP B C 1
ATOM 2294 O O . ASP B 1 65 ? 13.836 -24.688 -14.797 1 98.75 65 ASP B O 1
ATOM 2298 N N . VAL B 1 66 ? 15.57 -25.609 -15.844 1 98.69 66 VAL B N 1
ATOM 2299 C CA . VAL B 1 66 ? 15.508 -24.734 -17.016 1 98.69 66 VAL B CA 1
ATOM 2300 C C . VAL B 1 66 ? 15.625 -25.562 -18.281 1 98.69 66 VAL B C 1
ATOM 2302 O O . VAL B 1 66 ? 16.672 -25.562 -18.938 1 98.69 66 VAL B O 1
ATOM 2305 N N . PRO B 1 67 ? 14.562 -26.188 -18.641 1 98.19 67 PRO B N 1
ATOM 2306 C CA . PRO B 1 67 ? 14.617 -27.188 -19.703 1 98.19 67 PRO B CA 1
ATOM 2307 C C . PRO B 1 67 ? 14.688 -26.562 -21.109 1 98.19 67 PRO B C 1
ATOM 2309 O O . PRO B 1 67 ? 14.906 -27.266 -22.094 1 98.19 67 PRO B O 1
ATOM 2312 N N . PHE B 1 68 ? 14.492 -25.312 -21.281 1 97.62 68 PHE B N 1
ATOM 2313 C CA . PHE B 1 68 ? 14.57 -24.562 -22.531 1 97.62 68 PHE B CA 1
ATOM 2314 C C . PHE B 1 68 ? 14.992 -23.125 -22.266 1 97.62 68 PHE B C 1
ATOM 2316 O O . PHE B 1 68 ? 14.938 -22.656 -21.125 1 97.62 68 PHE B O 1
ATOM 2323 N N . LEU B 1 69 ? 15.477 -22.5 -23.297 1 97.31 69 LEU B N 1
ATOM 2324 C CA . LEU B 1 69 ? 15.625 -21.047 -23.266 1 97.31 69 LEU B CA 1
ATOM 2325 C C . LEU B 1 69 ? 14.461 -20.359 -23.969 1 97.31 69 LEU B C 1
ATOM 2327 O O . LEU B 1 69 ? 14.109 -20.734 -25.094 1 97.31 69 LEU B O 1
ATOM 2331 N N . ARG B 1 70 ? 13.867 -19.484 -23.219 1 96.69 70 ARG B N 1
ATOM 2332 C CA . ARG B 1 70 ? 12.727 -18.766 -23.781 1 96.69 70 ARG B CA 1
ATOM 2333 C C . ARG B 1 70 ? 13.117 -17.984 -25.016 1 96.69 70 ARG B C 1
ATOM 2335 O O . ARG B 1 70 ? 14.148 -17.312 -25.047 1 96.69 70 ARG B O 1
ATOM 2342 N N . PRO B 1 71 ? 12.312 -18.062 -26.078 1 95.88 71 PRO B N 1
ATOM 2343 C CA . PRO B 1 71 ? 12.602 -17.281 -27.281 1 95.88 71 PRO B CA 1
ATOM 2344 C C . PRO B 1 71 ? 12.602 -15.781 -27.016 1 95.88 71 PRO B C 1
ATOM 2346 O O . PRO B 1 71 ? 11.789 -15.281 -26.234 1 95.88 71 PRO B O 1
ATOM 2349 N N . ALA B 1 72 ? 13.383 -15.078 -27.75 1 92.31 72 ALA B N 1
ATOM 2350 C CA . ALA B 1 72 ? 13.57 -13.641 -27.578 1 92.31 72 ALA B CA 1
ATOM 2351 C C . ALA B 1 72 ? 12.266 -12.883 -27.797 1 92.31 72 ALA B C 1
ATOM 2353 O O . ALA B 1 72 ? 12.008 -11.867 -27.141 1 92.31 72 ALA B O 1
ATOM 2354 N N . GLN B 1 73 ? 11.477 -13.383 -28.688 1 92.31 73 GLN B N 1
ATOM 2355 C CA . GLN B 1 73 ? 10.219 -12.719 -29.016 1 92.31 73 GLN B CA 1
ATOM 2356 C C . GLN B 1 73 ? 9.258 -12.719 -27.844 1 92.31 73 GLN B C 1
ATOM 2358 O O . GLN B 1 73 ? 8.359 -11.875 -27.766 1 92.31 73 GLN B O 1
ATOM 2363 N N . LEU B 1 74 ? 9.484 -13.648 -26.891 1 93.62 74 LEU B N 1
ATOM 2364 C CA . LEU B 1 74 ? 8.625 -13.742 -25.703 1 93.62 74 LEU B CA 1
ATOM 2365 C C . LEU B 1 74 ? 9.273 -13.055 -24.516 1 93.62 74 LEU B C 1
ATOM 2367 O O . LEU B 1 74 ? 8.789 -13.172 -23.391 1 93.62 74 LEU B O 1
ATOM 2371 N N . ALA B 1 75 ? 10.406 -12.352 -24.766 1 89.25 75 ALA B N 1
ATOM 2372 C CA . ALA B 1 75 ? 11.148 -11.734 -23.656 1 89.25 75 ALA B CA 1
ATOM 2373 C C . ALA B 1 75 ? 11.172 -10.219 -23.797 1 89.25 75 ALA B C 1
ATOM 2375 O O . ALA B 1 75 ? 12.031 -9.547 -23.219 1 89.25 75 ALA B O 1
ATOM 2376 N N . ASP B 1 76 ? 10.203 -9.734 -24.531 1 84.88 76 ASP B N 1
ATOM 2377 C CA . ASP B 1 76 ? 10.164 -8.289 -24.703 1 84.88 76 ASP B CA 1
ATOM 2378 C C . ASP B 1 76 ? 9.211 -7.645 -23.703 1 84.88 76 ASP B C 1
ATOM 2380 O O . ASP B 1 76 ? 8.664 -8.328 -22.828 1 84.88 76 ASP B O 1
ATOM 2384 N N . ASP B 1 77 ? 9.047 -6.344 -23.703 1 79.31 77 ASP B N 1
ATOM 2385 C CA . ASP B 1 77 ? 8.305 -5.59 -22.703 1 79.31 77 ASP B CA 1
ATOM 2386 C C . ASP B 1 77 ? 6.805 -5.617 -23 1 79.31 77 ASP B C 1
ATOM 2388 O O . ASP B 1 77 ? 6.004 -5.082 -22.219 1 79.31 77 ASP B O 1
ATOM 2392 N N . PHE B 1 78 ? 6.434 -6.324 -24 1 78.88 78 PHE B N 1
ATOM 2393 C CA . PHE B 1 78 ? 5.039 -6.301 -24.422 1 78.88 78 PHE B CA 1
ATOM 2394 C C . PHE B 1 78 ? 4.379 -7.656 -24.203 1 78.88 78 PHE B C 1
ATOM 2396 O O . PHE B 1 78 ? 3.152 -7.762 -24.203 1 78.88 78 PHE B O 1
ATOM 2403 N N . THR B 1 79 ? 5.273 -8.594 -24.094 1 83.06 79 THR B N 1
ATOM 2404 C CA . THR B 1 79 ? 4.762 -9.945 -23.891 1 83.06 79 THR B CA 1
ATOM 2405 C C . THR B 1 79 ? 4.188 -10.102 -22.484 1 83.06 79 THR B C 1
ATOM 2407 O O . THR B 1 79 ? 4.863 -9.805 -21.5 1 83.06 79 THR B O 1
ATOM 2410 N N . GLY B 1 80 ? 2.947 -10.562 -22.406 1 86.12 80 GLY B N 1
ATOM 2411 C CA . GLY B 1 80 ? 2.312 -10.797 -21.109 1 86.12 80 GLY B CA 1
ATOM 2412 C C . GLY B 1 80 ? 2.715 -12.125 -20.484 1 86.12 80 GLY B C 1
ATOM 2413 O O . GLY B 1 80 ? 3.217 -13.016 -21.172 1 86.12 80 GLY B O 1
ATOM 2414 N N . THR B 1 81 ? 2.465 -12.227 -19.266 1 89.12 81 THR B N 1
ATOM 2415 C CA . THR B 1 81 ? 2.822 -13.414 -18.484 1 89.12 81 THR B CA 1
ATOM 2416 C C . THR B 1 81 ? 2.107 -14.648 -19.031 1 89.12 81 THR B C 1
ATOM 2418 O O . THR B 1 81 ? 2.684 -15.734 -19.062 1 89.12 81 THR B O 1
ATOM 2421 N N . ALA B 1 82 ? 0.927 -14.5 -19.469 1 93.38 82 ALA B N 1
ATOM 2422 C CA . ALA B 1 82 ? 0.152 -15.633 -19.984 1 93.38 82 ALA B CA 1
ATOM 2423 C C . ALA B 1 82 ? 0.85 -16.281 -21.172 1 93.38 82 ALA B C 1
ATOM 2425 O O . ALA B 1 82 ? 0.893 -17.516 -21.266 1 93.38 82 ALA B O 1
ATOM 2426 N N . ALA B 1 83 ? 1.371 -15.492 -22.047 1 95 83 ALA B N 1
ATOM 2427 C CA . ALA B 1 83 ? 2.066 -16.031 -23.219 1 95 83 ALA B CA 1
ATOM 2428 C C . ALA B 1 83 ? 3.297 -16.828 -22.797 1 95 83 ALA B C 1
ATOM 2430 O O . ALA B 1 83 ? 3.615 -17.844 -23.422 1 95 83 ALA B O 1
ATOM 2431 N N . VAL B 1 84 ? 3.953 -16.406 -21.797 1 96.62 84 VAL B N 1
ATOM 2432 C CA . VAL B 1 84 ? 5.141 -17.078 -21.297 1 96.62 84 VAL B CA 1
ATOM 2433 C C . VAL B 1 84 ? 4.746 -18.422 -20.672 1 96.62 84 VAL B C 1
ATOM 2435 O O . VAL B 1 84 ? 5.426 -19.438 -20.891 1 96.62 84 VAL B O 1
ATOM 2438 N N . ILE B 1 85 ? 3.656 -18.422 -19.953 1 97.88 85 ILE B N 1
ATOM 2439 C CA . ILE B 1 85 ? 3.17 -19.641 -19.328 1 97.88 85 ILE B CA 1
ATOM 2440 C C . ILE B 1 85 ? 2.764 -20.656 -20.391 1 97.88 85 ILE B C 1
ATOM 2442 O O . ILE B 1 85 ? 3.125 -21.828 -20.312 1 97.88 85 ILE B O 1
ATOM 2446 N N . VAL B 1 86 ? 2.068 -20.188 -21.375 1 97.62 86 VAL B N 1
ATOM 2447 C CA . VAL B 1 86 ? 1.613 -21.062 -22.453 1 97.62 86 VAL B CA 1
ATOM 2448 C C . VAL B 1 86 ? 2.816 -21.656 -23.172 1 97.62 86 VAL B C 1
ATOM 2450 O O . VAL B 1 86 ? 2.838 -22.844 -23.469 1 97.62 86 VAL B O 1
ATOM 2453 N N . HIS B 1 87 ? 3.816 -20.875 -23.484 1 97.94 87 HIS B N 1
ATOM 2454 C CA . HIS B 1 87 ? 5.031 -21.391 -24.109 1 97.94 87 HIS B CA 1
ATOM 2455 C C . HIS B 1 87 ? 5.664 -22.5 -23.281 1 97.94 87 HIS B C 1
ATOM 2457 O O . HIS B 1 87 ? 6.043 -23.531 -23.812 1 97.94 87 HIS B O 1
ATOM 2463 N N . ALA B 1 88 ? 5.812 -22.25 -22 1 98.06 88 ALA B N 1
ATOM 2464 C CA . ALA B 1 88 ? 6.406 -23.25 -21.109 1 98.06 88 ALA B CA 1
ATOM 2465 C C . ALA B 1 88 ? 5.598 -24.547 -21.109 1 98.06 88 ALA B C 1
ATOM 2467 O O . ALA B 1 88 ? 6.168 -25.641 -21.172 1 98.06 88 ALA B O 1
ATOM 2468 N N . LEU B 1 89 ? 4.293 -24.391 -21.094 1 97.5 89 LEU B N 1
ATOM 2469 C CA . LEU B 1 89 ? 3.41 -25.547 -21.062 1 97.5 89 LEU B CA 1
ATOM 2470 C C . LEU B 1 89 ? 3.564 -26.375 -22.328 1 97.5 89 LEU B C 1
ATOM 2472 O O . LEU B 1 89 ? 3.391 -27.594 -22.297 1 97.5 89 LEU B O 1
ATOM 2476 N N . GLN B 1 90 ? 3.889 -25.703 -23.375 1 96.94 90 GLN B N 1
ATOM 2477 C CA . GLN B 1 90 ? 4.062 -26.391 -24.641 1 96.94 90 GLN B CA 1
ATOM 2478 C C . GLN B 1 90 ? 5.387 -27.156 -24.688 1 96.94 90 GLN B C 1
ATOM 2480 O O . GLN B 1 90 ? 5.562 -28.062 -25.5 1 96.94 90 GLN B O 1
ATOM 2485 N N . GLN B 1 91 ? 6.328 -26.781 -23.875 1 97.06 91 GLN B N 1
ATOM 2486 C CA . GLN B 1 91 ? 7.652 -27.391 -23.844 1 97.06 91 GLN B CA 1
ATOM 2487 C C . GLN B 1 91 ? 7.73 -28.484 -22.797 1 97.06 91 GLN B C 1
ATOM 2489 O O . GLN B 1 91 ? 8.711 -29.234 -22.75 1 97.06 91 GLN B O 1
ATOM 2494 N N . LEU B 1 92 ? 6.738 -28.562 -21.953 1 97.5 92 LEU B N 1
ATOM 2495 C CA . LEU B 1 92 ? 6.766 -29.469 -20.797 1 97.5 92 LEU B CA 1
ATOM 2496 C C . LEU B 1 92 ? 5.746 -30.594 -20.969 1 97.5 92 LEU B C 1
ATOM 2498 O O . LEU B 1 92 ? 4.824 -30.484 -21.781 1 97.5 92 LEU B O 1
ATOM 2502 N N . PRO B 1 93 ? 5.969 -31.734 -20.188 1 94.94 93 PRO B N 1
ATOM 2503 C CA . PRO B 1 93 ? 4.875 -32.719 -20.125 1 94.94 93 PRO B CA 1
ATOM 2504 C C . PRO B 1 93 ? 3.566 -32.094 -19.641 1 94.94 93 PRO B C 1
ATOM 2506 O O . PRO B 1 93 ? 3.559 -30.969 -19.141 1 94.94 93 PRO B O 1
ATOM 2509 N N . ALA B 1 94 ? 2.475 -32.875 -19.812 1 96.44 94 ALA B N 1
ATOM 2510 C CA . ALA B 1 94 ? 1.171 -32.375 -19.391 1 96.44 94 ALA B CA 1
ATOM 2511 C C . ALA B 1 94 ? 1.015 -32.469 -17.875 1 96.44 94 ALA B C 1
ATOM 2513 O O . ALA B 1 94 ? 1.156 -33.531 -17.281 1 96.44 94 ALA B O 1
ATOM 2514 N N . PHE B 1 95 ? 0.816 -31.312 -17.266 1 97.62 95 PHE B N 1
ATOM 2515 C CA . PHE B 1 95 ? 0.47 -31.203 -15.859 1 97.62 95 PHE B CA 1
ATOM 2516 C C . PHE B 1 95 ? -0.978 -30.766 -15.688 1 97.62 95 PHE B C 1
ATOM 2518 O O . PHE B 1 95 ? -1.494 -29.984 -16.5 1 97.62 95 PHE B O 1
ATOM 2525 N N . ASP B 1 96 ? -1.574 -31.234 -14.703 1 98 96 ASP B N 1
ATOM 2526 C CA . ASP B 1 96 ? -2.969 -30.875 -14.453 1 98 96 ASP B CA 1
ATOM 2527 C C . ASP B 1 96 ? -3.1 -29.406 -14.055 1 98 96 ASP B C 1
ATOM 2529 O O . ASP B 1 96 ? -3.992 -28.703 -14.539 1 98 96 ASP B O 1
ATOM 2533 N N . TYR B 1 97 ? -2.26 -28.953 -13.133 1 98.5 97 TYR B N 1
ATOM 2534 C CA . TYR B 1 97 ? -2.27 -27.594 -12.625 1 98.5 97 TYR B CA 1
ATOM 2535 C C . TYR B 1 97 ? -0.925 -26.906 -12.867 1 98.5 97 TYR B C 1
ATOM 2537 O O . TYR B 1 97 ? 0.123 -27.562 -12.805 1 98.5 97 TYR B O 1
ATOM 2545 N N . THR B 1 98 ? -1.008 -25.656 -13.203 1 98.62 98 THR B N 1
ATOM 2546 C CA . THR B 1 98 ? 0.171 -24.812 -13.383 1 98.62 98 THR B CA 1
ATOM 2547 C C . THR B 1 98 ? 0.079 -23.562 -12.516 1 98.62 98 THR B C 1
ATOM 2549 O O . THR B 1 98 ? -0.938 -22.859 -12.523 1 98.62 98 THR B O 1
ATOM 2552 N N . CYS B 1 99 ? 1.115 -23.344 -11.797 1 98.81 99 CYS B N 1
ATOM 2553 C CA . CYS B 1 99 ? 1.188 -22.125 -11 1 98.81 99 CYS B CA 1
ATOM 2554 C C . CYS B 1 99 ? 2.293 -21.203 -11.508 1 98.81 99 CYS B C 1
ATOM 2556 O O . CYS B 1 99 ? 3.467 -21.578 -11.508 1 98.81 99 CYS B O 1
ATOM 2558 N N . CYS B 1 100 ? 1.866 -20.062 -11.977 1 98.75 100 CYS B N 1
ATOM 2559 C CA . CYS B 1 100 ? 2.844 -19 -12.227 1 98.75 100 CYS B CA 1
ATOM 2560 C C . CYS B 1 100 ? 3.328 -18.391 -10.922 1 98.75 100 CYS B C 1
ATOM 2562 O O . CYS B 1 100 ? 2.531 -17.844 -10.148 1 98.75 100 CYS B O 1
ATOM 2564 N N . VAL B 1 101 ? 4.59 -18.469 -10.633 1 98.75 101 VAL B N 1
ATOM 2565 C CA . VAL B 1 101 ? 5.199 -17.844 -9.469 1 98.75 101 VAL B CA 1
ATOM 2566 C C . VAL B 1 101 ? 6.141 -16.719 -9.914 1 98.75 101 VAL B C 1
ATOM 2568 O O . VAL B 1 101 ? 7.105 -16.969 -10.641 1 98.75 101 VAL B O 1
ATOM 2571 N N . TYR B 1 102 ? 5.84 -15.531 -9.477 1 97.94 102 TYR B N 1
ATOM 2572 C CA . TYR B 1 102 ? 6.684 -14.414 -9.906 1 97.94 102 TYR B CA 1
ATOM 2573 C C . TYR B 1 102 ? 8.07 -14.508 -9.281 1 97.94 102 TYR B C 1
ATOM 2575 O O . TYR B 1 102 ? 8.203 -14.859 -8.109 1 97.94 102 TYR B O 1
ATOM 2583 N N . ALA B 1 103 ? 9.078 -14.117 -10.055 1 97.62 103 ALA B N 1
ATOM 2584 C CA . ALA B 1 103 ? 10.477 -14.211 -9.656 1 97.62 103 ALA B CA 1
ATOM 2585 C C . ALA B 1 103 ? 10.812 -13.172 -8.594 1 97.62 103 ALA B C 1
ATOM 2587 O O . ALA B 1 103 ? 11.742 -13.352 -7.805 1 97.62 103 ALA B O 1
ATOM 2588 N N . THR B 1 104 ? 10.023 -12.094 -8.539 1 95.62 104 THR B N 1
ATOM 2589 C CA . THR B 1 104 ? 10.32 -10.984 -7.637 1 95.62 104 THR B CA 1
ATOM 2590 C C . THR B 1 104 ? 9.273 -10.891 -6.535 1 95.62 104 THR B C 1
ATOM 2592 O O . THR B 1 104 ? 8.742 -9.812 -6.266 1 95.62 104 THR B O 1
ATOM 2595 N N . ALA B 1 105 ? 9.047 -12.039 -5.906 1 96.81 105 ALA B N 1
ATOM 2596 C CA . ALA B 1 105 ? 8.07 -12.125 -4.824 1 96.81 105 ALA B CA 1
ATOM 2597 C C . ALA B 1 105 ? 8.719 -12.625 -3.535 1 96.81 105 ALA B C 1
ATOM 2599 O O . ALA B 1 105 ? 8.391 -13.703 -3.045 1 96.81 105 ALA B O 1
ATOM 2600 N N . PRO B 1 106 ? 9.523 -11.781 -2.887 1 95.88 106 PRO B N 1
ATOM 2601 C CA . PRO B 1 106 ? 10.297 -12.242 -1.728 1 95.88 106 PRO B CA 1
ATOM 2602 C C . PRO B 1 106 ? 9.422 -12.523 -0.511 1 95.88 106 PRO B C 1
ATOM 2604 O O . PRO B 1 106 ? 9.859 -13.18 0.436 1 95.88 106 PRO B O 1
ATOM 2607 N N . LEU B 1 107 ? 8.172 -12.102 -0.528 1 96.44 107 LEU B N 1
ATOM 2608 C CA . LEU B 1 107 ? 7.305 -12.281 0.63 1 96.44 107 LEU B CA 1
ATOM 2609 C C . LEU B 1 107 ? 6.367 -13.461 0.43 1 96.44 107 LEU B C 1
ATOM 2611 O O . LEU B 1 107 ? 5.473 -13.695 1.247 1 96.44 107 LEU B O 1
ATOM 2615 N N . LEU B 1 108 ? 6.598 -14.203 -0.634 1 97.56 108 LEU B N 1
ATOM 2616 C CA . LEU B 1 108 ? 5.809 -15.391 -0.952 1 97.56 108 LEU B CA 1
ATOM 2617 C C . LEU B 1 108 ? 5.895 -16.422 0.171 1 97.56 108 LEU B C 1
ATOM 2619 O O . LEU B 1 108 ? 6.977 -16.672 0.708 1 97.56 108 LEU B O 1
ATOM 2623 N N . GLN B 1 109 ? 4.758 -16.984 0.509 1 97.31 109 GLN B N 1
ATOM 2624 C CA . GLN B 1 109 ? 4.703 -18.016 1.529 1 97.31 109 GLN B CA 1
ATOM 2625 C C . GLN B 1 109 ? 4.055 -19.297 0.984 1 97.31 109 GLN B C 1
ATOM 2627 O O . GLN B 1 109 ? 3.064 -19.219 0.254 1 97.31 109 GLN B O 1
ATOM 2632 N N . ALA B 1 110 ? 4.578 -20.406 1.428 1 97.88 110 ALA B N 1
ATOM 2633 C CA . ALA B 1 110 ? 4.105 -21.703 0.952 1 97.88 110 ALA B CA 1
ATOM 2634 C C . ALA B 1 110 ? 2.65 -21.938 1.346 1 97.88 110 ALA B C 1
ATOM 2636 O O . ALA B 1 110 ? 1.89 -22.562 0.6 1 97.88 110 ALA B O 1
ATOM 2637 N N . ARG B 1 111 ? 2.279 -21.438 2.477 1 97.88 111 ARG B N 1
ATOM 2638 C CA . ARG B 1 111 ? 0.923 -21.672 2.959 1 97.88 111 ARG B CA 1
ATOM 2639 C C . ARG B 1 111 ? -0.109 -21.078 2.012 1 97.88 111 ARG B C 1
ATOM 2641 O O . ARG B 1 111 ? -1.181 -21.641 1.806 1 97.88 111 ARG B O 1
ATOM 2648 N N . TYR B 1 112 ? 0.207 -19.969 1.417 1 98.31 112 TYR B N 1
ATOM 2649 C CA . TYR B 1 112 ? -0.75 -19.344 0.512 1 98.31 112 TYR B CA 1
ATOM 2650 C C . TYR B 1 112 ? -0.74 -20.016 -0.851 1 98.31 112 TYR B C 1
ATOM 2652 O O . TYR B 1 112 ? -1.771 -20.094 -1.522 1 98.31 112 TYR B O 1
ATOM 2660 N N . LEU B 1 113 ? 0.451 -20.531 -1.258 1 98.56 113 LEU B N 1
ATOM 2661 C CA . LEU B 1 113 ? 0.48 -21.391 -2.438 1 98.56 113 LEU B CA 1
ATOM 2662 C C . LEU B 1 113 ? -0.455 -22.578 -2.264 1 98.56 113 LEU B C 1
ATOM 2664 O O . LEU B 1 113 ? -1.239 -22.891 -3.162 1 98.56 113 LEU B O 1
ATOM 2668 N N . ARG B 1 114 ? -0.347 -23.188 -1.113 1 98.62 114 ARG B N 1
ATOM 2669 C CA . ARG B 1 114 ? -1.191 -24.344 -0.812 1 98.62 114 ARG B CA 1
ATOM 2670 C C . ARG B 1 114 ? -2.666 -23.953 -0.821 1 98.62 114 ARG B C 1
ATOM 2672 O O . ARG B 1 114 ? -3.498 -24.672 -1.381 1 98.62 114 ARG B O 1
ATOM 2679 N N . GLU B 1 115 ? -2.965 -22.859 -0.219 1 98.62 115 GLU B N 1
ATOM 2680 C CA . GLU B 1 115 ? -4.344 -22.375 -0.18 1 98.62 115 GLU B CA 1
ATOM 2681 C C . GLU B 1 115 ? -4.902 -22.188 -1.587 1 98.62 115 GLU B C 1
ATOM 2683 O O . GLU B 1 115 ? -6.043 -22.578 -1.863 1 98.62 115 GLU B O 1
ATOM 2688 N N . GLY B 1 116 ? -4.133 -21.578 -2.438 1 98.56 116 GLY B N 1
ATOM 2689 C CA . GLY B 1 116 ? -4.57 -21.375 -3.811 1 98.56 116 GLY B CA 1
ATOM 2690 C C . GLY B 1 116 ? -4.848 -22.688 -4.539 1 98.56 116 GLY B C 1
ATOM 2691 O O . GLY B 1 116 ? -5.848 -22.797 -5.254 1 98.56 116 GLY B O 1
ATOM 2692 N N . PHE B 1 117 ? -3.971 -23.672 -4.305 1 98.62 117 PHE B N 1
ATOM 2693 C CA . PHE B 1 117 ? -4.152 -24.984 -4.918 1 98.62 117 PHE B CA 1
ATOM 2694 C C . PHE B 1 117 ? -5.445 -25.641 -4.434 1 98.62 117 PHE B C 1
ATOM 2696 O O . PHE B 1 117 ? -6.25 -26.109 -5.238 1 98.62 117 PHE B O 1
ATOM 2703 N N . GLU B 1 118 ? -5.621 -25.578 -3.162 1 98.38 118 GLU B N 1
ATOM 2704 C CA . GLU B 1 118 ? -6.781 -26.219 -2.547 1 98.38 118 GLU B CA 1
ATOM 2705 C C . GLU B 1 118 ? -8.078 -25.562 -3.012 1 98.38 118 GLU B C 1
ATOM 2707 O O . GLU B 1 118 ? -9.07 -26.25 -3.268 1 98.38 118 GLU B O 1
ATOM 2712 N N . LEU B 1 119 ? -8.023 -24.25 -3.1 1 97.44 119 LEU B N 1
ATOM 2713 C CA . LEU B 1 119 ? -9.195 -23.516 -3.578 1 97.44 119 LEU B CA 1
ATOM 2714 C C . LEU B 1 119 ? -9.586 -23.969 -4.98 1 97.44 119 LEU B C 1
ATOM 2716 O O . LEU B 1 119 ? -10.758 -24.219 -5.254 1 97.44 119 LEU B O 1
ATOM 2720 N N . LEU B 1 120 ? -8.609 -24.047 -5.789 1 96.69 120 LEU B N 1
ATOM 2721 C CA . LEU B 1 120 ? -8.875 -24.422 -7.172 1 96.69 120 LEU B CA 1
ATOM 2722 C C . LEU B 1 120 ? -9.344 -25.875 -7.25 1 96.69 120 LEU B C 1
ATOM 2724 O O . LEU B 1 120 ? -10.234 -26.203 -8.039 1 96.69 120 LEU B O 1
ATOM 2728 N N . GLU B 1 121 ? -8.773 -26.734 -6.477 1 96.88 121 GLU B N 1
ATOM 2729 C CA . GLU B 1 121 ? -9.18 -28.125 -6.438 1 96.88 121 GLU B CA 1
ATOM 2730 C C . GLU B 1 121 ? -10.633 -28.281 -5.992 1 96.88 121 GLU B C 1
ATOM 2732 O O . GLU B 1 121 ? -11.359 -29.125 -6.508 1 96.88 121 GLU B O 1
ATOM 2737 N N . GLN B 1 122 ? -11.031 -27.438 -5.102 1 96.62 122 GLN B N 1
ATOM 2738 C CA . GLN B 1 122 ? -12.352 -27.547 -4.496 1 96.62 122 GLN B CA 1
ATOM 2739 C C . GLN B 1 122 ? -13.422 -26.938 -5.398 1 96.62 122 GLN B C 1
ATOM 2741 O O . GLN B 1 122 ? -14.617 -27.172 -5.199 1 96.62 122 GLN B O 1
ATOM 2746 N N . HIS B 1 123 ? -13.008 -26.203 -6.395 1 96.56 123 HIS B N 1
ATOM 2747 C CA . HIS B 1 123 ? -13.961 -25.531 -7.273 1 96.56 123 HIS B CA 1
ATOM 2748 C C . HIS B 1 123 ? -13.703 -25.875 -8.734 1 96.56 123 HIS B C 1
ATOM 2750 O O . HIS B 1 123 ? -13.062 -25.125 -9.461 1 96.56 123 HIS B O 1
ATOM 2756 N N . ALA B 1 124 ? -14.328 -26.906 -9.148 1 95.12 124 ALA B N 1
ATOM 2757 C CA . ALA B 1 124 ? -14.055 -27.469 -10.469 1 95.12 124 ALA B CA 1
ATOM 2758 C C . ALA B 1 124 ? -14.484 -26.516 -11.578 1 95.12 124 ALA B C 1
ATOM 2760 O O . ALA B 1 124 ? -13.984 -26.609 -12.703 1 95.12 124 ALA B O 1
ATOM 2761 N N . ASP B 1 125 ? -15.344 -25.609 -11.258 1 95.12 125 ASP B N 1
ATOM 2762 C CA . ASP B 1 125 ? -15.883 -24.703 -12.266 1 95.12 125 ASP B CA 1
ATOM 2763 C C . ASP B 1 125 ? -15.008 -23.453 -12.406 1 95.12 125 ASP B C 1
ATOM 2765 O O . ASP B 1 125 ? -15.297 -22.578 -13.219 1 95.12 125 ASP B O 1
ATOM 2769 N N . LYS B 1 126 ? -13.969 -23.359 -11.648 1 97.25 126 LYS B N 1
ATOM 2770 C CA . LYS B 1 126 ? -13.086 -22.203 -11.688 1 97.25 126 LYS B CA 1
ATOM 2771 C C . LYS B 1 126 ? -11.781 -22.531 -12.414 1 97.25 126 LYS B C 1
ATOM 2773 O O . LYS B 1 126 ? -11.305 -23.672 -12.359 1 97.25 126 LYS B O 1
ATOM 2778 N N . SER B 1 127 ? -11.281 -21.547 -13.062 1 98.06 127 SER B N 1
ATOM 2779 C CA . SER B 1 127 ? -10.109 -21.719 -13.914 1 98.06 127 SER B CA 1
ATOM 2780 C C . SER B 1 127 ? -8.828 -21.344 -13.172 1 98.06 127 SER B C 1
ATOM 2782 O O . SER B 1 127 ? -7.777 -21.953 -13.406 1 98.06 127 SER B O 1
ATOM 2784 N N . PHE B 1 128 ? -8.938 -20.359 -12.305 1 98.25 128 PHE B N 1
ATOM 2785 C CA . PHE B 1 128 ? -7.742 -19.797 -11.695 1 98.25 128 PHE B CA 1
ATOM 2786 C C . PHE B 1 128 ? -7.969 -19.5 -10.219 1 98.25 128 PHE B C 1
ATOM 2788 O O . PHE B 1 128 ? -9.109 -19.391 -9.773 1 98.25 128 PHE B O 1
ATOM 2795 N N . ALA B 1 129 ? -6.934 -19.469 -9.422 1 98.44 129 ALA B N 1
ATOM 2796 C CA . ALA B 1 129 ? -6.844 -18.938 -8.062 1 98.44 129 ALA B CA 1
ATOM 2797 C C . ALA B 1 129 ? -5.527 -18.203 -7.84 1 98.44 129 ALA B C 1
ATOM 2799 O O . ALA B 1 129 ? -4.449 -18.781 -8.031 1 98.44 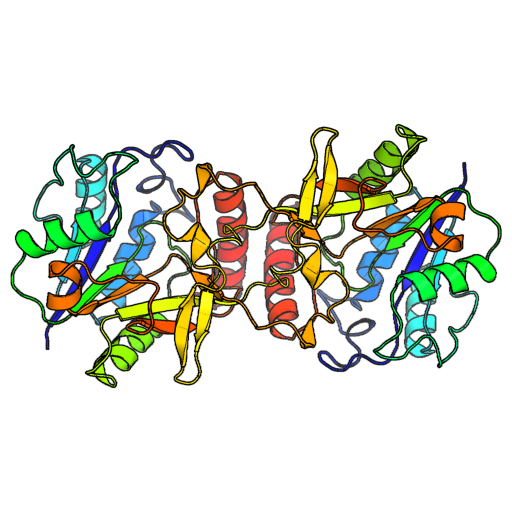129 ALA B O 1
ATOM 2800 N N . PHE B 1 130 ? -5.641 -16.922 -7.496 1 98.06 130 PHE B N 1
ATOM 2801 C CA . PHE B 1 130 ? -4.375 -16.203 -7.418 1 98.06 130 PHE B CA 1
ATOM 2802 C C . PHE B 1 130 ? -4.387 -15.211 -6.262 1 98.06 130 PHE B C 1
ATOM 2804 O O . PHE B 1 130 ? -5.434 -14.969 -5.652 1 98.06 130 PHE B O 1
ATOM 2811 N N . SER B 1 131 ? -3.236 -14.719 -5.945 1 98.5 131 SER B N 1
ATOM 2812 C CA . SER B 1 131 ? -3.021 -13.891 -4.762 1 98.5 131 SER B CA 1
ATOM 2813 C C . SER B 1 131 ? -3.5 -12.461 -4.988 1 98.5 131 SER B C 1
ATOM 2815 O O . SER B 1 131 ? -3.168 -11.844 -6 1 98.5 131 SER B O 1
ATOM 2817 N N . VAL B 1 132 ? -4.254 -11.969 -4.023 1 98.06 132 VAL B N 1
ATOM 2818 C CA . VAL B 1 132 ? -4.703 -10.586 -4.004 1 98.06 132 VAL B CA 1
ATOM 2819 C C . VAL B 1 132 ? -4.559 -10.008 -2.596 1 98.06 132 VAL B C 1
ATOM 2821 O O . VAL B 1 132 ? -4.281 -10.75 -1.646 1 98.06 132 VAL B O 1
ATOM 2824 N N . SER B 1 133 ? -4.703 -8.711 -2.514 1 96.81 133 SER B N 1
ATOM 2825 C CA . SER B 1 133 ? -4.723 -8.023 -1.228 1 96.81 133 SER B CA 1
ATOM 2826 C C . SER B 1 133 ? -5.625 -6.797 -1.272 1 96.81 133 SER B C 1
ATOM 2828 O O . SER B 1 133 ? -5.855 -6.227 -2.342 1 96.81 133 SER B O 1
ATOM 2830 N N . SER B 1 134 ? -6.121 -6.434 -0.163 1 94.56 134 SER B N 1
ATOM 2831 C CA . SER B 1 134 ? -6.918 -5.215 -0.09 1 94.56 134 SER B CA 1
ATOM 2832 C C . SER B 1 134 ? -6.043 -3.973 -0.229 1 94.56 134 SER B C 1
ATOM 2834 O O . SER B 1 134 ? -4.836 -4.027 0.013 1 94.56 134 SER B O 1
ATOM 2836 N N . PHE B 1 135 ? -6.703 -2.924 -0.679 1 92.75 135 PHE B N 1
ATOM 2837 C CA . PHE B 1 135 ? -6.039 -1.629 -0.632 1 92.75 135 PHE B CA 1
ATOM 2838 C C . PHE B 1 135 ? -6.07 -1.055 0.779 1 92.75 135 PHE B C 1
ATOM 2840 O O . PHE B 1 135 ? -7.055 -1.225 1.502 1 92.75 135 PHE B O 1
ATOM 2847 N N . GLY B 1 136 ? -5.043 -0.412 1.145 1 87.75 136 GLY B N 1
ATOM 2848 C CA . GLY B 1 136 ? -5.035 0.266 2.432 1 87.75 136 GLY B CA 1
ATOM 2849 C C . GLY B 1 136 ? -5.789 1.582 2.418 1 87.75 136 GLY B C 1
ATOM 2850 O O . GLY B 1 136 ? -5.961 2.215 3.461 1 87.75 136 GLY B O 1
ATOM 2851 N N . PHE B 1 137 ? -6.234 2.016 1.363 1 90.31 137 PHE B N 1
ATOM 2852 C CA . PHE B 1 137 ? -6.965 3.252 1.11 1 90.31 137 PHE B CA 1
ATOM 2853 C C . PHE B 1 137 ? -8.031 3.041 0.042 1 90.31 137 PHE B C 1
ATOM 2855 O O . PHE B 1 137 ? -7.797 2.344 -0.948 1 90.31 137 PHE B O 1
ATOM 2862 N N . PRO B 1 138 ? -9.227 3.6 0.263 1 92.5 138 PRO B N 1
ATOM 2863 C CA . PRO B 1 138 ? -10.258 3.426 -0.767 1 92.5 138 PRO B CA 1
ATOM 2864 C C . PRO B 1 138 ? -9.852 4.023 -2.111 1 92.5 138 PRO B C 1
ATOM 2866 O O . PRO B 1 138 ? -9.742 5.246 -2.242 1 92.5 138 PRO B O 1
ATOM 2869 N N . VAL B 1 139 ? -9.789 3.182 -3.113 1 95.06 139 VAL B N 1
ATOM 2870 C CA . VAL B 1 139 ? -9.273 3.588 -4.418 1 95.06 139 VAL B CA 1
ATOM 2871 C C . VAL B 1 139 ? -10.227 4.586 -5.062 1 95.06 139 VAL B C 1
ATOM 2873 O O . VAL B 1 139 ? -9.82 5.383 -5.914 1 95.06 139 VAL B O 1
ATOM 2876 N N . GLN B 1 140 ? -11.477 4.582 -4.656 1 93.94 140 GLN B N 1
ATOM 2877 C CA . GLN B 1 140 ? -12.492 5.5 -5.164 1 93.94 140 GLN B CA 1
ATOM 2878 C C . GLN B 1 140 ? -12.18 6.938 -4.75 1 93.94 140 GLN B C 1
ATOM 2880 O O . GLN B 1 140 ? -12.695 7.887 -5.355 1 93.94 140 GLN B O 1
ATOM 2885 N N . ARG B 1 141 ? -11.273 7.125 -3.775 1 92.38 141 ARG B N 1
ATOM 2886 C CA . ARG B 1 141 ? -10.914 8.445 -3.275 1 92.38 141 ARG B CA 1
ATOM 2887 C C . ARG B 1 141 ? -9.523 8.859 -3.76 1 92.38 141 ARG B C 1
ATOM 2889 O O . ARG B 1 141 ? -8.93 9.805 -3.236 1 92.38 141 ARG B O 1
ATOM 2896 N N . ALA B 1 142 ? -9.078 8.117 -4.746 1 94.94 142 ALA B N 1
ATOM 2897 C CA . ALA B 1 142 ? -7.766 8.422 -5.309 1 94.94 142 ALA B CA 1
ATOM 2898 C C . ALA B 1 142 ? -7.727 9.844 -5.867 1 94.94 142 ALA B C 1
ATOM 2900 O O . ALA B 1 142 ? -8.758 10.391 -6.262 1 94.94 142 ALA B O 1
ATOM 2901 N N . LEU B 1 143 ? -6.555 10.406 -5.824 1 94.75 143 LEU B N 1
ATOM 2902 C CA . LEU B 1 143 ? -6.285 11.758 -6.309 1 94.75 143 LEU B CA 1
ATOM 2903 C C . LEU B 1 143 ? -5.352 11.727 -7.516 1 94.75 143 LEU B C 1
ATOM 2905 O O . LEU B 1 143 ? -4.711 10.711 -7.785 1 94.75 143 LEU B O 1
ATOM 2909 N N . THR B 1 144 ? -5.355 12.766 -8.273 1 94.5 144 THR B N 1
ATOM 2910 C CA . THR B 1 144 ? -4.406 12.977 -9.359 1 94.5 144 THR B CA 1
ATOM 2911 C C . THR B 1 144 ? -3.924 14.422 -9.383 1 94.5 144 THR B C 1
ATOM 2913 O O . THR B 1 144 ? -4.438 15.266 -8.648 1 94.5 144 THR B O 1
ATOM 2916 N N . LEU B 1 145 ? -2.805 14.664 -10.078 1 93.38 145 LEU B N 1
ATOM 2917 C CA . LEU B 1 145 ? -2.271 16.016 -10.234 1 93.38 145 LEU B CA 1
ATOM 2918 C C . LEU B 1 145 ? -2.773 16.656 -11.531 1 93.38 145 LEU B C 1
ATOM 2920 O O . LEU B 1 145 ? -2.748 16.016 -12.586 1 93.38 145 LEU B O 1
ATOM 2924 N N . ASP B 1 146 ? -3.182 17.844 -11.383 1 89.94 146 ASP B N 1
ATOM 2925 C CA . ASP B 1 146 ? -3.582 18.531 -12.602 1 89.94 146 ASP B CA 1
ATOM 2926 C C . ASP B 1 146 ? -2.379 19.172 -13.289 1 89.94 146 ASP B C 1
ATOM 2928 O O . ASP B 1 146 ? -1.233 18.938 -12.898 1 89.94 146 ASP B O 1
ATOM 2932 N N . GLY B 1 147 ? -2.613 19.859 -14.375 1 86.38 147 GLY B N 1
ATOM 2933 C CA . GLY B 1 147 ? -1.545 20.438 -15.172 1 86.38 147 GLY B CA 1
ATOM 2934 C C . GLY B 1 147 ? -0.692 21.422 -14.391 1 86.38 147 GLY B C 1
ATOM 2935 O O . GLY B 1 147 ? 0.451 21.688 -14.766 1 86.38 147 GLY B O 1
ATOM 2936 N N . GLN B 1 148 ? -1.163 21.906 -13.289 1 88.06 148 GLN B N 1
ATOM 2937 C CA . GLN B 1 148 ? -0.446 22.906 -12.484 1 88.06 148 GLN B CA 1
ATOM 2938 C C . GLN B 1 148 ? 0.153 22.266 -11.234 1 88.06 148 GLN B C 1
ATOM 2940 O O . GLN B 1 148 ? 0.741 22.953 -10.406 1 88.06 148 GLN B O 1
ATOM 2945 N N . GLY B 1 149 ? -0.089 21 -11.086 1 90.69 149 GLY B N 1
ATOM 2946 C CA . GLY B 1 149 ? 0.489 20.297 -9.961 1 90.69 149 GLY B CA 1
ATOM 2947 C C . GLY B 1 149 ? -0.413 20.281 -8.734 1 90.69 149 GLY B C 1
ATOM 2948 O O . GLY B 1 149 ? 0.013 19.891 -7.648 1 90.69 149 GLY B O 1
ATOM 2949 N N . ALA B 1 150 ? -1.617 20.719 -8.977 1 91.69 150 ALA B N 1
ATOM 2950 C CA . ALA B 1 150 ? -2.578 20.703 -7.875 1 91.69 150 ALA B CA 1
ATOM 2951 C C . ALA B 1 150 ? -3.322 19.375 -7.812 1 91.69 150 ALA B C 1
ATOM 2953 O O . ALA B 1 150 ? -3.402 18.641 -8.805 1 91.69 150 ALA B O 1
ATOM 2954 N N . LEU B 1 151 ? -3.812 19.062 -6.652 1 93.44 151 LEU B N 1
ATOM 2955 C CA . LEU B 1 151 ? -4.512 17.812 -6.445 1 93.44 151 LEU B CA 1
ATOM 2956 C C . LEU B 1 151 ? -5.977 17.922 -6.859 1 93.44 151 LEU B C 1
ATOM 2958 O O . LEU B 1 151 ? -6.613 18.953 -6.617 1 93.44 151 LEU B O 1
ATOM 2962 N N . THR B 1 152 ? -6.402 16.891 -7.453 1 91.81 152 THR B N 1
ATOM 2963 C CA . THR B 1 152 ? -7.82 16.766 -7.766 1 91.81 152 THR B CA 1
ATOM 2964 C C . THR B 1 152 ? -8.289 15.328 -7.625 1 91.81 152 THR B C 1
ATOM 2966 O O . THR B 1 152 ? -7.469 14.406 -7.613 1 91.81 152 THR B O 1
ATOM 2969 N N . ALA B 1 153 ? -9.586 15.172 -7.484 1 91.38 153 ALA B N 1
ATOM 2970 C CA . ALA B 1 153 ? -10.133 13.828 -7.367 1 91.38 153 ALA B CA 1
ATOM 2971 C C . ALA B 1 153 ? -10.039 13.078 -8.688 1 91.38 153 ALA B C 1
ATOM 2973 O O . ALA B 1 153 ? -10.438 13.594 -9.734 1 91.38 153 ALA B O 1
ATOM 2974 N N . LEU B 1 154 ? -9.539 11.844 -8.641 1 92.62 154 LEU B N 1
ATOM 2975 C CA . LEU B 1 154 ? -9.516 11 -9.836 1 92.62 154 LEU B CA 1
ATOM 2976 C C . LEU B 1 154 ? -10.93 10.578 -10.227 1 92.62 154 LEU B C 1
ATOM 2978 O O . LEU B 1 154 ? -11.258 10.523 -11.414 1 92.62 154 LEU B O 1
ATOM 2982 N N . TYR B 1 155 ? -11.742 10.289 -9.148 1 92.12 155 TYR B N 1
ATOM 2983 C CA . TYR B 1 155 ? -13.148 9.922 -9.297 1 92.12 155 TYR B CA 1
ATOM 2984 C C . TYR B 1 155 ? -14.047 10.836 -8.477 1 92.12 155 TYR B C 1
ATOM 2986 O O . TYR B 1 155 ? -14.547 10.445 -7.426 1 92.12 155 TYR B O 1
ATOM 2994 N N . PRO B 1 156 ? -14.383 11.992 -9.031 1 90.12 156 PRO B N 1
ATOM 2995 C CA . PRO B 1 156 ? -15.117 13.016 -8.273 1 90.12 156 PRO B CA 1
ATOM 2996 C C . PRO B 1 156 ? -16.5 12.547 -7.824 1 90.12 156 PRO B C 1
ATOM 2998 O O . PRO B 1 156 ? -17.031 13.062 -6.844 1 90.12 156 PRO B O 1
ATOM 3001 N N . GLN B 1 157 ? -17.047 11.531 -8.492 1 90.56 157 GLN B N 1
ATOM 3002 C CA . GLN B 1 157 ? -18.391 11.055 -8.164 1 90.56 157 GLN B CA 1
ATOM 3003 C C . GLN B 1 157 ? -18.438 10.43 -6.773 1 90.56 157 GLN B C 1
ATOM 3005 O O . GLN B 1 157 ? -19.5 10.281 -6.188 1 90.56 157 GLN B O 1
ATOM 3010 N N . PHE B 1 158 ? -17.297 10.094 -6.227 1 90.19 158 PHE B N 1
ATOM 3011 C CA . PHE B 1 158 ? -17.266 9.422 -4.93 1 90.19 158 PHE B CA 1
ATOM 3012 C C . PHE B 1 158 ? -16.875 10.391 -3.824 1 90.19 158 PHE B C 1
ATOM 3014 O O . PHE B 1 158 ? -16.672 9.984 -2.678 1 90.19 158 PHE B O 1
ATOM 3021 N N . ARG B 1 159 ? -16.703 11.625 -4.039 1 83.12 159 ARG B N 1
ATOM 3022 C CA . ARG B 1 159 ? -16.219 12.633 -3.107 1 83.12 159 ARG B CA 1
ATOM 3023 C C . ARG B 1 159 ? -17.031 12.633 -1.815 1 83.12 159 ARG B C 1
ATOM 3025 O O . ARG B 1 159 ? -16.469 12.742 -0.724 1 83.12 159 ARG B O 1
ATOM 3032 N N . ASP B 1 160 ? -18.234 12.438 -1.941 1 80.44 160 ASP B N 1
ATOM 3033 C CA . ASP B 1 160 ? -19.109 12.625 -0.786 1 80.44 160 ASP B CA 1
ATOM 3034 C C . ASP B 1 160 ? -19.578 11.281 -0.24 1 80.44 160 ASP B C 1
ATOM 3036 O O . ASP B 1 160 ? -20.438 11.234 0.642 1 80.44 160 ASP B O 1
ATOM 3040 N N . THR B 1 161 ? -19.062 10.234 -0.824 1 83.19 161 THR B N 1
ATOM 3041 C CA . THR B 1 161 ? -19.422 8.914 -0.338 1 83.19 161 THR B CA 1
ATOM 3042 C C . THR B 1 161 ? -18.578 8.523 0.872 1 83.19 161 THR B C 1
ATOM 3044 O O . THR B 1 161 ? -17.359 8.711 0.873 1 83.19 161 THR B O 1
ATOM 3047 N N . ARG B 1 162 ? -19.266 8.078 1.927 1 74.38 162 ARG B N 1
ATOM 3048 C CA . ARG B 1 162 ? -18.516 7.613 3.09 1 74.38 162 ARG B CA 1
ATOM 3049 C C . ARG B 1 162 ? -17.656 6.402 2.744 1 74.38 162 ARG B C 1
ATOM 3051 O O . ARG B 1 162 ? -18.094 5.52 1.998 1 74.38 162 ARG B O 1
ATOM 3058 N N . SER B 1 163 ? -16.422 6.309 3.283 1 77.88 163 SER B N 1
ATOM 3059 C CA . SER B 1 163 ? -15.477 5.234 2.973 1 77.88 163 SER B CA 1
ATOM 3060 C C . SER B 1 163 ? -16.078 3.865 3.254 1 77.88 163 SER B C 1
ATOM 3062 O O . SER B 1 163 ? -15.844 2.912 2.51 1 77.88 163 SER B O 1
ATOM 3064 N N . GLN B 1 164 ? -16.922 3.748 4.266 1 75.88 164 GLN B N 1
ATOM 3065 C CA . GLN B 1 164 ? -17.5 2.465 4.648 1 75.88 164 GLN B CA 1
ATOM 3066 C C . GLN B 1 164 ? -18.578 2.033 3.66 1 75.88 164 GLN B C 1
ATOM 3068 O O . GLN B 1 164 ? -18.984 0.871 3.652 1 75.88 164 GLN B O 1
ATOM 3073 N N . ASP B 1 165 ? -19.078 2.967 2.873 1 83.19 165 ASP B N 1
ATOM 3074 C CA . ASP B 1 165 ? -20.125 2.686 1.892 1 83.19 165 ASP B CA 1
ATOM 3075 C C . ASP B 1 165 ? -19.516 2.355 0.529 1 83.19 165 ASP B C 1
ATOM 3077 O O . ASP B 1 165 ? -20.25 2.027 -0.414 1 83.19 165 ASP B O 1
ATOM 3081 N N . LEU B 1 166 ? -18.25 2.473 0.419 1 88.75 166 LEU B N 1
ATOM 3082 C CA . LEU B 1 166 ? -17.562 2.125 -0.821 1 88.75 166 LEU B CA 1
ATOM 3083 C C . LEU B 1 166 ? -17.203 0.643 -0.846 1 88.75 166 LEU B C 1
ATOM 3085 O O . LEU B 1 166 ? -16.812 0.077 0.176 1 88.75 166 LEU B O 1
ATOM 3089 N N . PRO B 1 167 ? -17.438 -0.007 -1.978 1 88.5 167 PRO B N 1
ATOM 3090 C CA . PRO B 1 167 ? -17.016 -1.407 -2.045 1 88.5 167 PRO B CA 1
ATOM 3091 C C . PRO B 1 167 ? -15.523 -1.585 -1.771 1 88.5 167 PRO B C 1
ATOM 3093 O O . PRO B 1 167 ? -14.719 -0.755 -2.189 1 88.5 167 PRO B O 1
ATOM 3096 N N . GLU B 1 168 ? -15.289 -2.666 -1.081 1 91.75 168 GLU B N 1
ATOM 3097 C CA . GLU B 1 168 ? -13.883 -3.002 -0.872 1 91.75 168 GLU B CA 1
ATOM 3098 C C . GLU B 1 168 ? -13.195 -3.369 -2.186 1 91.75 168 GLU B C 1
ATOM 3100 O O . GLU B 1 168 ? -13.781 -4.062 -3.021 1 91.75 168 GLU B O 1
ATOM 3105 N N . ALA B 1 169 ? -12.047 -2.863 -2.334 1 94.88 169 ALA B N 1
ATOM 3106 C CA . ALA B 1 169 ? -11.289 -3.135 -3.549 1 94.88 169 ALA B CA 1
ATOM 3107 C C . ALA B 1 169 ? -10.031 -3.949 -3.236 1 94.88 169 ALA B C 1
ATOM 3109 O O . ALA B 1 169 ? -9.469 -3.838 -2.145 1 94.88 169 ALA B O 1
ATOM 3110 N N . PHE B 1 170 ? -9.656 -4.746 -4.234 1 96.56 170 PHE B N 1
ATOM 3111 C CA . PHE B 1 170 ? -8.477 -5.598 -4.117 1 96.56 170 PHE B CA 1
ATOM 3112 C C . PHE B 1 170 ? -7.488 -5.312 -5.242 1 96.56 170 PHE B C 1
ATOM 3114 O O . PHE B 1 170 ? -7.879 -4.836 -6.312 1 96.56 170 PHE B O 1
ATOM 3121 N N . GLN B 1 171 ? -6.289 -5.527 -4.898 1 95.88 171 GLN B N 1
ATOM 3122 C CA . GLN B 1 171 ? -5.227 -5.457 -5.895 1 95.88 171 GLN B CA 1
ATOM 3123 C C . GLN B 1 171 ? -4.59 -6.828 -6.117 1 95.88 171 GLN B C 1
ATOM 3125 O O . GLN B 1 171 ? -4.547 -7.652 -5.203 1 95.88 171 GLN B O 1
ATOM 3130 N N . ASP B 1 172 ? -4.125 -7.016 -7.359 1 95.31 172 ASP B N 1
ATOM 3131 C CA . ASP B 1 172 ? -3.236 -8.148 -7.602 1 95.31 172 ASP B CA 1
ATOM 3132 C C . ASP B 1 172 ? -1.995 -8.07 -6.719 1 95.31 172 ASP B C 1
ATOM 3134 O O . ASP B 1 172 ? -1.334 -7.031 -6.652 1 95.31 172 ASP B O 1
ATOM 3138 N N . ALA B 1 173 ? -1.741 -9.164 -5.984 1 96.81 173 ALA B N 1
ATOM 3139 C CA . ALA B 1 173 ? -0.601 -9.148 -5.07 1 96.81 173 ALA B CA 1
ATOM 3140 C C . ALA B 1 173 ? 0.705 -9.406 -5.82 1 96.81 173 ALA B C 1
ATOM 3142 O O . ALA B 1 173 ? 1.791 -9.234 -5.262 1 96.81 173 ALA B O 1
ATOM 3143 N N . GLY B 1 174 ? 0.595 -9.852 -7.07 1 95.5 174 GLY B N 1
ATOM 3144 C CA . GLY B 1 174 ? 1.776 -10.062 -7.891 1 95.5 174 GLY B CA 1
ATOM 3145 C C . GLY B 1 174 ? 2.693 -11.148 -7.355 1 95.5 174 GLY B C 1
ATOM 3146 O O . GLY B 1 174 ? 3.916 -11.008 -7.402 1 95.5 174 GLY B O 1
ATOM 3147 N N . GLN B 1 175 ? 2.125 -12.195 -6.789 1 98.06 175 GLN B N 1
ATOM 3148 C CA . GLN B 1 175 ? 2.979 -13.234 -6.223 1 98.06 175 GLN B CA 1
ATOM 3149 C C . GLN B 1 175 ? 2.811 -14.555 -6.965 1 98.06 175 GLN B C 1
ATOM 3151 O O . GLN B 1 175 ? 3.795 -15.164 -7.387 1 98.06 175 GLN B O 1
ATOM 3156 N N . PHE B 1 176 ? 1.529 -15.023 -7.125 1 98.69 176 PHE B N 1
ATOM 3157 C CA . PHE B 1 176 ? 1.341 -16.297 -7.801 1 98.69 176 PHE B CA 1
ATOM 3158 C C . PHE B 1 176 ? -0.05 -16.391 -8.422 1 98.69 176 PHE B C 1
ATOM 3160 O O . PHE B 1 176 ? -0.971 -15.688 -7.984 1 98.69 176 PHE B O 1
ATOM 3167 N N . TYR B 1 177 ? -0.181 -17.297 -9.422 1 98.56 177 TYR B N 1
ATOM 3168 C CA . TYR B 1 177 ? -1.411 -17.547 -10.164 1 98.56 177 TYR B CA 1
ATOM 3169 C C . TYR B 1 177 ? -1.556 -19.016 -10.508 1 98.56 177 TYR B C 1
ATOM 3171 O O . TYR B 1 177 ? -0.965 -19.5 -11.477 1 98.56 177 TYR B O 1
ATOM 3179 N N . TRP B 1 178 ? -2.359 -19.672 -9.719 1 98.75 178 TRP B N 1
ATOM 3180 C CA . TRP B 1 178 ? -2.717 -21.031 -10.078 1 98.75 178 TRP B CA 1
ATOM 3181 C C . TRP B 1 178 ? -3.697 -21.047 -11.25 1 98.75 178 TRP B C 1
ATOM 3183 O O . TRP B 1 178 ? -4.605 -20.219 -11.312 1 98.75 178 TRP B O 1
ATOM 3193 N N . GLY B 1 179 ? -3.492 -22.031 -12.078 1 98.5 179 GLY B N 1
ATOM 3194 C CA . GLY B 1 179 ? -4.445 -22.25 -13.156 1 98.5 179 GLY B CA 1
ATOM 3195 C C . GLY B 1 179 ? -4.492 -23.688 -13.633 1 98.5 179 GLY B C 1
ATOM 3196 O O . GLY B 1 179 ? -3.523 -24.422 -13.477 1 98.5 179 GLY B O 1
ATOM 3197 N N . ARG B 1 180 ? -5.621 -24.031 -14.133 1 98.31 180 ARG B N 1
ATOM 3198 C CA . ARG B 1 180 ? -5.719 -25.297 -14.859 1 98.31 180 ARG B CA 1
ATOM 3199 C C . ARG B 1 180 ? -4.992 -25.219 -16.203 1 98.31 180 ARG B C 1
ATOM 3201 O O . ARG B 1 180 ? -5.031 -24.188 -16.875 1 98.31 180 ARG B O 1
ATOM 3208 N N . ARG B 1 181 ? -4.426 -26.375 -16.578 1 97.38 181 ARG B N 1
ATOM 3209 C CA . ARG B 1 181 ? -3.658 -26.406 -17.812 1 97.38 181 ARG B CA 1
ATOM 3210 C C . ARG B 1 181 ? -4.488 -25.906 -18.984 1 97.38 181 ARG B C 1
ATOM 3212 O O . ARG B 1 181 ? -4.055 -25.016 -19.719 1 97.38 181 ARG B O 1
ATOM 3219 N N . GLU B 1 182 ? -5.641 -26.359 -19.062 1 97 182 GLU B N 1
ATOM 3220 C CA . GLU B 1 182 ? -6.488 -26.016 -20.203 1 97 182 GLU B CA 1
ATOM 3221 C C . GLU B 1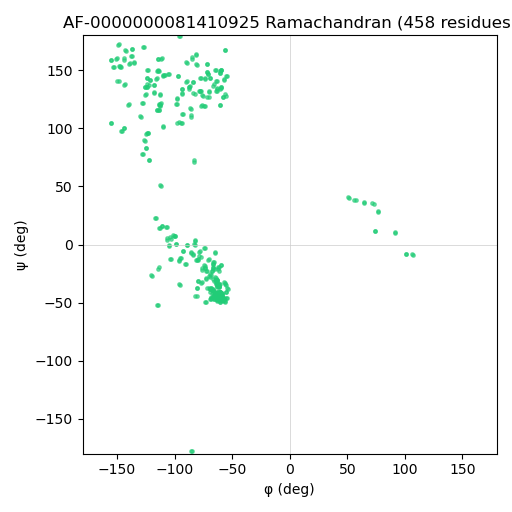 182 ? -6.883 -24.547 -20.188 1 97 182 GLU B C 1
ATOM 3223 O O . GLU B 1 182 ? -7.023 -23.922 -21.234 1 97 182 GLU B O 1
ATOM 3228 N N . ALA B 1 183 ? -7.125 -24.031 -19.031 1 97.69 183 ALA B N 1
ATOM 3229 C CA . ALA B 1 183 ? -7.477 -22.609 -18.922 1 97.69 183 ALA B CA 1
ATOM 3230 C C . ALA B 1 183 ? -6.355 -21.734 -19.453 1 97.69 183 ALA B C 1
ATOM 3232 O O . ALA B 1 183 ? -6.605 -20.766 -20.188 1 97.69 183 ALA B O 1
ATOM 3233 N N . TRP B 1 184 ? -5.133 -22.047 -19.078 1 97.75 184 TRP B N 1
ATOM 3234 C CA . TRP B 1 184 ? -3.982 -21.312 -19.609 1 97.75 184 TRP B CA 1
ATOM 3235 C C . TRP B 1 184 ? -3.918 -21.422 -21.125 1 97.75 184 TRP B C 1
ATOM 3237 O O . TRP B 1 184 ? -3.785 -20.422 -21.812 1 97.75 184 TRP B O 1
ATOM 3247 N N . LEU B 1 185 ? -4.051 -22.641 -21.625 1 97.38 185 LEU B N 1
ATOM 3248 C CA . LEU B 1 185 ? -3.865 -22.922 -23.047 1 97.38 185 LEU B CA 1
ATOM 3249 C C . LEU B 1 185 ? -4.953 -22.234 -23.875 1 97.38 185 LEU B C 1
ATOM 3251 O O . LEU B 1 185 ? -4.699 -21.812 -25 1 97.38 185 LEU B O 1
ATOM 3255 N N . ARG B 1 186 ? -6.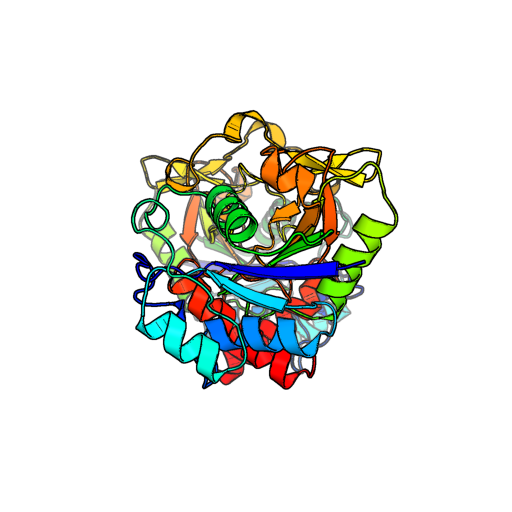094 -22.109 -23.281 1 96.38 186 ARG B N 1
ATOM 3256 C CA . ARG B 1 186 ? -7.215 -21.484 -23.984 1 96.38 186 ARG B CA 1
ATOM 3257 C C . ARG B 1 186 ? -7.152 -19.969 -23.875 1 96.38 186 ARG B C 1
ATOM 3259 O O . ARG B 1 186 ? -7.926 -19.266 -24.531 1 96.38 186 ARG B O 1
ATOM 3266 N N . GLY B 1 187 ? -6.297 -19.484 -23.109 1 94.62 187 GLY B N 1
ATOM 3267 C CA . GLY B 1 187 ? -6.168 -18.031 -22.938 1 94.62 187 GLY B CA 1
ATOM 3268 C C . GLY B 1 187 ? -7.316 -17.422 -22.156 1 94.62 187 GLY B C 1
ATOM 3269 O O . GLY B 1 187 ? -7.773 -16.328 -22.484 1 94.62 187 GLY B O 1
ATOM 3270 N N . GLU B 1 188 ? -7.797 -18.125 -21.219 1 94 188 GLU B N 1
ATOM 3271 C CA . GLU B 1 188 ? -8.875 -17.594 -20.391 1 94 188 GLU B CA 1
ATOM 3272 C C . GLU B 1 188 ? -8.406 -16.375 -19.594 1 94 188 GLU B C 1
ATOM 3274 O O . GLU B 1 188 ? -7.25 -16.312 -19.172 1 94 188 GLU B O 1
ATOM 3279 N N . VAL B 1 189 ? -9.359 -15.531 -19.359 1 89.69 189 VAL B N 1
ATOM 3280 C CA . VAL B 1 189 ? -9.047 -14.266 -18.703 1 89.69 189 VAL B CA 1
ATOM 3281 C C . VAL B 1 189 ? -8.867 -14.477 -17.203 1 89.69 189 VAL B C 1
ATOM 3283 O O . VAL B 1 189 ? -9.711 -15.102 -16.562 1 89.69 189 VAL B O 1
ATOM 3286 N N . LEU B 1 190 ? -7.797 -13.93 -16.703 1 90.88 190 LEU B N 1
ATOM 3287 C CA . LEU B 1 190 ? -7.465 -14.086 -15.281 1 90.88 190 LEU B CA 1
ATOM 3288 C C . LEU B 1 190 ? -8.398 -13.25 -14.406 1 90.88 190 LEU B C 1
ATOM 3290 O O . LEU B 1 190 ? -9 -13.773 -13.469 1 90.88 190 LEU B O 1
ATOM 3294 N N . TYR B 1 191 ? -8.578 -11.938 -14.75 1 88.88 191 TYR B N 1
ATOM 3295 C CA . TYR B 1 191 ? -9.422 -11.031 -13.969 1 88.88 191 TYR B CA 1
ATOM 3296 C C . TYR B 1 191 ? -10.883 -11.172 -14.359 1 88.88 191 TYR B C 1
ATOM 3298 O O . TYR B 1 191 ? -11.453 -10.266 -14.984 1 88.88 191 TYR B O 1
ATOM 3306 N N . SER B 1 192 ? -11.461 -12.289 -13.977 1 88.81 192 SER B N 1
ATOM 3307 C CA . SER B 1 192 ? -12.828 -12.633 -14.344 1 88.81 192 SER B CA 1
ATOM 3308 C C . SER B 1 192 ? -13.508 -13.461 -13.258 1 88.81 192 SER B C 1
ATOM 3310 O O . SER B 1 192 ? -12.852 -13.914 -12.32 1 88.81 192 SER B O 1
ATOM 3312 N N . PRO B 1 193 ? -14.766 -13.672 -13.438 1 90 193 PRO B N 1
ATOM 3313 C CA . PRO B 1 193 ? -15.492 -14.5 -12.469 1 90 193 PRO B CA 1
ATOM 3314 C C . PRO B 1 193 ? -15.008 -15.945 -12.453 1 90 193 PRO B C 1
ATOM 3316 O O . PRO B 1 193 ? -15.375 -16.719 -11.562 1 90 193 PRO B O 1
ATOM 3319 N N . ALA B 1 194 ? -14.141 -16.312 -13.336 1 94.19 194 ALA B N 1
ATOM 3320 C CA . ALA B 1 194 ? -13.578 -17.672 -13.367 1 94.19 194 ALA B CA 1
ATOM 3321 C C . ALA B 1 194 ? -12.414 -17.797 -12.391 1 94.19 194 ALA B C 1
ATOM 3323 O O . ALA B 1 194 ? -11.883 -18.891 -12.195 1 94.19 194 ALA B O 1
ATOM 3324 N N . SER B 1 195 ? -12.109 -16.734 -11.703 1 96.5 195 SER B N 1
ATOM 3325 C CA . SER B 1 195 ? -10.945 -16.719 -10.82 1 96.5 195 SER B CA 1
ATOM 3326 C C . SER B 1 195 ? -11.367 -16.531 -9.367 1 96.5 195 SER B C 1
ATOM 3328 O O . SER B 1 195 ? -12.305 -15.789 -9.07 1 96.5 195 SER B O 1
ATOM 3330 N N . LEU B 1 196 ? -10.648 -17.234 -8.508 1 97.62 196 LEU B N 1
ATOM 3331 C CA . LEU B 1 196 ? -10.859 -17.109 -7.07 1 97.62 196 LEU B CA 1
ATOM 3332 C C . LEU B 1 196 ? -9.695 -16.391 -6.41 1 97.62 196 LEU B C 1
ATOM 3334 O O . LEU B 1 196 ? -8.539 -16.547 -6.812 1 97.62 196 LEU B O 1
ATOM 3338 N N . PRO B 1 197 ? -9.992 -15.641 -5.398 1 97.94 197 PRO B N 1
ATOM 3339 C CA . PRO B 1 197 ? -8.938 -14.898 -4.699 1 97.94 197 PRO B CA 1
ATOM 3340 C C . PRO B 1 197 ? -8.281 -15.719 -3.59 1 97.94 197 PRO B C 1
ATOM 3342 O O . PRO B 1 197 ? -8.953 -16.469 -2.889 1 97.94 197 PRO B O 1
ATOM 3345 N N . VAL B 1 198 ? -7.02 -15.695 -3.5 1 98.38 198 VAL B N 1
ATOM 3346 C CA . VAL B 1 198 ? -6.297 -15.969 -2.262 1 98.38 198 VAL B CA 1
ATOM 3347 C C . VAL B 1 198 ? -5.914 -14.656 -1.587 1 98.38 198 VAL B C 1
ATOM 3349 O O . VAL B 1 198 ? -4.98 -13.969 -2.021 1 98.38 198 VAL B O 1
ATOM 3352 N N . ILE B 1 199 ? -6.566 -14.281 -0.563 1 97.69 199 ILE B N 1
ATOM 3353 C CA . ILE B 1 199 ? -6.426 -12.961 0.043 1 97.69 199 ILE B CA 1
ATOM 3354 C C . ILE B 1 199 ? -5.266 -12.969 1.035 1 97.69 199 ILE B C 1
ATOM 3356 O O . ILE B 1 199 ? -5.305 -13.688 2.041 1 97.69 199 ILE B O 1
ATOM 3360 N N . LEU B 1 200 ? -4.297 -12.203 0.758 1 97.62 200 LEU B N 1
ATOM 3361 C CA . LEU B 1 200 ? -3.115 -12.07 1.602 1 97.62 200 LEU B CA 1
ATOM 3362 C C . LEU B 1 200 ? -3.236 -10.859 2.52 1 97.62 200 LEU B C 1
ATOM 3364 O O . LEU B 1 200 ? -3.76 -9.82 2.115 1 97.62 200 LEU B O 1
ATOM 3368 N N . PRO B 1 201 ? -2.684 -11.008 3.75 1 95.56 201 PRO B N 1
ATOM 3369 C CA . PRO B 1 201 ? -2.529 -9.781 4.535 1 95.56 201 PRO B CA 1
ATOM 3370 C C . PRO B 1 201 ? -1.629 -8.75 3.854 1 95.56 201 PRO B C 1
ATOM 3372 O O . PRO B 1 201 ? -0.64 -9.117 3.215 1 95.56 201 PRO B O 1
ATOM 3375 N N . ARG B 1 202 ? -1.894 -7.5 4.043 1 93.81 202 ARG B N 1
ATOM 3376 C CA . ARG B 1 202 ? -1.221 -6.422 3.322 1 93.81 202 ARG B CA 1
ATOM 3377 C C . ARG B 1 202 ? 0.265 -6.383 3.66 1 93.81 202 ARG B C 1
ATOM 3379 O O . ARG B 1 202 ? 1.088 -6.008 2.822 1 93.81 202 ARG B O 1
ATOM 3386 N N . HIS B 1 203 ? 0.603 -6.82 4.852 1 92.94 203 HIS B N 1
ATOM 3387 C CA . HIS B 1 203 ? 2.002 -6.75 5.254 1 92.94 203 HIS B CA 1
ATOM 3388 C C . HIS B 1 203 ? 2.838 -7.809 4.535 1 92.94 203 HIS B C 1
ATOM 3390 O O . HIS B 1 203 ? 4.066 -7.801 4.625 1 92.94 203 HIS B O 1
ATOM 3396 N N . LEU B 1 204 ? 2.174 -8.664 3.709 1 95.38 204 LEU B N 1
ATOM 3397 C CA . LEU B 1 204 ? 2.885 -9.695 2.963 1 95.38 204 LEU B CA 1
ATOM 3398 C C . LEU B 1 204 ? 2.873 -9.398 1.469 1 95.38 204 LEU B C 1
ATOM 3400 O O . LEU B 1 204 ? 3.18 -10.266 0.651 1 95.38 204 LEU B O 1
ATOM 3404 N N . VAL B 1 205 ? 2.557 -8.203 1.14 1 95.56 205 VAL B N 1
ATOM 3405 C CA . VAL B 1 205 ? 2.395 -7.883 -0.274 1 95.56 205 VAL B CA 1
ATOM 3406 C C . VAL B 1 205 ? 3.24 -6.66 -0.626 1 95.56 205 VAL B C 1
ATOM 3408 O O . VAL B 1 205 ? 3.062 -5.586 -0.045 1 95.56 205 VAL B O 1
ATOM 3411 N N . GLN B 1 206 ? 4.145 -6.832 -1.58 1 94.69 206 GLN B N 1
ATOM 3412 C CA . GLN B 1 206 ? 4.957 -5.77 -2.162 1 94.69 206 GLN B CA 1
ATOM 3413 C C . GLN B 1 206 ? 5.414 -6.137 -3.57 1 94.69 206 GLN B C 1
ATOM 3415 O O . GLN B 1 206 ? 6.289 -6.992 -3.744 1 94.69 206 GLN B O 1
ATOM 3420 N N . ASP B 1 207 ? 4.789 -5.535 -4.512 1 91.88 207 ASP B N 1
ATOM 3421 C CA . ASP B 1 207 ? 5.289 -5.684 -5.875 1 91.88 207 ASP B CA 1
ATOM 3422 C C . ASP B 1 207 ? 6.594 -4.914 -6.062 1 91.88 207 ASP B C 1
ATOM 3424 O O . ASP B 1 207 ? 6.809 -3.877 -5.438 1 91.88 207 ASP B O 1
ATOM 3428 N N . ILE B 1 208 ? 7.457 -5.422 -6.914 1 93.44 208 ILE B N 1
ATOM 3429 C CA . ILE B 1 208 ? 8.766 -4.801 -7.094 1 93.44 208 ILE B CA 1
ATOM 3430 C C . ILE B 1 208 ? 8.961 -4.422 -8.562 1 93.44 208 ILE B C 1
ATOM 3432 O O . ILE B 1 208 ? 9.414 -5.238 -9.367 1 93.44 208 ILE B O 1
ATOM 3436 N N . ASP B 1 209 ? 8.664 -3.141 -8.852 1 87.25 209 ASP B N 1
ATOM 3437 C CA . ASP B 1 209 ? 8.789 -2.652 -10.227 1 87.25 209 ASP B CA 1
ATOM 3438 C C . ASP B 1 209 ? 9.773 -1.489 -10.305 1 87.25 209 ASP B C 1
ATOM 3440 O O . ASP B 1 209 ? 10.352 -1.228 -11.367 1 87.25 209 ASP B O 1
ATOM 3444 N N . THR B 1 210 ? 9.93 -0.792 -9.227 1 90.31 210 THR B N 1
ATOM 3445 C CA . THR B 1 210 ? 10.789 0.385 -9.18 1 90.31 210 THR B CA 1
ATOM 344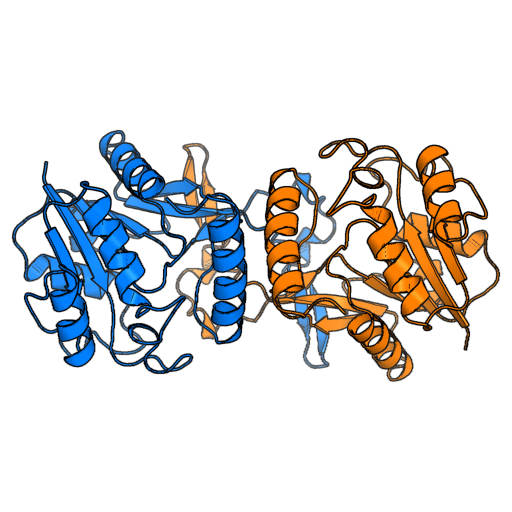6 C C . THR B 1 210 ? 11.789 0.276 -8.031 1 90.31 210 THR B C 1
ATOM 3448 O O . THR B 1 210 ? 11.672 -0.605 -7.176 1 90.31 210 THR B O 1
ATOM 3451 N N . ALA B 1 211 ? 12.734 1.245 -8.102 1 93.06 211 ALA B N 1
ATOM 3452 C CA . ALA B 1 211 ? 13.703 1.302 -7.008 1 93.06 211 ALA B CA 1
ATOM 3453 C C . ALA B 1 211 ? 13.008 1.554 -5.672 1 93.06 211 ALA B C 1
ATOM 3455 O O . ALA B 1 211 ? 13.414 1.008 -4.641 1 93.06 211 ALA B O 1
ATOM 3456 N N . GLU B 1 212 ? 11.977 2.301 -5.727 1 93.12 212 GLU B N 1
ATOM 3457 C CA . GLU B 1 212 ? 11.195 2.555 -4.516 1 93.12 212 GLU B CA 1
ATOM 3458 C C . GLU B 1 212 ? 10.547 1.275 -4 1 93.12 212 GLU B C 1
ATOM 3460 O O . GLU B 1 212 ? 10.531 1.021 -2.795 1 93.12 212 GLU B O 1
ATOM 3465 N N . ASP B 1 213 ? 10.031 0.562 -4.891 1 94 213 ASP B N 1
ATOM 3466 C CA . ASP B 1 213 ? 9.453 -0.722 -4.512 1 94 213 ASP B CA 1
ATOM 3467 C C . ASP B 1 213 ? 10.492 -1.624 -3.852 1 94 213 ASP B C 1
ATOM 3469 O O . ASP B 1 213 ? 10.203 -2.287 -2.854 1 94 213 ASP B O 1
ATOM 3473 N N . TRP B 1 214 ? 11.664 -1.626 -4.48 1 95.12 214 TRP B N 1
ATOM 3474 C CA . TRP B 1 214 ? 12.742 -2.449 -3.949 1 95.12 214 TRP B CA 1
ATOM 3475 C C . TRP B 1 214 ? 13.07 -2.057 -2.512 1 95.12 214 TRP B C 1
ATOM 3477 O O . TRP B 1 214 ? 13.156 -2.914 -1.631 1 95.12 214 TRP B O 1
ATOM 3487 N N . THR B 1 215 ? 13.211 -0.799 -2.291 1 93.19 215 THR B N 1
ATOM 3488 C CA . THR B 1 215 ? 13.516 -0.281 -0.962 1 93.19 215 THR B CA 1
ATOM 3489 C C . THR B 1 215 ? 12.438 -0.684 0.037 1 93.19 215 THR B C 1
ATOM 3491 O O . THR B 1 215 ? 12.742 -1.169 1.128 1 93.19 215 THR B O 1
ATOM 3494 N N . ARG B 1 216 ? 11.211 -0.537 -0.341 1 93.38 216 ARG B N 1
ATOM 3495 C CA . ARG B 1 216 ? 10.094 -0.907 0.528 1 93.38 216 ARG B CA 1
ATOM 3496 C C . ARG B 1 216 ? 10.109 -2.402 0.826 1 93.38 216 ARG B C 1
ATOM 3498 O O . ARG B 1 216 ? 9.875 -2.816 1.964 1 93.38 216 ARG B O 1
ATOM 3505 N N . ALA B 1 217 ? 10.352 -3.166 -0.152 1 95.19 217 ALA B N 1
ATOM 3506 C CA . ALA B 1 217 ? 10.414 -4.613 0.015 1 95.19 217 ALA B CA 1
ATOM 3507 C C . ALA B 1 217 ? 11.516 -5.004 0.993 1 95.19 217 ALA B C 1
ATOM 3509 O O . ALA B 1 217 ? 11.336 -5.898 1.823 1 95.19 217 ALA B O 1
ATOM 3510 N N . GLU B 1 218 ? 12.617 -4.344 0.892 1 94.69 218 GLU B N 1
ATOM 3511 C CA . GLU B 1 218 ? 13.727 -4.633 1.797 1 94.69 218 GLU B CA 1
ATOM 3512 C C . GLU B 1 218 ? 13.344 -4.348 3.246 1 94.69 218 GLU B C 1
ATOM 3514 O O . GLU B 1 218 ? 13.625 -5.152 4.137 1 94.69 218 GLU B O 1
ATOM 3519 N N . TYR B 1 219 ? 12.734 -3.26 3.475 1 91.94 219 TYR B N 1
ATOM 3520 C CA . TYR B 1 219 ? 12.32 -2.912 4.832 1 91.94 219 TYR B CA 1
ATOM 3521 C C . TYR B 1 219 ? 11.305 -3.914 5.363 1 91.94 219 TYR B C 1
ATOM 3523 O O . TYR B 1 219 ? 11.438 -4.402 6.488 1 91.94 219 TYR B O 1
ATOM 3531 N N . LEU B 1 220 ? 10.328 -4.211 4.57 1 93.12 220 LEU B N 1
ATOM 3532 C CA . LEU B 1 220 ? 9.289 -5.145 4.992 1 93.12 220 LEU B CA 1
ATOM 3533 C C . LEU B 1 220 ? 9.875 -6.527 5.262 1 93.12 220 LEU B C 1
ATOM 3535 O O . LEU B 1 220 ? 9.555 -7.156 6.273 1 93.12 220 LEU B O 1
ATOM 3539 N N . TYR B 1 221 ? 10.734 -6.953 4.367 1 95.25 221 TYR B N 1
ATOM 3540 C CA . TYR B 1 221 ? 11.359 -8.266 4.504 1 95.25 221 TYR B CA 1
ATOM 3541 C C . TYR B 1 221 ? 12.156 -8.359 5.797 1 95.25 221 TYR B C 1
ATOM 3543 O O . TYR B 1 221 ? 12.039 -9.336 6.539 1 95.25 221 TYR B O 1
ATOM 3551 N N . ALA B 1 222 ? 12.945 -7.332 5.992 1 92.75 222 ALA B N 1
ATOM 3552 C CA . ALA B 1 222 ? 13.766 -7.309 7.199 1 92.75 222 ALA B CA 1
ATOM 3553 C C . ALA B 1 222 ? 12.906 -7.383 8.453 1 92.75 222 ALA B C 1
ATOM 3555 O O . ALA B 1 222 ? 13.211 -8.133 9.383 1 92.75 222 ALA B O 1
ATOM 3556 N N . ALA B 1 223 ? 11.867 -6.703 8.469 1 91.81 223 ALA B N 1
ATOM 3557 C CA . ALA B 1 223 ? 10.977 -6.668 9.625 1 91.81 223 ALA B CA 1
ATOM 3558 C C . ALA B 1 223 ? 10.281 -8.008 9.82 1 91.81 223 ALA B C 1
ATOM 3560 O O . ALA B 1 223 ? 10.188 -8.508 10.945 1 91.81 223 ALA B O 1
ATOM 3561 N N . LEU B 1 224 ? 9.789 -8.523 8.758 1 93.31 224 LEU B N 1
ATOM 3562 C CA . LEU B 1 224 ? 9.078 -9.797 8.82 1 93.31 224 LEU B CA 1
ATOM 3563 C C . LEU B 1 224 ? 10.016 -10.922 9.242 1 93.31 224 LEU B C 1
ATOM 3565 O O . LEU B 1 224 ? 9.617 -11.805 10.008 1 93.31 224 LEU B O 1
ATOM 3569 N N . LYS B 1 225 ? 11.188 -10.891 8.688 1 92.38 225 LYS B N 1
ATOM 3570 C CA . LYS B 1 225 ? 12.203 -11.859 9.094 1 92.38 225 LYS B CA 1
ATOM 3571 C C . LYS B 1 225 ? 12.492 -11.766 10.586 1 92.38 225 LYS B C 1
ATOM 3573 O O . LYS B 1 225 ? 12.508 -12.781 11.289 1 92.38 225 LYS B O 1
ATOM 3578 N N . ALA B 1 226 ? 12.664 -10.578 11.062 1 89.81 226 ALA B N 1
ATOM 3579 C CA . ALA B 1 226 ? 12.914 -10.359 12.484 1 89.81 226 ALA B CA 1
ATOM 3580 C C . ALA B 1 226 ? 11.727 -10.797 13.328 1 89.81 226 ALA B C 1
ATOM 3582 O O . ALA B 1 226 ? 11.906 -11.305 14.445 1 89.81 226 ALA B O 1
ATOM 3583 N N . GLY B 1 227 ? 10.539 -10.688 12.789 1 88.19 227 GLY B N 1
ATOM 3584 C CA . GLY B 1 227 ? 9.32 -11.047 13.5 1 88.19 227 GLY B CA 1
ATOM 3585 C C . GLY B 1 227 ? 8.977 -12.523 13.398 1 88.19 227 GLY B C 1
ATOM 3586 O O . GLY B 1 227 ? 8.031 -12.992 14.031 1 88.19 227 GLY B O 1
ATOM 3587 N N . GLY B 1 228 ? 9.695 -13.266 12.594 1 88.75 228 GLY B N 1
ATOM 3588 C CA . GLY B 1 228 ? 9.461 -14.695 12.43 1 88.75 228 GLY B CA 1
ATOM 3589 C C . GLY B 1 228 ? 8.25 -15 11.57 1 88.75 228 GLY B C 1
ATOM 3590 O O . GLY B 1 228 ? 7.594 -16.031 11.75 1 88.75 228 GLY B O 1
ATOM 3591 N N . GLU B 1 229 ? 7.945 -14.102 10.648 1 88.81 229 GLU B N 1
ATOM 3592 C CA . GLU B 1 229 ? 6.727 -14.25 9.859 1 88.81 229 GLU B CA 1
ATOM 3593 C C . GLU B 1 229 ? 7.016 -14.914 8.516 1 88.81 229 GLU B C 1
ATOM 3595 O O . GLU B 1 229 ? 6.094 -15.336 7.812 1 88.81 229 GLU B O 1
ATOM 3600 N N . LEU B 1 230 ? 8.289 -14.953 8.211 1 87.81 230 LEU B N 1
ATOM 3601 C CA . LEU B 1 230 ? 8.648 -15.523 6.914 1 87.81 230 LEU B CA 1
ATOM 3602 C C . LEU B 1 230 ? 8.773 -17.031 7.008 1 87.81 230 LEU B C 1
ATOM 3604 O O . LEU B 1 230 ? 9.445 -17.547 7.902 1 87.81 230 LEU B O 1
ATOM 3608 N N . GLN B 1 231 ? 7.848 -17.766 6.375 1 76 231 GLN B N 1
ATOM 3609 C CA . GLN B 1 231 ? 7.852 -19.219 6.414 1 76 231 GLN B CA 1
ATOM 3610 C C . GLN B 1 231 ? 8.219 -19.812 5.055 1 76 231 GLN B C 1
ATOM 3612 O O . GLN B 1 231 ? 7.945 -19.203 4.016 1 76 231 GLN B O 1
#